Protein AF-0000000086877134 (afdb_homodimer)

pLDDT: mean 92.22, std 10.5, range [44.03, 98.69]

Sequence (660 aa):
MTQTKICFIGAGFHATTNIYPSAIEAGATIQAISTRSIERSQAALLRYGSTGTAYDDVSQMLQNEDCDGVIVVAQPQDQTSLALECIKAGKNVYVDKPLGWTATEAAEIANAAEKAGVVLMVGFMKRYAPIYLKLKEQIDDGSMGRARSFQMRFAVDSTPFCKDEEQFMKLAAIHMVDLMRFLFGEVQQVTGTTIKDGEHINQSISLKFNNGVVGSAYFAGMSAWSRESESLLVTFDHGFVSADEINTLTIHHSRTSDSLPWKSLEEQDTVFTPSGSPMSGAYRDLYLRGFVGEMAHFMACCHNKALPHSSGKDNIGTMALCDTILAALVMTQTKICFIGAGFHATTNIYPSAIEAGATIQAISTRSIERSQAALLRYGSTGTAYDDVSQMLQNEDCDGVIVVAQPQDQTSLALECIKAGKNVYVDKPLGWTATEAAEIANAAEKAGVVLMVGFMKRYAPIYLKLKEQIDDGSMGRARSFQMRFAVDSTPFCKDEEQFMKLAAIHMVDLMRFLFGEVQQVTGTTIKDGEHINQSISLKFNNGVVGSAYFAGMSAWSRESESLLVTFDHGFVSADEINTLTIHHSRTSDSLPWKSLEEQDTVFTPSGSPMSGAYRDLYLRGFVGEMAHFMACCHNKALPHSSGKDNIGTMALCDTILAALV

Structure (mmCIF, N/CA/C/O backbone):
data_AF-0000000086877134-model_v1
#
loop_
_entity.id
_entity.type
_entity.pdbx_description
1 polymer 'Gfo/Idh/MocA family oxidoreductase'
#
loop_
_atom_site.group_PDB
_atom_site.id
_atom_site.type_symbol
_atom_site.label_atom_id
_atom_site.label_alt_id
_atom_site.label_comp_id
_atom_site.label_asym_id
_atom_site.label_entity_id
_atom_site.label_seq_id
_atom_site.pdbx_PDB_ins_code
_atom_site.Cartn_x
_atom_site.Cartn_y
_atom_site.Cartn_z
_atom_site.occupancy
_atom_site.B_iso_or_equiv
_atom_site.auth_seq_id
_atom_site.auth_comp_id
_atom_site.auth_asym_id
_atom_site.auth_atom_id
_atom_site.pdbx_PDB_model_num
ATOM 1 N N . MET A 1 1 ? 10.172 -29.719 -33.281 1 44.34 1 MET A N 1
ATOM 2 C CA . MET A 1 1 ? 10.312 -29.703 -31.828 1 44.34 1 MET A CA 1
ATOM 3 C C . MET A 1 1 ? 9.438 -30.766 -31.188 1 44.34 1 MET A C 1
ATOM 5 O O . MET A 1 1 ? 8.32 -31.031 -31.641 1 44.34 1 MET A O 1
ATOM 9 N N . THR A 1 2 ? 10 -31.781 -30.641 1 60.09 2 THR A N 1
ATOM 10 C CA . THR A 1 2 ? 9.211 -32.906 -30.172 1 60.09 2 THR A CA 1
ATOM 11 C C . THR A 1 2 ? 8.062 -32.438 -29.281 1 60.09 2 THR A C 1
ATOM 13 O O . THR A 1 2 ? 8.258 -31.609 -28.391 1 60.09 2 THR A O 1
ATOM 16 N N . GLN A 1 3 ? 6.867 -32.656 -29.688 1 82.12 3 GLN A N 1
ATOM 17 C CA . GLN A 1 3 ? 5.66 -32.281 -28.984 1 82.12 3 GLN A CA 1
ATOM 18 C C . GLN A 1 3 ? 5.609 -32.906 -27.594 1 82.12 3 GLN A C 1
ATOM 20 O O . GLN A 1 3 ? 5.922 -34.094 -27.438 1 82.12 3 GLN A O 1
ATOM 25 N N . THR A 1 4 ? 5.453 -32.125 -26.562 1 94.12 4 THR A N 1
ATOM 26 C CA . THR A 1 4 ? 5.363 -32.594 -25.188 1 94.12 4 THR A CA 1
ATOM 27 C C . THR A 1 4 ? 3.98 -33.188 -24.906 1 94.12 4 THR A C 1
ATOM 29 O O . THR A 1 4 ? 2.967 -32.5 -25.078 1 94.12 4 THR A O 1
ATOM 32 N N . LYS A 1 5 ? 3.951 -34.5 -24.672 1 97.44 5 LYS A N 1
ATOM 33 C CA . LYS A 1 5 ? 2.697 -35.156 -24.344 1 97.44 5 LYS A CA 1
ATOM 34 C C . LYS A 1 5 ? 2.342 -35 -22.875 1 97.44 5 LYS A C 1
ATOM 36 O O . LYS A 1 5 ? 3.09 -35.438 -22 1 97.44 5 LYS A O 1
ATOM 41 N N . ILE A 1 6 ? 1.182 -34.406 -22.656 1 98.25 6 ILE A N 1
ATOM 42 C CA . ILE A 1 6 ? 0.779 -34.125 -21.281 1 98.25 6 ILE A CA 1
ATOM 43 C C . ILE A 1 6 ? -0.557 -34.812 -20.984 1 98.25 6 ILE A C 1
ATOM 45 O O . ILE A 1 6 ? -1.472 -34.781 -21.812 1 98.25 6 ILE A O 1
ATOM 49 N N . CYS A 1 7 ? -0.624 -35.5 -19.859 1 98.69 7 CYS A N 1
ATOM 50 C CA . CYS A 1 7 ? -1.895 -35.969 -19.328 1 98.69 7 CYS A CA 1
ATOM 51 C C . CYS A 1 7 ? -2.443 -34.969 -18.297 1 98.69 7 CYS A C 1
ATOM 53 O O . CYS A 1 7 ? -1.678 -34.312 -17.578 1 98.69 7 CYS A O 1
ATOM 55 N N . PHE A 1 8 ? -3.785 -34.906 -18.219 1 98.56 8 PHE A N 1
ATOM 56 C CA . PHE A 1 8 ? -4.434 -33.969 -17.312 1 98.56 8 PHE A CA 1
ATOM 57 C C . PHE A 1 8 ? -5.367 -34.719 -16.359 1 98.56 8 PHE A C 1
ATOM 59 O O . PHE A 1 8 ? -6.059 -35.656 -16.75 1 98.56 8 PHE A O 1
ATOM 66 N N . ILE A 1 9 ? -5.324 -34.25 -15.117 1 98.38 9 ILE A N 1
ATOM 67 C CA . ILE A 1 9 ? -6.305 -34.688 -14.125 1 98.38 9 ILE A CA 1
ATOM 68 C C . ILE A 1 9 ? -7.152 -33.5 -13.695 1 98.38 9 ILE A C 1
ATOM 70 O O . ILE A 1 9 ? -6.645 -32.562 -13.07 1 98.38 9 ILE A O 1
ATOM 74 N N . GLY A 1 10 ? -8.406 -33.562 -13.945 1 96.81 10 GLY A N 1
ATOM 75 C CA . GLY A 1 10 ? -9.32 -32.469 -13.648 1 96.81 10 GLY A CA 1
ATOM 76 C C . GLY A 1 10 ? -9.703 -31.656 -14.875 1 96.81 10 GLY A C 1
ATOM 77 O O . GLY A 1 10 ? -8.883 -31.438 -15.766 1 96.81 10 GLY A O 1
ATOM 78 N N . ALA A 1 11 ? -10.969 -31.203 -14.938 1 94.94 11 ALA A N 1
ATOM 79 C CA . ALA A 1 11 ? -11.492 -30.391 -16.031 1 94.94 11 ALA A CA 1
ATOM 80 C C . ALA A 1 11 ? -12.453 -29.328 -15.516 1 94.94 11 ALA A C 1
ATOM 82 O O . ALA A 1 11 ? -13.461 -29.016 -16.156 1 94.94 11 ALA A O 1
ATOM 83 N N . GLY A 1 12 ? -12.141 -28.844 -14.336 1 90.69 12 GLY A N 1
ATOM 84 C CA . GLY A 1 12 ? -12.945 -27.781 -13.766 1 90.69 12 GLY A CA 1
ATOM 85 C C . GLY A 1 12 ? -12.695 -26.422 -14.414 1 90.69 12 GLY A C 1
ATOM 86 O O . GLY A 1 12 ? -11.977 -26.344 -15.414 1 90.69 12 GLY A O 1
ATOM 87 N N . PHE A 1 13 ? -13.297 -25.406 -13.844 1 85.38 13 PHE A N 1
ATOM 88 C CA . PHE A 1 13 ? -13.289 -24.047 -14.391 1 85.38 13 PHE A CA 1
ATOM 89 C C . PHE A 1 13 ? -11.867 -23.547 -14.594 1 85.38 13 PHE A C 1
ATOM 91 O O . PHE A 1 13 ? -11.516 -23.094 -15.68 1 85.38 13 PHE A O 1
ATOM 98 N N . HIS A 1 14 ? -11.07 -23.625 -13.547 1 89.75 14 HIS A N 1
ATOM 99 C CA . HIS A 1 14 ? -9.695 -23.141 -13.625 1 89.75 14 HIS A CA 1
ATOM 100 C C . HIS A 1 14 ? -8.906 -23.922 -14.672 1 89.75 14 HIS A C 1
ATOM 102 O O . HIS A 1 14 ? -8.172 -23.344 -15.469 1 89.75 14 HIS A O 1
ATOM 108 N N . ALA A 1 15 ? -9.055 -25.219 -14.703 1 92.62 15 ALA A N 1
ATOM 109 C CA . ALA A 1 15 ? -8.344 -26.062 -15.656 1 92.62 15 ALA A CA 1
ATOM 110 C C . ALA A 1 15 ? -8.695 -25.688 -17.094 1 92.62 15 ALA A C 1
ATOM 112 O O . ALA A 1 15 ? -7.805 -25.469 -17.922 1 92.62 15 ALA A O 1
ATOM 113 N N . THR A 1 16 ? -9.969 -25.5 -17.344 1 89.56 16 THR A N 1
ATOM 114 C CA . THR A 1 16 ? -10.438 -25.297 -18.703 1 89.56 16 THR A CA 1
ATOM 115 C C . THR A 1 16 ? -10.242 -23.859 -19.141 1 89.56 16 THR A C 1
ATOM 117 O O . THR A 1 16 ? -10.07 -23.578 -20.328 1 89.56 16 THR A O 1
ATOM 120 N N . THR A 1 17 ? -10.164 -22.953 -18.188 1 86.38 17 THR A N 1
ATOM 121 C CA . THR A 1 17 ? -10.07 -21.531 -18.531 1 86.38 17 THR A CA 1
ATOM 122 C C . THR A 1 17 ? -8.617 -21.109 -18.688 1 86.38 17 THR A C 1
ATOM 124 O O . THR A 1 17 ? -8.281 -20.312 -19.578 1 86.38 17 THR A O 1
ATOM 127 N N . ASN A 1 18 ? -7.797 -21.641 -17.844 1 91.31 18 ASN A N 1
ATOM 128 C CA . ASN A 1 18 ? -6.445 -21.094 -17.781 1 91.31 18 ASN A CA 1
ATOM 129 C C . ASN A 1 18 ? -5.398 -22.141 -18.125 1 91.31 18 ASN A C 1
ATOM 131 O O . ASN A 1 18 ? -4.484 -21.891 -18.906 1 91.31 18 ASN A O 1
ATOM 135 N N . ILE A 1 19 ? -5.547 -23.344 -17.672 1 93.88 19 ILE A N 1
ATOM 136 C CA . ILE A 1 19 ? -4.438 -24.297 -17.688 1 93.88 19 ILE A CA 1
ATOM 137 C C . ILE A 1 19 ? -4.379 -24.984 -19.047 1 93.88 19 ILE A C 1
ATOM 139 O O . ILE A 1 19 ? -3.344 -24.969 -19.719 1 93.88 19 ILE A O 1
ATOM 143 N N . TYR A 1 20 ? -5.492 -25.531 -19.562 1 93.94 20 TYR A N 1
ATOM 144 C CA . TYR A 1 20 ? -5.512 -26.219 -20.844 1 93.94 20 TYR A CA 1
ATOM 145 C C . TYR A 1 20 ? -5.066 -25.297 -21.969 1 93.94 20 TYR A C 1
ATOM 147 O O . TYR A 1 20 ? -4.125 -25.609 -22.703 1 93.94 20 TYR A O 1
ATOM 155 N N . PRO A 1 21 ? -5.715 -24.094 -22 1 90.94 21 PRO A N 1
ATOM 156 C CA . PRO A 1 21 ? -5.316 -23.203 -23.094 1 90.94 21 PRO A CA 1
ATOM 157 C C . PRO A 1 21 ? -3.844 -22.797 -23.016 1 90.94 21 PRO A C 1
ATOM 159 O O . PRO A 1 21 ? -3.18 -22.688 -24.047 1 90.94 21 PRO A O 1
ATOM 162 N N . SER A 1 22 ? -3.354 -22.672 -21.859 1 92.94 22 SER A N 1
ATOM 163 C CA . SER A 1 22 ? -1.963 -22.266 -21.688 1 92.94 22 SER A CA 1
ATOM 164 C C . SER A 1 22 ? -1.008 -23.391 -22.078 1 92.94 22 SER A C 1
ATOM 166 O O . SER A 1 22 ? 0.018 -23.141 -22.719 1 92.94 22 SER A O 1
ATOM 168 N N . ALA A 1 23 ? -1.339 -24.594 -21.703 1 94.75 23 ALA A N 1
ATOM 169 C CA . ALA A 1 23 ? -0.505 -25.734 -22.047 1 94.75 23 ALA A CA 1
ATOM 170 C C . ALA A 1 23 ? -0.438 -25.938 -23.562 1 94.75 23 ALA A C 1
ATOM 172 O O . ALA A 1 23 ? 0.642 -26.156 -24.109 1 94.75 23 ALA A O 1
ATOM 173 N N . ILE A 1 24 ? -1.538 -25.812 -24.203 1 92 24 ILE A N 1
ATOM 174 C CA . ILE A 1 24 ? -1.612 -25.969 -25.641 1 92 24 ILE A CA 1
ATOM 175 C C . ILE A 1 24 ? -0.811 -24.859 -26.328 1 92 24 ILE A C 1
ATOM 177 O O . ILE A 1 24 ? -0.02 -25.125 -27.234 1 92 24 ILE A O 1
ATOM 181 N N . GLU A 1 25 ? -1.054 -23.672 -25.812 1 88.19 25 GLU A N 1
ATOM 182 C CA . GLU A 1 25 ? -0.332 -22.516 -26.359 1 88.19 25 GLU A CA 1
ATOM 183 C C . GLU A 1 25 ? 1.176 -22.688 -26.188 1 88.19 25 GLU A C 1
ATOM 185 O O . GLU A 1 25 ? 1.949 -22.266 -27.047 1 88.19 25 GLU A O 1
ATOM 190 N N . ALA A 1 26 ? 1.559 -23.375 -25.172 1 93.25 26 ALA A N 1
ATOM 191 C CA . ALA A 1 26 ? 2.975 -23.594 -24.891 1 93.25 26 ALA A CA 1
ATOM 192 C C . ALA A 1 26 ? 3.529 -24.75 -25.703 1 93.25 26 ALA A C 1
ATOM 194 O O . ALA A 1 26 ? 4.73 -25.031 -25.656 1 93.25 26 ALA A O 1
ATOM 195 N N . GLY A 1 27 ? 2.65 -25.5 -26.391 1 92.19 27 GLY A N 1
ATOM 196 C CA . GLY A 1 27 ? 3.111 -26.516 -27.312 1 92.19 27 GLY A CA 1
ATOM 197 C C . GLY A 1 27 ? 2.816 -27.938 -26.828 1 92.19 27 GLY A C 1
ATOM 198 O O . GLY A 1 27 ? 3.338 -28.906 -27.391 1 92.19 27 GLY A O 1
ATOM 199 N N . ALA A 1 28 ? 1.975 -28.094 -25.906 1 95.88 28 ALA A N 1
ATOM 200 C CA . ALA A 1 28 ? 1.645 -29.422 -25.375 1 95.88 28 ALA A CA 1
ATOM 201 C C . ALA A 1 28 ? 0.604 -30.109 -26.25 1 95.88 28 ALA A C 1
ATOM 203 O O . ALA A 1 28 ? -0.268 -29.453 -26.828 1 95.88 28 ALA A O 1
ATOM 204 N N . THR A 1 29 ? 0.735 -31.359 -26.328 1 96.25 29 THR A N 1
ATOM 205 C CA . THR A 1 29 ? -0.338 -32.219 -26.828 1 96.25 29 THR A CA 1
ATOM 206 C C . THR A 1 29 ? -1.056 -32.906 -25.672 1 96.25 29 THR A C 1
ATOM 208 O O . THR A 1 29 ? -0.415 -33.5 -24.797 1 96.25 29 THR A O 1
ATOM 211 N N . ILE A 1 30 ? -2.346 -32.812 -25.719 1 97.06 30 ILE A N 1
ATOM 212 C CA . ILE A 1 30 ? -3.125 -33.5 -24.688 1 97.06 30 ILE A CA 1
ATOM 213 C C . ILE A 1 30 ? -3.174 -35 -24.984 1 97.06 30 ILE A C 1
ATOM 215 O O . ILE A 1 30 ? -3.85 -35.406 -25.922 1 97.06 30 ILE A O 1
ATOM 219 N N . GLN A 1 31 ? -2.541 -35.719 -24.156 1 97.75 31 GLN A N 1
ATOM 220 C CA . GLN A 1 31 ? -2.451 -37.156 -24.359 1 97.75 31 GLN A CA 1
ATOM 221 C C . GLN A 1 31 ? -3.658 -37.875 -23.766 1 97.75 31 GLN A C 1
ATOM 223 O O . GLN A 1 31 ? -4.145 -38.875 -24.328 1 97.75 31 GLN A O 1
ATOM 228 N N . ALA A 1 32 ? -4.031 -37.406 -22.609 1 98.56 32 ALA A N 1
ATOM 229 C CA . ALA A 1 32 ? -5.18 -38 -21.922 1 98.56 32 ALA A CA 1
ATOM 230 C C . ALA A 1 32 ? -5.727 -37.062 -20.859 1 98.56 32 ALA A C 1
ATOM 232 O O . ALA A 1 32 ? -5.016 -36.188 -20.375 1 98.56 32 ALA A O 1
ATOM 233 N N . ILE A 1 33 ? -7.02 -37.219 -20.594 1 98.44 33 ILE A N 1
ATOM 234 C CA . ILE A 1 33 ? -7.68 -36.5 -19.516 1 98.44 33 ILE A CA 1
ATOM 235 C C . ILE A 1 33 ? -8.43 -37.469 -18.609 1 98.44 33 ILE A C 1
ATOM 237 O O . ILE A 1 33 ? -9.109 -38.375 -19.094 1 98.44 33 ILE A O 1
ATOM 241 N N . SER A 1 34 ? -8.219 -37.344 -17.344 1 98.44 34 SER A N 1
ATOM 242 C CA . SER A 1 34 ? -9 -38.125 -16.391 1 98.44 34 SER A CA 1
ATOM 243 C C . SER A 1 34 ? -9.797 -37.188 -15.461 1 98.44 34 SER A C 1
ATOM 245 O O . SER A 1 34 ? -9.242 -36.25 -14.883 1 98.44 34 SER A O 1
ATOM 247 N N . THR A 1 35 ? -11.047 -37.312 -15.391 1 97 35 THR A N 1
ATOM 248 C CA . THR A 1 35 ? -11.93 -36.75 -14.383 1 97 35 THR A CA 1
ATOM 249 C C . THR A 1 35 ? -12.719 -37.844 -13.672 1 97 35 THR A C 1
ATOM 251 O O . THR A 1 35 ? -12.406 -39.031 -13.805 1 97 35 THR A O 1
ATOM 254 N N . ARG A 1 36 ? -13.805 -37.531 -12.805 1 93.06 36 ARG A N 1
ATOM 255 C CA . ARG A 1 36 ? -14.633 -38.531 -12.102 1 93.06 36 ARG A CA 1
ATOM 256 C C . ARG A 1 36 ? -15.719 -39.062 -13.016 1 93.06 36 ARG A C 1
ATOM 258 O O . ARG A 1 36 ? -16.422 -40.031 -12.648 1 93.06 36 ARG A O 1
ATOM 265 N N . SER A 1 37 ? -15.672 -38.406 -14.234 1 96.19 37 SER A N 1
ATOM 266 C CA . SER A 1 37 ? -16.703 -38.781 -15.203 1 96.19 37 SER A CA 1
ATOM 267 C C . SER A 1 37 ? -16.109 -38.906 -16.609 1 96.19 37 SER A C 1
ATOM 269 O O . SER A 1 37 ? -15.484 -37.969 -17.125 1 96.19 37 SER A O 1
ATOM 271 N N . ILE A 1 38 ? -16.484 -40.062 -17.203 1 97.38 38 ILE A N 1
ATOM 272 C CA . ILE A 1 38 ? -15.961 -40.312 -18.547 1 97.38 38 ILE A CA 1
ATOM 273 C C . ILE A 1 38 ? -16.516 -39.281 -19.516 1 97.38 38 ILE A C 1
ATOM 275 O O . ILE A 1 38 ? -15.82 -38.812 -20.422 1 97.38 38 ILE A O 1
ATOM 279 N N . GLU A 1 39 ? -17.734 -38.844 -19.281 1 97.25 39 GLU A N 1
ATOM 280 C CA . GLU A 1 39 ? -18.391 -37.844 -20.141 1 97.25 39 GLU A CA 1
ATOM 281 C C . GLU A 1 39 ? -17.688 -36.5 -20.031 1 97.25 39 GLU A C 1
ATOM 283 O O . GLU A 1 39 ? -17.516 -35.812 -21.047 1 97.25 39 GLU A O 1
ATOM 288 N N . ARG A 1 40 ? -17.266 -36.188 -18.828 1 96.44 40 ARG A N 1
ATOM 289 C CA . ARG A 1 40 ? -16.594 -34.938 -18.625 1 96.44 40 ARG A CA 1
ATOM 290 C C . ARG A 1 40 ? -15.211 -34.938 -19.281 1 96.44 40 ARG A C 1
ATOM 292 O O . ARG A 1 40 ? -14.797 -33.938 -19.875 1 96.44 40 ARG A O 1
ATOM 299 N N . SER A 1 41 ? -14.531 -36.062 -19.172 1 97.81 41 SER A N 1
ATOM 300 C CA . SER A 1 41 ? -13.227 -36.156 -19.812 1 97.81 41 SER A CA 1
ATOM 301 C C . SER A 1 41 ? -13.352 -36.094 -21.328 1 97.81 41 SER A C 1
ATOM 303 O O . SER A 1 41 ? -12.555 -35.406 -21.984 1 97.81 41 SER A O 1
ATOM 305 N N . GLN A 1 42 ? -14.352 -36.719 -21.844 1 97.56 42 GLN A N 1
ATOM 306 C CA . GLN A 1 42 ? -14.602 -36.688 -23.281 1 97.56 42 GLN A CA 1
ATOM 307 C C . GLN A 1 42 ? -14.945 -35.281 -23.75 1 97.56 42 GLN A C 1
ATOM 309 O O . GLN A 1 42 ? -14.453 -34.812 -24.781 1 97.56 42 GLN A O 1
ATOM 314 N N . ALA A 1 43 ? -15.766 -34.656 -22.984 1 96.38 43 ALA A N 1
ATOM 315 C CA . ALA A 1 43 ? -16.172 -33.312 -23.328 1 96.38 43 ALA A CA 1
ATOM 316 C C . ALA A 1 43 ? -14.984 -32.344 -23.359 1 96.38 43 ALA A C 1
ATOM 318 O O . ALA A 1 43 ? -14.891 -31.484 -24.219 1 96.38 43 ALA A O 1
ATOM 319 N N . ALA A 1 44 ? -14.109 -32.562 -22.375 1 95.81 44 ALA A N 1
ATOM 320 C CA . ALA A 1 44 ? -12.922 -31.703 -22.312 1 95.81 44 ALA A CA 1
ATOM 321 C C . ALA A 1 44 ? -12.008 -31.953 -23.516 1 95.81 44 ALA A C 1
ATOM 323 O O . ALA A 1 44 ? -11.484 -31.016 -24.109 1 95.81 44 ALA A O 1
ATOM 324 N N . LEU A 1 45 ? -11.805 -33.188 -23.859 1 96.69 45 LEU A N 1
ATOM 325 C CA . LEU A 1 45 ? -10.984 -33.5 -25.031 1 96.69 45 LEU A CA 1
ATOM 326 C C . LEU A 1 45 ? -11.562 -32.875 -26.297 1 96.69 45 LEU A C 1
ATOM 328 O O . LEU A 1 45 ? -10.828 -32.312 -27.094 1 96.69 45 LEU A O 1
ATOM 332 N N . LEU A 1 46 ? -12.82 -33 -26.438 1 94.94 46 LEU A N 1
ATOM 333 C CA . LEU A 1 46 ? -13.5 -32.438 -27.594 1 94.94 46 LEU A CA 1
ATOM 334 C C . LEU A 1 46 ? -13.344 -30.938 -27.641 1 94.94 46 LEU A C 1
ATOM 336 O O . LEU A 1 46 ? -13.086 -30.375 -28.703 1 94.94 46 LEU A O 1
ATOM 340 N N . ARG A 1 47 ? -13.516 -30.328 -26.531 1 93.06 47 ARG A N 1
ATOM 341 C CA . ARG A 1 47 ? -13.43 -28.875 -26.422 1 93.06 47 ARG A CA 1
ATOM 342 C C . ARG A 1 47 ? -12.102 -28.375 -26.969 1 93.06 47 ARG A C 1
ATOM 344 O O . ARG A 1 47 ? -12.039 -27.297 -27.562 1 93.06 47 ARG A O 1
ATOM 351 N N . TYR A 1 48 ? -11.109 -29.172 -26.766 1 93.75 48 TYR A N 1
ATOM 352 C CA . TYR A 1 48 ? -9.773 -28.688 -27.125 1 93.75 48 TYR A CA 1
ATOM 353 C C . TYR A 1 48 ? -9.242 -29.391 -28.359 1 93.75 48 TYR A C 1
ATOM 355 O O . TYR A 1 48 ? -8.047 -29.359 -28.641 1 93.75 48 TYR A O 1
ATOM 363 N N . GLY A 1 49 ? -10.117 -30.109 -29.031 1 91.12 49 GLY A N 1
ATOM 364 C CA . GLY A 1 49 ? -9.781 -30.75 -30.297 1 91.12 49 GLY A CA 1
ATOM 365 C C . GLY A 1 49 ? -8.711 -31.812 -30.156 1 91.12 49 GLY A C 1
ATOM 366 O O . GLY A 1 49 ? -7.871 -31.984 -31.047 1 91.12 49 GLY A O 1
ATOM 367 N N . SER A 1 50 ? -8.711 -32.469 -29.031 1 94.12 50 SER A N 1
ATOM 368 C CA . SER A 1 50 ? -7.688 -33.469 -28.781 1 94.12 50 SER A CA 1
ATOM 369 C C . SER A 1 50 ? -8.172 -34.875 -29.156 1 94.12 50 SER A C 1
ATOM 371 O O . SER A 1 50 ? -9.336 -35.219 -28.922 1 94.12 50 SER A O 1
ATOM 373 N N . THR A 1 51 ? -7.199 -35.656 -29.672 1 94.75 51 THR A N 1
ATOM 374 C CA . THR A 1 51 ? -7.484 -37.062 -29.969 1 94.75 51 THR A CA 1
ATOM 375 C C . THR A 1 51 ? -6.992 -37.938 -28.844 1 94.75 51 THR A C 1
ATOM 377 O O . THR A 1 51 ? -6.859 -39.156 -29.016 1 94.75 51 THR A O 1
ATOM 380 N N . GLY A 1 52 ? -6.672 -37.312 -27.75 1 96.69 52 GLY A N 1
ATOM 381 C CA . GLY A 1 52 ? -6.215 -38.094 -26.609 1 96.69 52 GLY A CA 1
ATOM 382 C C . GLY A 1 52 ? -7.281 -39 -26.031 1 96.69 52 GLY A C 1
ATOM 383 O O . GLY A 1 52 ? -8.391 -39.062 -26.562 1 96.69 52 GLY A O 1
ATOM 384 N N . THR A 1 53 ? -6.98 -39.688 -25.016 1 98.38 53 THR A N 1
ATOM 385 C CA . THR A 1 53 ? -7.859 -40.719 -24.438 1 98.38 53 THR A CA 1
ATOM 386 C C . THR A 1 53 ? -8.555 -40.156 -23.188 1 98.38 53 THR A C 1
ATOM 388 O O . THR A 1 53 ? -7.938 -39.5 -22.359 1 98.38 53 THR A O 1
ATOM 391 N N . ALA A 1 54 ? -9.867 -40.438 -23.062 1 98.44 54 ALA A N 1
ATOM 392 C CA . ALA A 1 54 ? -10.648 -40.062 -21.891 1 98.44 54 ALA A CA 1
ATOM 393 C C . ALA A 1 54 ? -10.641 -41.156 -20.828 1 98.44 54 ALA A C 1
ATOM 395 O O . ALA A 1 54 ? -10.734 -42.344 -21.172 1 98.44 54 ALA A O 1
ATOM 396 N N . TYR A 1 55 ? -10.438 -40.781 -19.625 1 98.5 55 TYR A N 1
ATOM 397 C CA . TYR A 1 55 ? -10.492 -41.719 -18.5 1 98.5 55 TYR A CA 1
ATOM 398 C C . TYR A 1 55 ? -11.43 -41.188 -17.422 1 98.5 55 TYR A C 1
ATOM 400 O O . TYR A 1 55 ? -11.703 -40 -17.344 1 98.5 55 TYR A O 1
ATOM 408 N N . ASP A 1 56 ? -11.977 -42.125 -16.578 1 98.12 56 ASP A N 1
ATOM 409 C CA . ASP A 1 56 ? -12.695 -41.75 -15.359 1 98.12 56 ASP A CA 1
ATOM 410 C C . ASP A 1 56 ? -12 -42.312 -14.125 1 98.12 56 ASP A C 1
ATOM 412 O O . ASP A 1 56 ? -12.586 -42.375 -13.047 1 98.12 56 ASP A O 1
ATOM 416 N N . ASP A 1 57 ? -10.797 -42.781 -14.414 1 97.31 57 ASP A N 1
ATOM 417 C CA . ASP A 1 57 ? -9.961 -43.375 -13.375 1 97.31 57 ASP A CA 1
ATOM 418 C C . ASP A 1 57 ? -8.492 -43 -13.57 1 97.31 57 ASP A C 1
ATOM 420 O O . ASP A 1 57 ? -7.863 -43.406 -14.539 1 97.31 57 ASP A O 1
ATOM 424 N N . VAL A 1 58 ? -7.961 -42.281 -12.625 1 97.94 58 VAL A N 1
ATOM 425 C CA . VAL A 1 58 ? -6.605 -41.75 -12.719 1 97.94 58 VAL A CA 1
ATOM 426 C C . VAL A 1 58 ? -5.602 -42.875 -12.758 1 97.94 58 VAL A C 1
ATOM 428 O O . VAL A 1 58 ? -4.633 -42.844 -13.516 1 97.94 58 VAL A O 1
ATOM 431 N N . SER A 1 59 ? -5.816 -43.906 -11.953 1 97.69 59 SER A N 1
ATOM 432 C CA . SER A 1 59 ? -4.895 -45.031 -11.898 1 97.69 59 SER A CA 1
ATOM 433 C C . SER A 1 59 ? -4.773 -45.719 -13.25 1 97.69 59 SER A C 1
ATOM 435 O O . SER A 1 59 ? -3.672 -46.062 -13.68 1 97.69 59 SER A O 1
ATOM 437 N N . GLN A 1 60 ? -5.875 -45.875 -13.898 1 98.25 60 GLN A N 1
ATOM 438 C CA . GLN A 1 60 ? -5.871 -46.469 -15.219 1 98.25 60 GLN A CA 1
ATOM 439 C C . GLN A 1 60 ? -5.113 -45.625 -16.219 1 98.25 60 GLN A C 1
ATOM 441 O O . GLN A 1 60 ? -4.359 -46.125 -17.047 1 98.25 60 GLN A O 1
ATOM 446 N N . MET A 1 61 ? -5.387 -44.344 -16.141 1 98.56 61 MET A N 1
ATOM 447 C CA . MET A 1 61 ? -4.684 -43.406 -17.031 1 98.56 61 MET A CA 1
ATOM 448 C C . MET A 1 61 ? -3.174 -43.5 -16.828 1 98.56 61 MET A C 1
ATOM 450 O O . MET A 1 61 ? -2.418 -43.594 -17.797 1 98.56 61 MET A O 1
ATOM 454 N N . LEU A 1 62 ? -2.73 -43.531 -15.586 1 98.38 62 LEU A N 1
ATOM 455 C CA . LEU A 1 62 ? -1.31 -43.531 -15.25 1 98.38 62 LEU A CA 1
ATOM 456 C C . LEU A 1 62 ? -0.649 -44.844 -15.688 1 98.38 62 LEU A C 1
ATOM 458 O O . LEU A 1 62 ? 0.523 -44.844 -16.078 1 98.38 62 LEU A O 1
ATOM 462 N N . GLN A 1 63 ? -1.404 -45.906 -15.672 1 97.44 63 GLN A N 1
ATOM 463 C CA . GLN A 1 63 ? -0.89 -47.219 -16.047 1 97.44 63 GLN A CA 1
ATOM 464 C C . GLN A 1 63 ? -0.792 -47.344 -17.562 1 97.44 63 GLN A C 1
ATOM 466 O O . GLN A 1 63 ? 0.122 -48 -18.078 1 97.44 63 GLN A O 1
ATOM 471 N N . ASN A 1 64 ? -1.663 -46.719 -18.281 1 97.81 64 ASN A N 1
ATOM 472 C CA . ASN A 1 64 ? -1.823 -47 -19.703 1 97.81 64 ASN A CA 1
ATOM 473 C C . ASN A 1 64 ? -1.108 -45.969 -20.562 1 97.81 64 ASN A C 1
ATOM 475 O O . ASN A 1 64 ? -0.813 -46.219 -21.719 1 97.81 64 ASN A O 1
ATOM 479 N N . GLU A 1 65 ? -0.917 -44.812 -20 1 97.69 65 GLU A N 1
ATOM 480 C CA . GLU A 1 65 ? -0.435 -43.719 -20.828 1 97.69 65 GLU A CA 1
ATOM 481 C C . GLU A 1 65 ? 1.059 -43.5 -20.609 1 97.69 65 GLU A C 1
ATOM 483 O O . GLU A 1 65 ? 1.542 -43.5 -19.484 1 97.69 65 GLU A O 1
ATOM 488 N N . ASP A 1 66 ? 1.77 -43.375 -21.734 1 95.56 66 ASP A N 1
ATOM 489 C CA . ASP A 1 66 ? 3.135 -42.844 -21.734 1 95.56 66 ASP A CA 1
ATOM 490 C C . ASP A 1 66 ? 3.156 -41.344 -22.047 1 95.56 66 ASP A C 1
ATOM 492 O O . ASP A 1 66 ? 2.801 -40.938 -23.156 1 95.56 66 ASP A O 1
ATOM 496 N N . CYS A 1 67 ? 3.496 -40.562 -21.109 1 97.12 67 CYS A N 1
ATOM 497 C CA . CYS A 1 67 ? 3.473 -39.125 -21.266 1 97.12 67 CYS A CA 1
ATOM 498 C C . CYS A 1 67 ? 4.703 -38.469 -20.625 1 97.12 67 CYS A C 1
ATOM 500 O O . CYS A 1 67 ? 5.43 -39.125 -19.875 1 97.12 67 CYS A O 1
ATOM 502 N N . ASP A 1 68 ? 4.957 -37.25 -20.984 1 97.31 68 ASP A N 1
ATOM 503 C CA . ASP A 1 68 ? 6.113 -36.5 -20.469 1 97.31 68 ASP A CA 1
ATOM 504 C C . ASP A 1 68 ? 5.82 -35.906 -19.094 1 97.31 68 ASP A C 1
ATOM 506 O O . ASP A 1 68 ? 6.742 -35.688 -18.312 1 97.31 68 ASP A O 1
ATOM 510 N N . GLY A 1 69 ? 4.551 -35.719 -18.797 1 98.12 69 GLY A N 1
ATOM 511 C CA . GLY A 1 69 ? 4.133 -35.156 -17.516 1 98.12 69 GLY A CA 1
ATOM 512 C C . GLY A 1 69 ? 2.633 -35.219 -17.297 1 98.12 69 GLY A C 1
ATOM 513 O O . GLY A 1 69 ? 1.875 -35.438 -18.25 1 98.12 69 GLY A O 1
ATOM 514 N N . VAL A 1 70 ? 2.277 -35.062 -16.047 1 98.69 70 VAL A N 1
ATOM 515 C CA . VAL A 1 70 ? 0.872 -35 -15.664 1 98.69 70 VAL A CA 1
ATOM 516 C C . VAL A 1 70 ? 0.579 -33.656 -14.977 1 98.69 70 VAL A C 1
ATOM 518 O O . VAL A 1 70 ? 1.342 -33.219 -14.117 1 98.69 70 VAL A O 1
ATOM 521 N N . ILE A 1 71 ? -0.511 -33 -15.367 1 98.62 71 ILE A N 1
ATOM 522 C CA . ILE A 1 71 ? -0.979 -31.766 -14.734 1 98.62 71 ILE A CA 1
ATOM 523 C C . ILE A 1 71 ? -2.211 -32.062 -13.883 1 98.62 71 ILE A C 1
ATOM 525 O O . ILE A 1 71 ? -3.217 -32.562 -14.391 1 98.62 71 ILE A O 1
ATOM 529 N N . VAL A 1 72 ? -2.051 -31.766 -12.617 1 98.25 72 VAL A N 1
ATOM 530 C CA . VAL A 1 72 ? -3.115 -32.031 -11.656 1 98.25 72 VAL A CA 1
ATOM 531 C C . VAL A 1 72 ? -3.791 -30.719 -11.266 1 98.25 72 VAL A C 1
ATOM 533 O O . VAL A 1 72 ? -3.186 -29.875 -10.594 1 98.25 72 VAL A O 1
ATOM 536 N N . VAL A 1 73 ? -5.023 -30.484 -11.664 1 96.5 73 VAL A N 1
ATOM 537 C CA . VAL A 1 73 ? -5.883 -29.375 -11.25 1 96.5 73 VAL A CA 1
ATOM 538 C C . VAL A 1 73 ? -7.145 -29.922 -10.586 1 96.5 73 VAL A C 1
ATOM 540 O O . VAL A 1 73 ? -8.117 -30.266 -11.273 1 96.5 73 VAL A O 1
ATOM 543 N N . ALA A 1 74 ? -7.125 -30.094 -9.344 1 92.44 74 ALA A N 1
ATOM 544 C CA . ALA A 1 74 ? -8.203 -30.719 -8.586 1 92.44 74 ALA A CA 1
ATOM 545 C C . ALA A 1 74 ? -8.57 -29.891 -7.359 1 92.44 74 ALA A C 1
ATOM 547 O O . ALA A 1 74 ? -7.902 -28.906 -7.055 1 92.44 74 ALA A O 1
ATOM 548 N N . GLN A 1 75 ? -9.609 -30.25 -6.738 1 89.06 75 GLN A N 1
ATOM 549 C CA . GLN A 1 75 ? -9.992 -29.594 -5.492 1 89.06 75 GLN A CA 1
ATOM 550 C C . GLN A 1 75 ? -8.938 -29.812 -4.41 1 89.06 75 GLN A C 1
ATOM 552 O O . GLN A 1 75 ? -8.281 -30.844 -4.379 1 89.06 75 GLN A O 1
ATOM 557 N N . PRO A 1 76 ? -8.914 -28.875 -3.521 1 84.75 76 PRO A N 1
ATOM 558 C CA . PRO A 1 76 ? -7.855 -28.922 -2.512 1 84.75 76 PRO A CA 1
ATOM 559 C C . PRO A 1 76 ? -7.84 -30.234 -1.727 1 84.75 76 PRO A C 1
ATOM 561 O O . PRO A 1 76 ? -6.77 -30.781 -1.457 1 84.75 76 PRO A O 1
ATOM 564 N N . GLN A 1 77 ? -8.93 -30.75 -1.477 1 87.75 77 GLN A N 1
ATOM 565 C CA . GLN A 1 77 ? -9.016 -31.938 -0.628 1 87.75 77 GLN A CA 1
ATOM 566 C C . GLN A 1 77 ? -8.492 -33.156 -1.357 1 87.75 77 GLN A C 1
ATOM 568 O O . GLN A 1 77 ? -8.07 -34.125 -0.724 1 87.75 77 GLN A O 1
ATOM 573 N N . ASP A 1 78 ? -8.469 -33.125 -2.688 1 91.62 78 ASP A N 1
ATOM 574 C CA . ASP A 1 78 ? -8.094 -34.281 -3.48 1 91.62 78 ASP A CA 1
ATOM 575 C C . ASP A 1 78 ? -6.66 -34.156 -3.996 1 91.62 78 ASP A C 1
ATOM 577 O O . ASP A 1 78 ? -6.062 -35.156 -4.438 1 91.62 78 ASP A O 1
ATOM 581 N N . GLN A 1 79 ? -6.152 -33.062 -3.955 1 91.94 79 GLN A N 1
ATOM 582 C CA . GLN A 1 79 ? -4.938 -32.719 -4.695 1 91.94 79 GLN A CA 1
ATOM 583 C C . GLN A 1 79 ? -3.748 -33.531 -4.18 1 91.94 79 GLN A C 1
ATOM 585 O O . GLN A 1 79 ? -2.969 -34.062 -4.973 1 91.94 79 GLN A O 1
ATOM 590 N N . THR A 1 80 ? -3.658 -33.656 -2.881 1 94.19 80 THR A N 1
ATOM 591 C CA . THR A 1 80 ? -2.506 -34.312 -2.293 1 94.19 80 THR A CA 1
ATOM 592 C C . THR A 1 80 ? -2.455 -35.781 -2.727 1 94.19 80 THR A C 1
ATOM 594 O O . THR A 1 80 ? -1.423 -36.25 -3.203 1 94.19 80 THR A O 1
ATOM 597 N N . SER A 1 81 ? -3.539 -36.438 -2.609 1 96.44 81 SER A N 1
ATOM 598 C CA . SER A 1 81 ? -3.6 -37.844 -2.955 1 96.44 81 SER A CA 1
ATOM 599 C C . SER A 1 81 ? -3.33 -38.062 -4.441 1 96.44 81 SER A C 1
ATOM 601 O O . SER A 1 81 ? -2.607 -38.969 -4.816 1 96.44 81 SER A O 1
ATOM 603 N N . LEU A 1 82 ? -3.844 -37.188 -5.254 1 97.25 82 LEU A N 1
ATOM 604 C CA . LEU A 1 82 ? -3.672 -37.312 -6.699 1 97.25 82 LEU A CA 1
ATOM 605 C C . LEU A 1 82 ? -2.219 -37.062 -7.094 1 97.25 82 LEU A C 1
ATOM 607 O O . LEU A 1 82 ? -1.668 -37.781 -7.926 1 97.25 82 LEU A O 1
ATOM 611 N N . ALA A 1 83 ? -1.661 -36.062 -6.504 1 97.5 83 ALA A N 1
ATOM 612 C CA . ALA A 1 83 ? -0.258 -35.75 -6.781 1 97.5 83 ALA A CA 1
ATOM 613 C C . ALA A 1 83 ? 0.639 -36.938 -6.395 1 97.5 83 ALA A C 1
ATOM 615 O O . ALA A 1 83 ? 1.518 -37.344 -7.16 1 97.5 83 ALA A O 1
ATOM 616 N N . LEU A 1 84 ? 0.386 -37.5 -5.246 1 98 84 LEU A N 1
ATOM 617 C CA . LEU A 1 84 ? 1.188 -38.625 -4.758 1 98 84 LEU A CA 1
ATOM 618 C C . LEU A 1 84 ? 1.018 -39.844 -5.648 1 98 84 LEU A C 1
ATOM 620 O O . LEU A 1 84 ? 1.979 -40.562 -5.898 1 98 84 LEU A O 1
ATOM 624 N N . GLU A 1 85 ? -0.162 -40.062 -6.105 1 98.12 85 GLU A N 1
ATOM 625 C CA . GLU A 1 85 ? -0.417 -41.156 -7.012 1 98.12 85 GLU A CA 1
ATOM 626 C C . GLU A 1 85 ? 0.389 -41.031 -8.297 1 98.12 85 GLU A C 1
ATOM 628 O O . GLU A 1 85 ? 0.975 -42 -8.781 1 98.12 85 GLU A O 1
ATOM 633 N N . CYS A 1 86 ? 0.409 -39.844 -8.844 1 98.56 86 CYS A N 1
ATOM 634 C CA . CYS A 1 86 ? 1.181 -39.594 -10.055 1 98.56 86 CYS A CA 1
ATOM 635 C C . CYS A 1 86 ? 2.668 -39.812 -9.812 1 98.56 86 CYS A C 1
ATOM 637 O O . CYS A 1 86 ? 3.35 -40.406 -10.641 1 98.56 86 CYS A O 1
ATOM 639 N N . ILE A 1 87 ? 3.168 -39.375 -8.672 1 98.38 87 ILE A N 1
ATOM 640 C CA . ILE A 1 87 ? 4.578 -39.5 -8.32 1 98.38 87 ILE A CA 1
ATOM 641 C C . ILE A 1 87 ? 4.945 -40.969 -8.148 1 98.38 87 ILE A C 1
ATOM 643 O O . ILE A 1 87 ? 5.977 -41.438 -8.664 1 98.38 87 ILE A O 1
ATOM 647 N N . LYS A 1 88 ? 4.078 -41.688 -7.504 1 97.81 88 LYS A N 1
ATOM 648 C CA . LYS A 1 88 ? 4.305 -43.094 -7.293 1 97.81 88 LYS A CA 1
ATOM 649 C C . LYS A 1 88 ? 4.375 -43.844 -8.625 1 97.81 88 LYS A C 1
ATOM 651 O O . LYS A 1 88 ? 5.105 -44.844 -8.75 1 97.81 88 LYS A O 1
ATOM 656 N N . ALA A 1 89 ? 3.672 -43.375 -9.602 1 98.19 89 ALA A N 1
ATOM 657 C CA . ALA A 1 89 ? 3.65 -43.969 -10.93 1 98.19 89 ALA A CA 1
ATOM 658 C C . ALA A 1 89 ? 4.875 -43.562 -11.742 1 98.19 89 ALA A C 1
ATOM 660 O O . ALA A 1 89 ? 5.004 -43.906 -12.914 1 98.19 89 ALA A O 1
ATOM 661 N N . GLY A 1 90 ? 5.742 -42.719 -11.141 1 97.88 90 GLY A N 1
ATOM 662 C CA . GLY A 1 90 ? 6.984 -42.312 -11.781 1 97.88 90 GLY A CA 1
ATOM 663 C C . GLY A 1 90 ? 6.801 -41.219 -12.789 1 97.88 90 GLY A C 1
ATOM 664 O O . GLY A 1 90 ? 7.598 -41.062 -13.719 1 97.88 90 GLY A O 1
ATOM 665 N N . LYS A 1 91 ? 5.738 -40.438 -12.656 1 98.38 91 LYS A N 1
ATOM 666 C CA . LYS A 1 91 ? 5.453 -39.406 -13.617 1 98.38 91 LYS A CA 1
ATOM 667 C C . LYS A 1 91 ? 5.934 -38.031 -13.109 1 98.38 91 LYS A C 1
ATOM 669 O O . LYS A 1 91 ? 5.891 -37.781 -11.906 1 98.38 91 LYS A O 1
ATOM 674 N N . ASN A 1 92 ? 6.48 -37.125 -14.008 1 98.56 92 ASN A N 1
ATOM 675 C CA . ASN A 1 92 ? 6.621 -35.688 -13.688 1 98.56 92 ASN A CA 1
ATOM 676 C C . ASN A 1 92 ? 5.266 -35.031 -13.43 1 98.56 92 ASN A C 1
ATOM 678 O O . ASN A 1 92 ? 4.289 -35.344 -14.125 1 98.56 92 ASN A O 1
ATOM 682 N N . VAL A 1 93 ? 5.227 -34.156 -12.461 1 98.62 93 VAL A N 1
ATOM 683 C CA . VAL A 1 93 ? 3.916 -33.688 -12.039 1 98.62 93 VAL A CA 1
ATOM 684 C C . VAL A 1 93 ? 3.934 -32.156 -11.922 1 98.62 93 VAL A C 1
ATOM 686 O O . VAL A 1 93 ? 4.867 -31.578 -11.352 1 98.62 93 VAL A O 1
ATOM 689 N N . TYR A 1 94 ? 2.971 -31.484 -12.492 1 98.5 94 TYR A N 1
ATOM 690 C CA . TYR A 1 94 ? 2.525 -30.125 -12.172 1 98.5 94 TYR A CA 1
ATOM 691 C C . TYR A 1 94 ? 1.271 -30.156 -11.305 1 98.5 94 TYR A C 1
ATOM 693 O O . TYR A 1 94 ? 0.28 -30.797 -11.664 1 98.5 94 TYR A O 1
ATOM 701 N N . VAL A 1 95 ? 1.358 -29.547 -10.18 1 97.56 95 VAL A N 1
ATOM 702 C CA . VAL A 1 95 ? 0.189 -29.453 -9.312 1 97.56 95 VAL A CA 1
ATOM 703 C C . VAL A 1 95 ? -0.21 -27.984 -9.148 1 97.56 95 VAL A C 1
ATOM 705 O O . VAL A 1 95 ? 0.625 -27.141 -8.805 1 97.56 95 VAL A O 1
ATOM 708 N N . ASP A 1 96 ? -1.472 -27.719 -9.406 1 96 96 ASP A N 1
ATOM 709 C CA . ASP A 1 96 ? -1.959 -26.359 -9.141 1 96 96 ASP A CA 1
ATOM 710 C C . ASP A 1 96 ? -1.921 -26.047 -7.648 1 96 96 ASP A C 1
ATOM 712 O O . ASP A 1 96 ? -2.145 -26.938 -6.816 1 96 96 ASP A O 1
ATOM 716 N N . LYS A 1 97 ? -1.657 -24.844 -7.289 1 94.81 97 LYS A N 1
ATOM 717 C CA . LYS A 1 97 ? -1.535 -24.438 -5.895 1 94.81 97 LYS A CA 1
ATOM 718 C C . LYS A 1 97 ? -2.85 -24.641 -5.145 1 94.81 97 LYS A C 1
ATOM 720 O O . LYS A 1 97 ? -3.926 -24.609 -5.75 1 94.81 97 LYS A O 1
ATOM 725 N N . PRO A 1 98 ? -2.824 -24.797 -3.902 1 96.38 98 PRO A N 1
ATOM 726 C CA . PRO A 1 98 ? -1.651 -24.953 -3.037 1 96.38 98 PRO A CA 1
ATOM 727 C C . PRO A 1 98 ? -1.089 -26.375 -3.043 1 96.38 98 PRO A C 1
ATOM 729 O O . PRO A 1 98 ? -1.794 -27.312 -3.404 1 96.38 98 PRO A O 1
ATOM 732 N N . LEU A 1 99 ? 0.224 -26.531 -2.697 1 96.75 99 LEU A N 1
ATOM 733 C CA . LEU A 1 99 ? 0.81 -27.859 -2.539 1 96.75 99 LEU A CA 1
ATOM 734 C C . LEU A 1 99 ? 0.443 -28.453 -1.185 1 96.75 99 LEU A C 1
ATOM 736 O O . LEU A 1 99 ? 1.209 -28.344 -0.225 1 96.75 99 LEU A O 1
ATOM 740 N N . GLY A 1 100 ? -0.654 -29.172 -1.146 1 94.31 100 GLY A N 1
ATOM 741 C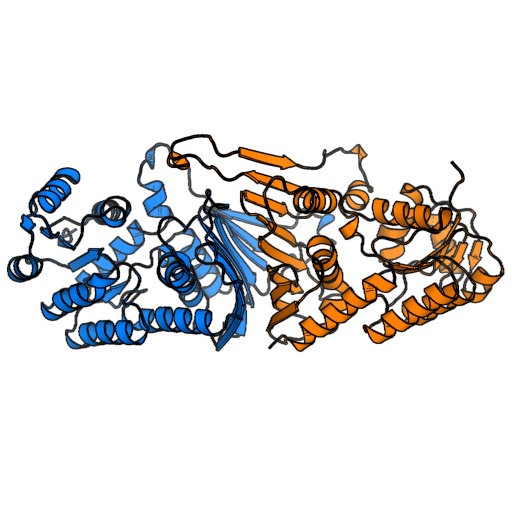 CA . GLY A 1 100 ? -1.209 -29.562 0.14 1 94.31 100 GLY A CA 1
ATOM 742 C C . GLY A 1 100 ? -1.817 -28.406 0.903 1 94.31 100 GLY A C 1
ATOM 743 O O . GLY A 1 100 ? -1.921 -27.297 0.375 1 94.31 100 GLY A O 1
ATOM 744 N N . TRP A 1 101 ? -2.213 -28.703 2.141 1 95 101 TRP A N 1
ATOM 745 C CA . TRP A 1 101 ? -2.895 -27.672 2.914 1 95 101 TRP A CA 1
ATOM 746 C C . TRP A 1 101 ? -1.976 -27.094 3.988 1 95 101 TRP A C 1
ATOM 748 O O . TRP A 1 101 ? -2.258 -26.047 4.559 1 95 101 TRP A O 1
ATOM 758 N N . THR A 1 102 ? -0.901 -27.812 4.285 1 95.06 102 THR A N 1
ATOM 759 C CA . THR A 1 102 ? 0.073 -27.391 5.281 1 95.06 102 THR A CA 1
ATOM 760 C C . THR A 1 102 ? 1.496 -27.578 4.766 1 95.06 102 THR A C 1
ATOM 762 O O . THR A 1 102 ? 1.716 -28.297 3.785 1 95.06 102 THR A O 1
ATOM 765 N N . ALA A 1 103 ? 2.381 -26.953 5.52 1 97.06 103 ALA A N 1
ATOM 766 C CA . ALA A 1 103 ? 3.789 -27.141 5.18 1 97.06 103 ALA A CA 1
ATOM 767 C C . ALA A 1 103 ? 4.191 -28.609 5.32 1 97.06 103 ALA A C 1
ATOM 769 O O . ALA A 1 103 ? 5.023 -29.109 4.555 1 97.06 103 ALA A O 1
ATOM 770 N N . THR A 1 104 ? 3.6 -29.25 6.246 1 96.44 104 THR A N 1
ATOM 771 C CA . THR A 1 104 ? 3.887 -30.672 6.469 1 96.44 104 THR A CA 1
ATOM 772 C C . THR A 1 104 ? 3.43 -31.5 5.277 1 96.44 104 THR A C 1
ATOM 774 O O . THR A 1 104 ? 4.172 -32.375 4.797 1 96.44 104 THR A O 1
ATOM 777 N N . GLU A 1 105 ? 2.283 -31.234 4.789 1 95.25 105 GLU A N 1
ATOM 778 C CA . GLU A 1 105 ? 1.778 -31.953 3.623 1 95.25 105 GLU A CA 1
ATOM 779 C C . GLU A 1 105 ? 2.613 -31.641 2.383 1 95.25 105 GLU A C 1
ATOM 781 O O . GLU A 1 105 ? 2.902 -32.531 1.585 1 95.25 105 GLU A O 1
ATOM 786 N N . ALA A 1 106 ? 2.951 -30.375 2.277 1 97.5 106 ALA A N 1
ATOM 787 C CA . ALA A 1 106 ? 3.812 -30 1.161 1 97.5 106 ALA A CA 1
ATOM 788 C C . ALA A 1 106 ? 5.121 -30.781 1.181 1 97.5 106 ALA A C 1
ATOM 790 O O . ALA A 1 106 ? 5.582 -31.266 0.142 1 97.5 106 ALA A O 1
ATOM 791 N N . ALA A 1 107 ? 5.664 -30.922 2.332 1 98 107 ALA A N 1
ATOM 792 C CA . ALA A 1 107 ? 6.922 -31.641 2.49 1 98 107 ALA A CA 1
ATOM 793 C C . ALA A 1 107 ? 6.754 -33.125 2.117 1 98 107 ALA A C 1
ATOM 795 O O . ALA A 1 107 ? 7.645 -33.719 1.505 1 98 107 ALA A O 1
ATOM 796 N N . GLU A 1 108 ? 5.688 -33.656 2.496 1 97.38 108 GLU A N 1
ATOM 797 C CA . GLU A 1 108 ? 5.41 -35.062 2.162 1 97.38 108 GLU A CA 1
ATOM 798 C C . GLU A 1 108 ? 5.422 -35.281 0.653 1 97.38 108 GLU A C 1
ATOM 800 O O . GLU A 1 108 ? 6.062 -36.188 0.161 1 97.38 108 GLU A O 1
ATOM 805 N N . ILE A 1 109 ? 4.789 -34.438 -0.061 1 97.94 109 ILE A N 1
ATOM 806 C CA . ILE A 1 109 ? 4.684 -34.562 -1.511 1 97.94 109 ILE A CA 1
ATOM 807 C C . ILE A 1 109 ? 6.051 -34.281 -2.148 1 97.94 109 ILE A C 1
ATOM 809 O O . ILE A 1 109 ? 6.484 -35.031 -3.025 1 97.94 109 ILE A O 1
ATOM 813 N N . ALA A 1 110 ? 6.691 -33.25 -1.695 1 98.38 110 ALA A N 1
ATOM 814 C CA . ALA A 1 110 ? 7.996 -32.875 -2.236 1 98.38 110 ALA A CA 1
ATOM 815 C C . ALA A 1 110 ? 9.008 -34 -2.043 1 98.38 110 ALA A C 1
ATOM 817 O O . ALA A 1 110 ? 9.75 -34.344 -2.967 1 98.38 110 ALA A O 1
ATOM 818 N N . ASN A 1 111 ? 8.992 -34.531 -0.864 1 98.25 111 ASN A N 1
ATOM 819 C CA . ASN A 1 111 ? 9.922 -35.625 -0.558 1 98.25 111 ASN A CA 1
ATOM 820 C C . ASN A 1 111 ? 9.633 -36.875 -1.404 1 98.25 111 ASN A C 1
ATOM 822 O O . ASN A 1 111 ? 10.555 -37.562 -1.837 1 98.25 111 ASN A O 1
ATOM 826 N N . ALA A 1 112 ? 8.43 -37.156 -1.593 1 98.38 112 ALA A N 1
ATOM 827 C CA . ALA A 1 112 ? 8.047 -38.281 -2.434 1 98.38 112 ALA A CA 1
ATOM 828 C C . ALA A 1 112 ? 8.562 -38.094 -3.859 1 98.38 112 ALA A C 1
ATOM 830 O O . ALA A 1 112 ? 9.055 -39.062 -4.473 1 98.38 112 ALA A O 1
ATOM 831 N N . ALA A 1 113 ? 8.445 -36.906 -4.391 1 98.31 113 ALA A N 1
ATOM 832 C CA . ALA A 1 113 ? 8.922 -36.625 -5.742 1 98.31 113 ALA A CA 1
ATOM 833 C C . ALA A 1 113 ? 10.438 -36.781 -5.836 1 98.31 113 ALA A C 1
ATOM 835 O O . ALA A 1 113 ? 10.945 -37.344 -6.801 1 98.31 113 ALA A O 1
ATOM 836 N N . GLU A 1 114 ? 11.07 -36.25 -4.832 1 97.38 114 GLU A N 1
ATOM 837 C CA . GLU A 1 114 ? 12.523 -36.375 -4.789 1 97.38 114 GLU A CA 1
ATOM 838 C C . GLU A 1 114 ? 12.953 -37.844 -4.762 1 97.38 114 GLU A C 1
ATOM 840 O O . GLU A 1 114 ? 13.844 -38.25 -5.504 1 97.38 114 GLU A O 1
ATOM 845 N N . LYS A 1 115 ? 12.344 -38.625 -3.965 1 97.69 115 LYS A N 1
ATOM 846 C CA . LYS A 1 115 ? 12.656 -40.062 -3.836 1 97.69 115 LYS A CA 1
ATOM 847 C C . LYS A 1 115 ? 12.391 -40.781 -5.141 1 97.69 115 LYS A C 1
ATOM 849 O O . LYS A 1 115 ? 13.156 -41.688 -5.523 1 97.69 115 LYS A O 1
ATOM 854 N N . ALA A 1 116 ? 11.359 -40.438 -5.828 1 97.69 116 ALA A N 1
ATOM 855 C CA . ALA A 1 116 ? 10.961 -41.094 -7.07 1 97.69 116 ALA A CA 1
ATOM 856 C C . ALA A 1 116 ? 11.828 -40.625 -8.242 1 97.69 116 ALA A C 1
ATOM 858 O O . ALA A 1 116 ? 11.836 -41.25 -9.305 1 97.69 116 ALA A O 1
ATOM 859 N N . GLY A 1 117 ? 12.539 -39.469 -8.023 1 97.44 117 GLY A N 1
ATOM 860 C CA . GLY A 1 117 ? 13.383 -38.938 -9.07 1 97.44 117 GLY A CA 1
ATOM 861 C C . GLY A 1 117 ? 12.594 -38.281 -10.188 1 97.44 117 GLY A C 1
ATOM 862 O O . GLY A 1 117 ? 12.984 -38.312 -11.352 1 97.44 117 GLY A O 1
ATOM 863 N N . VAL A 1 118 ? 11.453 -37.688 -9.875 1 98.12 118 VAL A N 1
ATOM 864 C CA . VAL A 1 118 ? 10.625 -37.062 -10.898 1 98.12 118 VAL A CA 1
ATOM 865 C C . VAL A 1 118 ? 10.531 -35.562 -10.625 1 98.12 118 VAL A C 1
ATOM 867 O O . VAL A 1 118 ? 10.812 -35.094 -9.516 1 98.12 118 VAL A O 1
ATOM 870 N N . VAL A 1 119 ? 10.109 -34.75 -11.625 1 98.31 119 VAL A N 1
ATOM 871 C CA . VAL A 1 119 ? 9.891 -33.312 -11.531 1 98.31 119 VAL A CA 1
ATOM 872 C C . VAL A 1 119 ? 8.57 -33.031 -10.82 1 98.31 119 VAL A C 1
ATOM 874 O O . VAL A 1 119 ? 7.551 -33.656 -11.125 1 98.31 119 VAL A O 1
ATOM 877 N N . LEU A 1 120 ? 8.578 -32.219 -9.812 1 98.62 120 LEU A N 1
ATOM 878 C CA . LEU A 1 120 ? 7.383 -31.688 -9.18 1 98.62 120 LEU A CA 1
ATOM 879 C C . LEU A 1 120 ? 7.387 -30.156 -9.227 1 98.62 120 LEU A C 1
ATOM 881 O O . LEU A 1 120 ? 8.258 -29.516 -8.641 1 98.62 120 LEU A O 1
ATOM 885 N N . MET A 1 121 ? 6.434 -29.609 -9.953 1 98.5 121 MET A N 1
ATOM 886 C CA . MET A 1 121 ? 6.27 -28.156 -10.062 1 98.5 121 MET A CA 1
ATOM 887 C C . MET A 1 121 ? 4.902 -27.719 -9.539 1 98.5 121 MET A C 1
ATOM 889 O O . MET A 1 121 ? 3.906 -28.422 -9.75 1 98.5 121 MET A O 1
ATOM 893 N N . VAL A 1 122 ? 4.875 -26.656 -8.82 1 98.25 122 VAL A N 1
ATOM 894 C CA . VAL A 1 122 ? 3.629 -26.125 -8.273 1 98.25 122 VAL A CA 1
ATOM 895 C C . VAL A 1 122 ? 3.189 -24.906 -9.086 1 98.25 122 VAL A C 1
ATOM 897 O O . VAL A 1 122 ? 4.02 -24.078 -9.484 1 98.25 122 VAL A O 1
ATOM 900 N N . GLY A 1 123 ? 1.894 -24.766 -9.281 1 97.25 123 GLY A N 1
ATOM 901 C CA . GLY A 1 123 ? 1.311 -23.734 -10.133 1 97.25 123 GLY A CA 1
ATOM 902 C C . GLY A 1 123 ? 1.315 -22.359 -9.5 1 97.25 123 GLY A C 1
ATOM 903 O O . GLY A 1 123 ? 0.279 -21.875 -9.031 1 97.25 123 GLY A O 1
ATOM 904 N N . PHE A 1 124 ? 2.432 -21.688 -9.578 1 97.38 124 PHE A N 1
ATOM 905 C CA . PHE A 1 124 ? 2.566 -20.281 -9.188 1 97.38 124 PHE A CA 1
ATOM 906 C C . PHE A 1 124 ? 2.904 -19.422 -10.391 1 97.38 124 PHE A C 1
ATOM 908 O O . PHE A 1 124 ? 4.031 -18.938 -10.516 1 97.38 124 PHE A O 1
ATOM 915 N N . MET A 1 125 ? 1.883 -19.078 -11.109 1 94.5 125 MET A N 1
ATOM 916 C CA . MET A 1 125 ? 1.998 -18.5 -12.445 1 94.5 125 MET A CA 1
ATOM 917 C C . MET A 1 125 ? 2.623 -17.109 -12.383 1 94.5 125 MET A C 1
ATOM 919 O O . MET A 1 125 ? 3.271 -16.672 -13.336 1 94.5 125 MET A O 1
ATOM 923 N N . LYS A 1 126 ? 2.566 -16.438 -11.242 1 95.25 126 LYS A N 1
ATOM 924 C CA . LYS A 1 126 ? 3.035 -15.062 -11.18 1 95.25 126 LYS A CA 1
ATOM 925 C C . LYS A 1 126 ? 4.555 -14.992 -11.281 1 95.25 126 LYS A C 1
ATOM 927 O O . LYS A 1 126 ? 5.109 -13.961 -11.664 1 95.25 126 LYS A O 1
ATOM 932 N N . ARG A 1 127 ? 5.219 -16.094 -10.93 1 96.31 127 ARG A N 1
ATOM 933 C CA . ARG A 1 127 ? 6.668 -16.141 -11.094 1 96.31 127 ARG A CA 1
ATOM 934 C C . ARG A 1 127 ? 7.051 -16.031 -12.57 1 96.31 127 ARG A C 1
ATOM 936 O O . ARG A 1 127 ? 8.203 -15.734 -12.891 1 96.31 127 ARG A O 1
ATOM 943 N N . TYR A 1 128 ? 6.094 -16.25 -13.414 1 93 128 TYR A N 1
ATOM 944 C CA . TYR A 1 128 ? 6.375 -16.312 -14.852 1 93 128 TYR A CA 1
ATOM 945 C C . TYR A 1 128 ? 5.699 -15.156 -15.578 1 93 128 TYR A C 1
ATOM 947 O O . TYR A 1 128 ? 5.754 -15.07 -16.812 1 93 128 TYR A O 1
ATOM 955 N N . ALA A 1 129 ? 4.992 -14.297 -14.867 1 91.69 129 ALA A N 1
ATOM 956 C CA . ALA A 1 129 ? 4.418 -13.094 -15.453 1 91.69 129 ALA A CA 1
ATOM 957 C C . ALA A 1 129 ? 5.508 -12.125 -15.906 1 91.69 129 ALA A C 1
ATOM 959 O O . ALA A 1 129 ? 6.402 -11.781 -15.133 1 91.69 129 ALA A O 1
ATOM 960 N N . PRO A 1 130 ? 5.438 -11.656 -17.156 1 91.5 130 PRO A N 1
ATOM 961 C CA . PRO A 1 130 ? 6.5 -10.805 -17.672 1 91.5 130 PRO A CA 1
ATOM 962 C C . PRO A 1 130 ? 6.789 -9.602 -16.781 1 91.5 130 PRO A C 1
ATOM 964 O O . PRO A 1 130 ? 7.945 -9.203 -16.625 1 91.5 130 PRO A O 1
ATOM 967 N N . ILE A 1 131 ? 5.824 -9.023 -16.156 1 91.5 131 ILE A N 1
ATOM 968 C CA . ILE A 1 131 ? 5.988 -7.832 -15.336 1 91.5 131 ILE A CA 1
ATOM 969 C C . ILE A 1 131 ? 6.82 -8.164 -14.102 1 91.5 131 ILE A C 1
ATOM 971 O O . ILE A 1 131 ? 7.688 -7.387 -13.695 1 91.5 131 ILE A O 1
ATOM 975 N N . TYR A 1 132 ? 6.609 -9.289 -13.492 1 94.31 132 TYR A N 1
ATOM 976 C CA . TYR A 1 132 ? 7.336 -9.656 -12.289 1 94.31 132 TYR A CA 1
ATOM 977 C C . TYR A 1 132 ? 8.711 -10.219 -12.625 1 94.31 132 TYR A C 1
ATOM 979 O O . TYR A 1 132 ? 9.664 -10.062 -11.852 1 94.31 132 TYR A O 1
ATOM 987 N N . LEU A 1 133 ? 8.805 -10.859 -13.82 1 93.62 133 LEU A N 1
ATOM 988 C CA . LEU A 1 133 ? 10.125 -11.258 -14.289 1 93.62 133 LEU A CA 1
ATOM 989 C C . LEU A 1 133 ? 11.016 -10.031 -14.5 1 93.62 133 LEU A C 1
ATOM 991 O O . LEU A 1 133 ? 12.188 -10.039 -14.117 1 93.62 133 LEU A O 1
ATOM 995 N N . LYS A 1 134 ? 10.422 -9.031 -15.078 1 92.81 134 LYS A N 1
ATOM 996 C CA . LYS A 1 134 ? 11.18 -7.797 -15.289 1 92.81 134 LYS A CA 1
ATOM 997 C C . LYS A 1 134 ? 11.539 -7.141 -13.961 1 92.81 134 LYS A C 1
ATOM 999 O O . LYS A 1 134 ? 12.648 -6.637 -13.789 1 92.81 134 LYS A O 1
ATOM 1004 N N . LEU A 1 135 ? 10.617 -7.098 -13.07 1 94.69 135 LEU A N 1
ATOM 1005 C CA . LEU A 1 135 ? 10.898 -6.574 -11.734 1 94.69 135 LEU A CA 1
ATOM 1006 C C . LEU A 1 135 ? 12.023 -7.355 -11.07 1 94.69 135 LEU A C 1
ATOM 1008 O O . LEU A 1 135 ? 12.93 -6.762 -10.477 1 94.69 135 LEU A O 1
ATOM 1012 N N . LYS A 1 136 ? 11.977 -8.656 -11.117 1 95.62 136 LYS A N 1
ATOM 1013 C CA . LYS A 1 136 ? 13.023 -9.5 -10.547 1 95.62 136 LYS A CA 1
ATOM 1014 C C . LYS A 1 136 ? 14.383 -9.18 -11.164 1 95.62 136 LYS A C 1
ATOM 1016 O O . LYS A 1 136 ? 15.398 -9.148 -10.461 1 95.62 136 LYS A O 1
ATOM 1021 N N . GLU A 1 137 ? 14.383 -8.969 -12.461 1 93.88 137 GLU A N 1
ATOM 1022 C CA . GLU A 1 137 ? 15.617 -8.57 -13.133 1 93.88 137 GLU A CA 1
ATOM 1023 C C . GLU A 1 137 ? 16.203 -7.297 -12.516 1 93.88 137 GLU A C 1
ATOM 1025 O O . GLU A 1 137 ? 17.406 -7.199 -12.32 1 93.88 137 GLU A O 1
ATOM 1030 N N . GLN A 1 138 ? 15.32 -6.352 -12.242 1 91.94 138 GLN A N 1
ATOM 1031 C CA . GLN A 1 138 ? 15.773 -5.105 -11.625 1 91.94 138 GLN A CA 1
ATOM 1032 C C . GLN A 1 138 ? 16.344 -5.355 -10.234 1 91.94 138 GLN A C 1
ATOM 1034 O O . GLN A 1 138 ? 17.328 -4.723 -9.836 1 91.94 138 GLN A O 1
ATOM 1039 N N . ILE A 1 139 ? 15.766 -6.238 -9.477 1 96.12 139 ILE A N 1
ATOM 1040 C CA . ILE A 1 139 ? 16.219 -6.566 -8.133 1 96.12 139 ILE A CA 1
ATOM 1041 C C . ILE A 1 139 ? 17.578 -7.258 -8.188 1 96.12 139 ILE A C 1
ATOM 1043 O O . ILE A 1 139 ? 18.469 -6.941 -7.406 1 96.12 139 ILE A O 1
ATOM 1047 N N . ASP A 1 140 ? 17.75 -8.117 -9.164 1 95.31 140 ASP A N 1
ATOM 1048 C CA . ASP A 1 140 ? 18.938 -8.961 -9.234 1 95.31 140 ASP A CA 1
ATOM 1049 C C . ASP A 1 140 ? 20.094 -8.211 -9.867 1 95.31 140 ASP A C 1
ATOM 1051 O O . ASP A 1 140 ? 21.266 -8.453 -9.523 1 95.31 140 ASP A O 1
ATOM 1055 N N . ASP A 1 141 ? 19.812 -7.324 -10.805 1 92.44 141 ASP A N 1
ATOM 1056 C CA . ASP A 1 141 ? 20.875 -6.691 -11.562 1 92.44 141 ASP A CA 1
ATOM 1057 C C . ASP A 1 141 ? 21.562 -5.602 -10.742 1 92.44 141 ASP A C 1
ATOM 1059 O O . ASP A 1 141 ? 22.688 -5.191 -11.062 1 92.44 141 ASP A O 1
ATOM 1063 N N . GLY A 1 142 ? 20.906 -5.004 -9.82 1 91 142 GLY A N 1
ATOM 1064 C CA . GLY A 1 142 ? 21.547 -4.109 -8.859 1 91 142 GLY A CA 1
ATOM 1065 C C . GLY A 1 142 ? 21.703 -2.697 -9.391 1 91 142 GLY A C 1
ATOM 1066 O O . GLY A 1 142 ? 22.344 -1.856 -8.75 1 91 142 GLY A O 1
ATOM 1067 N N . SER A 1 143 ? 21.234 -2.387 -10.523 1 88.69 143 SER A N 1
ATOM 1068 C CA . SER A 1 143 ? 21.422 -1.084 -11.148 1 88.69 143 SER A CA 1
ATOM 1069 C C . SER A 1 143 ? 20.812 0.031 -10.297 1 88.69 143 SER A C 1
ATOM 1071 O O . SER A 1 143 ? 21.281 1.17 -10.336 1 88.69 143 SER A O 1
ATOM 1073 N N . MET A 1 144 ? 19.875 -0.281 -9.531 1 91.81 144 MET A N 1
ATOM 1074 C CA . MET A 1 144 ? 19.219 0.722 -8.695 1 91.81 144 MET A CA 1
ATOM 1075 C C . MET A 1 144 ? 19.672 0.594 -7.246 1 91.81 144 MET A C 1
ATOM 1077 O O . MET A 1 144 ? 19.047 1.167 -6.348 1 91.81 144 MET A O 1
ATOM 1081 N N . GLY A 1 145 ? 20.719 -0.202 -7.031 1 94.44 145 GLY A N 1
ATOM 1082 C CA . GLY A 1 145 ? 21.109 -0.536 -5.672 1 94.44 145 GLY A CA 1
ATOM 1083 C C . GLY A 1 145 ? 20.312 -1.681 -5.082 1 94.44 145 GLY A C 1
ATOM 1084 O O . GLY A 1 145 ? 19.688 -2.449 -5.816 1 94.44 145 GLY A O 1
ATOM 1085 N N . ARG A 1 146 ? 20.438 -1.849 -3.807 1 95.75 146 ARG A N 1
ATOM 1086 C CA . ARG A 1 146 ? 19.734 -2.938 -3.127 1 95.75 146 ARG A CA 1
ATOM 1087 C C . ARG A 1 146 ? 18.25 -2.629 -2.969 1 95.75 146 ARG A C 1
ATOM 1089 O O . ARG A 1 146 ? 17.875 -1.476 -2.746 1 95.75 146 ARG A O 1
ATOM 1096 N N . ALA A 1 147 ? 17.391 -3.668 -3.115 1 97.38 147 ALA A N 1
ATOM 1097 C CA . ALA A 1 147 ? 16.016 -3.535 -2.68 1 97.38 147 ALA A CA 1
ATOM 1098 C C . ALA A 1 147 ? 15.93 -3.322 -1.171 1 97.38 147 ALA A C 1
ATOM 1100 O O . ALA A 1 147 ? 16.516 -4.078 -0.398 1 97.38 147 ALA A O 1
ATOM 1101 N N . ARG A 1 148 ? 15.203 -2.293 -0.767 1 97.5 148 ARG A N 1
ATOM 1102 C CA . ARG A 1 148 ? 15.164 -1.937 0.647 1 97.5 148 ARG A CA 1
ATOM 1103 C C . ARG A 1 148 ? 13.82 -2.293 1.268 1 97.5 148 ARG A C 1
ATOM 1105 O O . ARG A 1 148 ? 13.758 -2.744 2.414 1 97.5 148 ARG A O 1
ATOM 1112 N N . SER A 1 149 ? 12.789 -2.025 0.584 1 98.5 149 SER A N 1
ATOM 1113 C CA . SER A 1 149 ? 11.453 -2.256 1.109 1 98.5 149 SER A CA 1
ATOM 1114 C C . SER A 1 149 ? 10.43 -2.367 -0.016 1 98.5 149 SER A C 1
ATOM 1116 O O . SER A 1 149 ? 10.75 -2.131 -1.182 1 98.5 149 SER A O 1
ATOM 1118 N N . PHE A 1 150 ? 9.219 -2.867 0.333 1 98.62 150 PHE A N 1
ATOM 1119 C CA . PHE A 1 150 ? 8.172 -2.93 -0.684 1 98.62 150 PHE A CA 1
ATOM 1120 C C . PHE A 1 150 ? 6.797 -2.719 -0.063 1 98.62 150 PHE A C 1
ATOM 1122 O O . PHE A 1 150 ? 6.629 -2.871 1.149 1 98.62 150 PHE A O 1
ATOM 1129 N N . GLN A 1 151 ? 5.836 -2.262 -0.854 1 98.69 151 GLN A N 1
ATOM 1130 C CA . GLN A 1 151 ? 4.402 -2.229 -0.567 1 98.69 151 GLN A CA 1
ATOM 1131 C C . GLN A 1 151 ? 3.621 -3.066 -1.575 1 98.69 151 GLN A C 1
ATOM 1133 O O . GLN A 1 151 ? 3.766 -2.885 -2.785 1 98.69 151 GLN A O 1
ATOM 1138 N N . MET A 1 152 ? 2.826 -3.953 -1.021 1 98.5 152 MET A N 1
ATOM 1139 C CA . MET A 1 152 ? 2.068 -4.867 -1.868 1 98.5 152 MET A CA 1
ATOM 1140 C C . MET A 1 152 ? 0.577 -4.785 -1.562 1 98.5 152 MET A C 1
ATOM 1142 O O . MET A 1 152 ? 0.183 -4.676 -0.4 1 98.5 152 MET A O 1
ATOM 1146 N N . ARG A 1 153 ? -0.254 -4.824 -2.604 1 98.31 153 ARG A N 1
ATOM 1147 C CA . ARG A 1 153 ? -1.706 -4.91 -2.482 1 98.31 153 ARG A CA 1
ATOM 1148 C C . ARG A 1 153 ? -2.248 -6.102 -3.268 1 98.31 153 ARG A C 1
ATOM 1150 O O . ARG A 1 153 ? -1.814 -6.363 -4.391 1 98.31 153 ARG A O 1
ATOM 1157 N N . PHE A 1 154 ? -3.076 -6.797 -2.705 1 97.94 154 PHE A N 1
ATOM 1158 C CA . PHE A 1 154 ? -3.918 -7.777 -3.377 1 97.94 154 PHE A CA 1
ATOM 1159 C C . PHE A 1 154 ? -5.348 -7.715 -2.855 1 97.94 154 PHE A C 1
ATOM 1161 O O . PHE A 1 154 ? -5.598 -7.969 -1.675 1 97.94 154 PHE A O 1
ATOM 1168 N N . ALA A 1 155 ? -6.285 -7.359 -3.688 1 96.25 155 ALA A N 1
ATOM 1169 C CA . ALA A 1 155 ? -7.695 -7.215 -3.326 1 96.25 155 ALA A CA 1
ATOM 1170 C C . ALA A 1 155 ? -8.594 -7.859 -4.375 1 96.25 155 ALA A C 1
ATOM 1172 O O . ALA A 1 155 ? -8.422 -7.633 -5.574 1 96.25 155 ALA A O 1
ATOM 1173 N N . VAL A 1 156 ? -9.484 -8.711 -3.916 1 94.31 156 VAL A N 1
ATOM 1174 C CA . VAL A 1 156 ? -10.352 -9.453 -4.82 1 94.31 156 VAL A CA 1
ATOM 1175 C C . VAL A 1 156 ? -11.648 -9.82 -4.109 1 94.31 156 VAL A C 1
ATOM 1177 O O . VAL A 1 156 ? -11.695 -9.867 -2.877 1 94.31 156 VAL A O 1
ATOM 1180 N N . ASP A 1 157 ? -12.703 -10.023 -4.91 1 92.62 157 ASP A N 1
ATOM 1181 C CA . ASP A 1 157 ? -13.891 -10.648 -4.332 1 92.62 157 ASP A CA 1
ATOM 1182 C C . ASP A 1 157 ? -13.711 -12.156 -4.203 1 92.62 157 ASP A C 1
ATOM 1184 O O . ASP A 1 157 ? -13.992 -12.906 -5.145 1 92.62 157 ASP A O 1
ATOM 1188 N N . SER A 1 158 ? -13.336 -12.617 -3.02 1 93 158 SER A N 1
ATOM 1189 C CA . SER A 1 158 ? -13.094 -14.031 -2.785 1 93 158 SER A CA 1
ATOM 1190 C C . SER A 1 158 ? -14.312 -14.703 -2.154 1 93 158 SER A C 1
ATOM 1192 O O . SER A 1 158 ? -14.281 -15.898 -1.858 1 93 158 SER A O 1
ATOM 1194 N N . THR A 1 159 ? -15.383 -14.016 -1.938 1 92.12 159 THR A N 1
ATOM 1195 C CA . THR A 1 159 ? -16.516 -14.5 -1.155 1 92.12 159 THR A CA 1
ATOM 1196 C C . THR A 1 159 ? -17.156 -15.711 -1.824 1 92.12 159 THR A C 1
ATOM 1198 O O . THR A 1 159 ? -17.766 -16.547 -1.153 1 92.12 159 THR A O 1
ATOM 1201 N N . PRO A 1 160 ? -17.047 -15.828 -3.143 1 87.94 160 PRO A N 1
ATOM 1202 C CA . PRO A 1 160 ? -17.672 -17 -3.764 1 87.94 160 PRO A CA 1
ATOM 1203 C C . PRO A 1 160 ? -16.938 -18.312 -3.414 1 87.94 160 PRO A C 1
ATOM 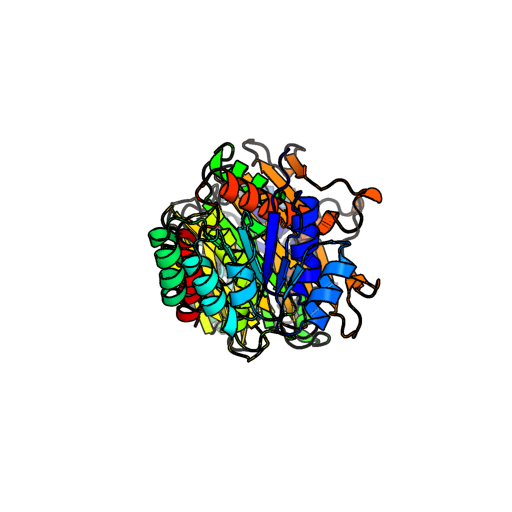1205 O O . PRO A 1 160 ? -17.531 -19.391 -3.502 1 87.94 160 PRO A O 1
ATOM 1208 N N . PHE A 1 161 ? -15.641 -18.203 -2.904 1 90.06 161 PHE A N 1
ATOM 1209 C CA . PHE A 1 161 ? -14.93 -19.469 -2.77 1 90.06 161 PHE A CA 1
ATOM 1210 C C . PHE A 1 161 ? -14.109 -19.484 -1.483 1 90.06 161 PHE A C 1
ATOM 1212 O O . PHE A 1 161 ? -13.484 -20.5 -1.158 1 90.06 161 PHE A O 1
ATOM 1219 N N . CYS A 1 162 ? -14.031 -18.453 -0.78 1 94.38 162 CYS A N 1
ATOM 1220 C CA . CYS A 1 162 ? -13.375 -18.406 0.521 1 94.38 162 CYS A CA 1
ATOM 1221 C C . CYS A 1 162 ? -14.367 -18.016 1.615 1 94.38 162 CYS A C 1
ATOM 1223 O O . CYS A 1 162 ? -15.109 -17.047 1.475 1 94.38 162 CYS A O 1
ATOM 1225 N N . LYS A 1 163 ? -14.266 -18.766 2.709 1 95.38 163 LYS A N 1
ATOM 1226 C CA . LYS A 1 163 ? -15.242 -18.531 3.771 1 95.38 163 LYS A CA 1
ATOM 1227 C C . LYS A 1 163 ? -14.555 -18.016 5.035 1 95.38 163 LYS A C 1
ATOM 1229 O O . LYS A 1 163 ? -15.227 -17.578 5.98 1 95.38 163 LYS A O 1
ATOM 1234 N N . ASP A 1 164 ? -13.25 -18.062 5.055 1 96.38 164 ASP A N 1
ATOM 1235 C CA . ASP A 1 164 ? -12.5 -17.578 6.207 1 96.38 164 ASP A CA 1
ATOM 1236 C C . ASP A 1 164 ? -11.086 -17.156 5.812 1 96.38 164 ASP A C 1
ATOM 1238 O O . ASP A 1 164 ? -10.719 -17.234 4.637 1 96.38 164 ASP A O 1
ATOM 1242 N N . GLU A 1 165 ? -10.32 -16.719 6.797 1 96.44 165 GLU A N 1
ATOM 1243 C CA . GLU A 1 165 ? -8.984 -16.188 6.566 1 96.44 165 GLU A CA 1
ATOM 1244 C C . GLU A 1 165 ? -8.047 -17.266 6.023 1 96.44 165 GLU A C 1
ATOM 1246 O O . GLU A 1 165 ? -7.191 -16.984 5.18 1 96.44 165 GLU A O 1
ATOM 1251 N N . GLU A 1 166 ? -8.18 -18.422 6.551 1 96.69 166 GLU A N 1
ATOM 1252 C CA . GLU A 1 166 ? -7.297 -19.5 6.109 1 96.69 166 GLU A CA 1
ATOM 1253 C C . GLU A 1 166 ? -7.535 -19.844 4.641 1 96.69 166 GLU A C 1
ATOM 1255 O O . GLU A 1 166 ? -6.586 -19.969 3.865 1 96.69 166 GLU A O 1
ATOM 1260 N N . GLN A 1 167 ? -8.789 -20 4.293 1 96.44 167 GLN A N 1
ATOM 1261 C CA . GLN A 1 167 ? -9.109 -20.281 2.896 1 96.44 167 GLN A CA 1
ATOM 1262 C C . GLN A 1 167 ? -8.633 -19.141 1.991 1 96.44 167 GLN A C 1
ATOM 1264 O O . GLN A 1 167 ? -8.047 -19.391 0.933 1 96.44 167 GLN A O 1
ATOM 1269 N N . PHE A 1 168 ? -8.867 -17.938 2.416 1 97.38 168 PHE A N 1
ATOM 1270 C CA . PHE A 1 168 ? -8.43 -16.812 1.606 1 97.38 168 PHE A CA 1
ATOM 1271 C C . PHE A 1 168 ? -6.918 -16.844 1.415 1 97.38 168 PHE A C 1
ATOM 1273 O O . PHE A 1 168 ? -6.422 -16.625 0.307 1 97.38 168 PHE A O 1
ATOM 1280 N N . MET A 1 169 ? -6.164 -17.078 2.475 1 98.06 169 MET A N 1
ATOM 1281 C CA . MET A 1 169 ? -4.703 -17.109 2.43 1 98.06 169 MET A CA 1
ATOM 1282 C C . MET A 1 169 ? -4.211 -18.203 1.493 1 98.06 169 MET A C 1
ATOM 1284 O O . MET A 1 169 ? -3.361 -17.969 0.634 1 98.06 169 MET A O 1
ATOM 1288 N N . LYS A 1 170 ? -4.781 -19.344 1.545 1 96.94 170 LYS A N 1
ATOM 1289 C CA . LYS A 1 170 ? -4.203 -20.516 0.906 1 96.94 170 LYS A CA 1
ATOM 1290 C C . LYS A 1 170 ? -4.789 -20.734 -0.487 1 96.94 170 LYS A C 1
ATOM 1292 O O . LYS A 1 170 ? -4.223 -21.469 -1.297 1 96.94 170 LYS A O 1
ATOM 1297 N N . LEU A 1 171 ? -5.926 -20.062 -0.793 1 94.81 171 LEU A N 1
ATOM 1298 C CA . LEU A 1 171 ? -6.559 -20.281 -2.086 1 94.81 171 LEU A CA 1
ATOM 1299 C C . LEU A 1 171 ? -6.449 -19.047 -2.975 1 94.81 171 LEU A C 1
ATOM 1301 O O . LEU A 1 171 ? -6.582 -19.141 -4.195 1 94.81 171 LEU A O 1
ATOM 1305 N N . ALA A 1 172 ? -6.246 -17.891 -2.365 1 95.12 172 ALA A N 1
ATOM 1306 C CA . ALA A 1 172 ? -6.242 -16.672 -3.162 1 95.12 172 ALA A CA 1
ATOM 1307 C C . ALA A 1 172 ? -4.941 -15.891 -2.971 1 95.12 172 ALA A C 1
ATOM 1309 O O . ALA A 1 172 ? -4.102 -15.836 -3.873 1 95.12 172 ALA A O 1
ATOM 1310 N N . ALA A 1 173 ? -4.66 -15.547 -1.739 1 97.44 173 ALA A N 1
ATOM 1311 C CA . ALA A 1 173 ? -3.543 -14.656 -1.448 1 97.44 173 ALA A CA 1
ATOM 1312 C C . ALA A 1 173 ? -2.211 -15.391 -1.565 1 97.44 173 ALA A C 1
ATOM 1314 O O . ALA A 1 173 ? -1.151 -14.766 -1.626 1 97.44 173 ALA A O 1
ATOM 1315 N N . ILE A 1 174 ? -2.213 -16.672 -1.642 1 97.88 174 ILE A N 1
ATOM 1316 C CA . ILE A 1 174 ? -1.007 -17.5 -1.643 1 97.88 174 ILE A CA 1
ATOM 1317 C C . ILE A 1 174 ? -0.13 -17.125 -2.838 1 97.88 174 ILE A C 1
ATOM 1319 O O . ILE A 1 174 ? 1.097 -17.234 -2.771 1 97.88 174 ILE A O 1
ATOM 1323 N N . HIS A 1 175 ? -0.703 -16.703 -3.955 1 97.25 175 HIS A N 1
ATOM 1324 C CA . HIS A 1 175 ? 0.079 -16.266 -5.105 1 97.25 175 HIS A CA 1
ATOM 1325 C C . HIS A 1 175 ? 1.009 -15.117 -4.738 1 97.25 175 HIS A C 1
ATOM 1327 O O . HIS A 1 175 ? 2.148 -15.062 -5.203 1 97.25 175 HIS A O 1
ATOM 1333 N N . MET A 1 176 ? 0.498 -14.234 -3.902 1 97.94 176 MET A N 1
ATOM 1334 C CA . MET A 1 176 ? 1.292 -13.078 -3.482 1 97.94 176 MET A CA 1
ATOM 1335 C C . MET A 1 176 ? 2.344 -13.492 -2.457 1 97.94 176 MET A C 1
ATOM 1337 O O . MET A 1 176 ? 3.461 -12.969 -2.467 1 97.94 176 MET A O 1
ATOM 1341 N N . VAL A 1 177 ? 1.963 -14.398 -1.604 1 98.5 177 VAL A N 1
ATOM 1342 C CA . VAL A 1 177 ? 2.895 -14.914 -0.608 1 98.5 177 VAL A CA 1
ATOM 1343 C C . VAL A 1 177 ? 4.09 -15.57 -1.305 1 98.5 177 VAL A C 1
ATOM 1345 O O . VAL A 1 177 ? 5.238 -15.305 -0.951 1 98.5 177 VAL A O 1
ATOM 1348 N N . ASP A 1 178 ? 3.777 -16.359 -2.273 1 98.56 178 ASP A N 1
ATOM 1349 C CA . ASP A 1 178 ? 4.832 -17.016 -3.045 1 98.56 178 ASP A CA 1
ATOM 1350 C C . ASP A 1 178 ? 5.684 -15.984 -3.785 1 98.56 178 ASP A C 1
ATOM 1352 O O . ASP A 1 178 ? 6.91 -16.109 -3.834 1 98.56 178 ASP A O 1
ATOM 1356 N N . LEU A 1 179 ? 5.012 -15.016 -4.387 1 98.25 179 LEU A N 1
ATOM 1357 C CA . LEU A 1 179 ? 5.711 -13.984 -5.148 1 98.25 179 LEU A CA 1
ATOM 1358 C C . LEU A 1 179 ? 6.703 -13.234 -4.262 1 98.25 179 LEU A C 1
ATOM 1360 O O . LEU A 1 179 ? 7.816 -12.93 -4.691 1 98.25 179 LEU A O 1
ATOM 1364 N N . MET A 1 180 ? 6.352 -12.961 -3.021 1 98.38 180 MET A N 1
ATOM 1365 C CA . MET A 1 180 ? 7.258 -12.289 -2.094 1 98.38 180 MET A CA 1
ATOM 1366 C C . MET A 1 180 ? 8.523 -13.109 -1.883 1 98.38 180 MET A C 1
ATOM 1368 O O . MET A 1 180 ? 9.633 -12.562 -1.905 1 98.38 180 MET A O 1
ATOM 1372 N N . ARG A 1 181 ? 8.359 -14.383 -1.674 1 98.19 181 ARG A N 1
ATOM 1373 C CA . ARG A 1 181 ? 9.523 -15.242 -1.47 1 98.19 181 ARG A CA 1
ATOM 1374 C C . ARG A 1 181 ? 10.391 -15.289 -2.721 1 98.19 181 ARG A C 1
ATOM 1376 O O . ARG A 1 181 ? 11.625 -15.273 -2.629 1 98.19 181 ARG A O 1
ATOM 1383 N N . PHE A 1 182 ? 9.711 -15.398 -3.848 1 98.06 182 PHE A N 1
ATOM 1384 C CA . PHE A 1 182 ? 10.414 -15.453 -5.125 1 98.06 182 PHE A CA 1
ATOM 1385 C C . PHE A 1 182 ? 11.273 -14.203 -5.324 1 98.06 182 PHE A C 1
ATOM 1387 O O . PHE A 1 182 ? 12.414 -14.297 -5.781 1 98.06 182 PHE A O 1
ATOM 1394 N N . LEU A 1 183 ? 10.766 -13.031 -4.957 1 98 183 LEU A N 1
ATOM 1395 C CA . LEU A 1 183 ? 11.406 -11.766 -5.262 1 98 183 LEU A CA 1
ATOM 1396 C C . LEU A 1 183 ? 12.414 -11.391 -4.176 1 98 183 LEU A C 1
ATOM 1398 O O . LEU A 1 183 ? 13.469 -10.82 -4.469 1 98 183 LEU A O 1
ATOM 1402 N N . PHE A 1 184 ? 12.102 -11.758 -2.871 1 97.88 184 PHE A N 1
ATOM 1403 C CA . PHE A 1 184 ? 12.867 -11.141 -1.794 1 97.88 184 PHE A CA 1
ATOM 1404 C C . PHE A 1 184 ? 13.516 -12.203 -0.917 1 97.88 184 PHE A C 1
ATOM 1406 O O . PHE A 1 184 ? 14.289 -11.883 -0.011 1 97.88 184 PHE A O 1
ATOM 1413 N N . GLY A 1 185 ? 13.211 -13.477 -1.109 1 97.38 185 GLY A N 1
ATOM 1414 C CA . GLY A 1 185 ? 13.836 -14.539 -0.339 1 97.38 185 GLY A CA 1
ATOM 1415 C C . GLY A 1 185 ? 13.039 -14.938 0.887 1 97.38 185 GLY A C 1
ATOM 1416 O O . GLY A 1 185 ? 11.812 -14.82 0.899 1 97.38 185 GLY A O 1
ATOM 1417 N N . GLU A 1 186 ? 13.742 -15.406 1.884 1 98 186 GLU A N 1
ATOM 1418 C CA . GLU A 1 186 ? 13.07 -16 3.039 1 98 186 GLU A CA 1
ATOM 1419 C C . GLU A 1 186 ? 12.742 -14.945 4.09 1 98 186 GLU A C 1
ATOM 1421 O O . GLU A 1 186 ? 13.531 -14.023 4.324 1 98 186 GLU A O 1
ATOM 1426 N N . VAL A 1 18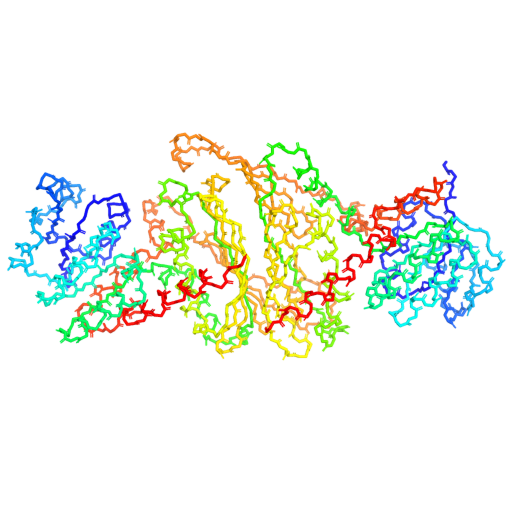7 ? 11.617 -15.172 4.73 1 97.62 187 VAL A N 1
ATOM 1427 C CA . VAL A 1 187 ? 11.102 -14.219 5.707 1 97.62 187 VAL A CA 1
ATOM 1428 C C . VAL A 1 187 ? 11.656 -14.547 7.09 1 97.62 187 VAL A C 1
ATOM 1430 O O . VAL A 1 187 ? 11.695 -15.711 7.492 1 97.62 187 VAL A O 1
ATOM 1433 N N . GLN A 1 188 ? 12.062 -13.523 7.789 1 96.88 188 GLN A N 1
ATOM 1434 C CA . GLN A 1 188 ? 12.609 -13.633 9.141 1 96.88 188 GLN A CA 1
ATOM 1435 C C . GLN A 1 188 ? 11.523 -13.414 10.188 1 96.88 188 GLN A C 1
ATOM 1437 O O . GLN A 1 188 ? 11.484 -14.117 11.203 1 96.88 188 GLN A O 1
ATOM 1442 N N . GLN A 1 189 ? 10.695 -12.461 9.953 1 97.5 189 GLN A N 1
ATOM 1443 C CA . GLN A 1 189 ? 9.695 -12.062 10.945 1 97.5 189 GLN A CA 1
ATOM 1444 C C . GLN A 1 189 ? 8.422 -11.562 10.266 1 97.5 189 GLN A C 1
ATOM 1446 O O . GLN A 1 189 ? 8.484 -10.891 9.234 1 97.5 189 GLN A O 1
ATOM 1451 N N . VAL A 1 190 ? 7.293 -11.961 10.883 1 98.25 190 VAL A N 1
ATOM 1452 C CA . VAL A 1 190 ? 5.984 -11.531 10.398 1 98.25 190 VAL A CA 1
ATOM 1453 C C . VAL A 1 190 ? 5.16 -10.977 11.562 1 98.25 190 VAL A C 1
ATOM 1455 O O . VAL A 1 190 ? 5.168 -11.539 12.656 1 98.25 190 VAL A O 1
ATOM 1458 N N . THR A 1 191 ? 4.574 -9.805 11.383 1 98.12 191 THR A N 1
ATOM 1459 C CA . THR A 1 191 ? 3.547 -9.242 12.25 1 98.12 191 THR A CA 1
ATOM 1460 C C . THR A 1 191 ? 2.369 -8.727 11.43 1 98.12 191 THR A C 1
ATOM 1462 O O . THR A 1 191 ? 2.459 -8.617 10.203 1 98.12 191 THR A O 1
ATOM 1465 N N . GLY A 1 192 ? 1.283 -8.484 12.062 1 97.75 192 GLY A N 1
ATOM 1466 C CA . GLY A 1 192 ? 0.166 -7.945 11.305 1 97.75 192 GLY A CA 1
ATOM 1467 C C . GLY A 1 192 ? -1.128 -7.902 12.094 1 97.75 192 GLY A C 1
ATOM 1468 O O . GLY A 1 192 ? -1.171 -8.336 13.25 1 97.75 192 GLY A O 1
ATOM 1469 N N . THR A 1 193 ? -2.123 -7.273 11.508 1 97.38 193 THR A N 1
ATOM 1470 C CA . THR A 1 193 ? -3.447 -7.148 12.109 1 97.38 193 THR A CA 1
ATOM 1471 C C . THR A 1 193 ? -4.527 -7.641 11.148 1 97.38 193 THR A C 1
ATOM 1473 O O . THR A 1 193 ? -4.336 -7.625 9.93 1 97.38 193 THR A O 1
ATOM 1476 N N . THR A 1 194 ? -5.559 -8.164 11.719 1 96.31 194 THR A N 1
ATOM 1477 C CA . THR A 1 194 ? -6.742 -8.555 10.961 1 96.31 194 THR A CA 1
ATOM 1478 C C . THR A 1 194 ? -8.008 -8.375 11.797 1 96.31 194 THR A C 1
ATOM 1480 O O . THR A 1 194 ? -7.926 -8.078 12.992 1 96.31 194 THR A O 1
ATOM 1483 N N . ILE A 1 195 ? -9.148 -8.391 11.094 1 91.31 195 ILE A N 1
ATOM 1484 C CA . ILE A 1 195 ? -10.438 -8.523 11.758 1 91.31 195 ILE A CA 1
ATOM 1485 C C . ILE A 1 195 ? -11.125 -9.805 11.289 1 91.31 195 ILE A C 1
ATOM 1487 O O . ILE A 1 195 ? -11.438 -9.945 10.102 1 91.31 195 ILE A O 1
ATOM 1491 N N . LYS A 1 196 ? -11.312 -10.742 12.195 1 89.81 196 LYS A N 1
ATOM 1492 C CA . LYS A 1 196 ? -12 -11.977 11.844 1 89.81 196 LYS A CA 1
ATOM 1493 C C . LYS A 1 196 ? -13.492 -11.742 11.625 1 89.81 196 LYS A C 1
ATOM 1495 O O . LYS A 1 196 ? -14.234 -11.539 12.586 1 89.81 196 LYS A O 1
ATOM 1500 N N . ASP A 1 197 ? -13.867 -11.742 10.43 1 93.81 197 ASP A N 1
ATOM 1501 C CA . ASP A 1 197 ? -15.242 -11.445 10.031 1 93.81 197 ASP A CA 1
ATOM 1502 C C . ASP A 1 197 ? -15.711 -12.398 8.945 1 93.81 197 ASP A C 1
ATOM 1504 O O . ASP A 1 197 ? -16.203 -11.961 7.895 1 93.81 197 ASP A O 1
ATOM 1508 N N . GLY A 1 198 ? -15.484 -13.688 9.211 1 94.56 198 GLY A N 1
ATOM 1509 C CA . GLY A 1 198 ? -15.922 -14.703 8.258 1 94.56 198 GLY A CA 1
ATOM 1510 C C . GLY A 1 198 ? -15.289 -14.547 6.891 1 94.56 198 GLY A C 1
ATOM 1511 O O . GLY A 1 198 ? -14.062 -14.516 6.77 1 94.56 198 GLY A O 1
ATOM 1512 N N . GLU A 1 199 ? -16.203 -14.266 5.875 1 95 199 GLU A N 1
ATOM 1513 C CA . GLU A 1 199 ? -15.727 -14.25 4.496 1 95 199 GLU A CA 1
ATOM 1514 C C . GLU A 1 199 ? -15.25 -12.859 4.094 1 95 199 GLU A C 1
ATOM 1516 O O . GLU A 1 199 ? -14.734 -12.664 2.992 1 95 199 GLU A O 1
ATOM 1521 N N . HIS A 1 200 ? -15.43 -11.875 4.977 1 95.25 200 HIS A N 1
ATOM 1522 C CA . HIS A 1 200 ? -14.898 -10.539 4.738 1 95.25 200 HIS A CA 1
ATOM 1523 C C . HIS A 1 200 ? -13.484 -10.398 5.289 1 95.25 200 HIS A C 1
ATOM 1525 O O . HIS A 1 200 ? -13.297 -10.164 6.484 1 95.25 200 HIS A O 1
ATOM 1531 N N . ILE A 1 201 ? -12.57 -10.461 4.352 1 96.38 201 ILE A N 1
ATOM 1532 C CA . ILE A 1 201 ? -11.164 -10.531 4.738 1 96.38 201 ILE A CA 1
ATOM 1533 C C . ILE A 1 201 ? -10.523 -9.156 4.609 1 96.38 201 ILE A C 1
ATOM 1535 O O . ILE A 1 201 ? -10.609 -8.516 3.559 1 96.38 201 ILE A O 1
ATOM 1539 N N . ASN A 1 202 ? -9.953 -8.719 5.645 1 97.19 202 ASN A N 1
ATOM 1540 C CA . ASN A 1 202 ? -9.125 -7.516 5.699 1 97.19 202 ASN A CA 1
ATOM 1541 C C . ASN A 1 202 ? -7.859 -7.742 6.52 1 97.19 202 ASN A C 1
ATOM 1543 O O . ASN A 1 202 ? -7.926 -7.887 7.742 1 97.19 202 ASN A O 1
ATOM 1547 N N . GLN A 1 203 ? -6.672 -7.699 5.828 1 98 203 GLN A N 1
ATOM 1548 C CA . GLN A 1 203 ? -5.434 -8.031 6.52 1 98 203 GLN A CA 1
ATOM 1549 C C . GLN A 1 203 ? -4.34 -7.016 6.219 1 98 203 GLN A C 1
ATOM 1551 O O . GLN A 1 203 ? -4.207 -6.559 5.078 1 98 203 GLN A O 1
ATOM 1556 N N . SER A 1 204 ? -3.709 -6.586 7.215 1 98.38 204 SER A N 1
ATOM 1557 C CA . SER A 1 204 ? -2.465 -5.828 7.137 1 98.38 204 SER A CA 1
ATOM 1558 C C . SER A 1 204 ? -1.287 -6.637 7.668 1 98.38 204 SER A C 1
ATOM 1560 O O . SER A 1 204 ? -1.276 -7.035 8.836 1 98.38 204 SER A O 1
ATOM 1562 N N . ILE A 1 205 ? -0.295 -6.84 6.805 1 98.56 205 ILE A N 1
ATOM 1563 C CA . ILE A 1 205 ? 0.812 -7.73 7.145 1 98.56 205 ILE A CA 1
ATOM 1564 C C . ILE A 1 205 ? 2.137 -6.988 6.988 1 98.56 205 ILE A C 1
ATOM 1566 O O . ILE A 1 205 ? 2.357 -6.305 5.984 1 98.56 205 ILE A O 1
ATOM 1570 N N . SER A 1 206 ? 2.98 -7.086 7.969 1 98.69 206 SER A N 1
ATOM 1571 C CA . SER A 1 206 ? 4.336 -6.547 7.93 1 98.69 206 SER A CA 1
ATOM 1572 C C . SER A 1 206 ? 5.375 -7.66 7.992 1 98.69 206 SER A C 1
ATOM 1574 O O . SER A 1 206 ? 5.285 -8.555 8.836 1 98.69 206 SER A O 1
ATOM 1576 N N . LEU A 1 207 ? 6.34 -7.586 7.086 1 98.56 207 LEU A N 1
ATOM 1577 C CA . LEU A 1 207 ? 7.328 -8.656 6.977 1 98.56 207 LEU A CA 1
ATOM 1578 C C . LEU A 1 207 ? 8.742 -8.094 7.027 1 98.56 207 LEU A C 1
ATOM 1580 O O . LEU A 1 207 ? 9 -6.996 6.527 1 98.56 207 LEU A O 1
ATOM 1584 N N . LYS A 1 208 ? 9.625 -8.836 7.629 1 97.88 208 LYS A N 1
ATOM 1585 C CA . LYS A 1 208 ? 11.062 -8.625 7.559 1 97.88 208 LYS A CA 1
ATOM 1586 C C . LYS A 1 208 ? 11.773 -9.852 6.992 1 97.88 208 LYS A C 1
ATOM 1588 O O . LYS A 1 208 ? 11.539 -10.977 7.441 1 97.88 208 LYS A O 1
ATOM 1593 N N . PHE A 1 209 ? 12.57 -9.641 5.992 1 98.06 209 PHE A N 1
ATOM 1594 C CA . PHE A 1 209 ? 13.258 -10.742 5.32 1 98.06 209 PHE A CA 1
ATOM 1595 C C . PHE A 1 209 ? 14.672 -10.906 5.859 1 98.06 209 PHE A C 1
ATOM 1597 O O . PHE A 1 209 ? 15.242 -9.969 6.426 1 98.06 209 PHE A O 1
ATOM 1604 N N . ASN A 1 210 ? 15.25 -12.07 5.641 1 97.25 210 ASN A N 1
ATOM 1605 C CA . ASN A 1 210 ? 16.594 -12.383 6.129 1 97.25 210 ASN A CA 1
ATOM 1606 C C . ASN A 1 210 ? 17.641 -11.438 5.535 1 97.25 210 ASN A C 1
ATOM 1608 O O . ASN A 1 210 ? 18.625 -11.125 6.191 1 97.25 210 ASN A O 1
ATOM 1612 N N . ASN A 1 211 ? 17.375 -11 4.336 1 95.5 211 ASN A N 1
ATOM 1613 C CA . ASN A 1 211 ? 18.344 -10.156 3.656 1 95.5 211 ASN A CA 1
ATOM 1614 C C . ASN A 1 211 ? 18.156 -8.688 4.004 1 95.5 211 ASN A C 1
ATOM 1616 O O . ASN A 1 211 ? 18.781 -7.812 3.4 1 95.5 211 ASN A O 1
ATOM 1620 N N . GLY A 1 212 ? 17.219 -8.383 4.828 1 94.19 212 GLY A N 1
ATOM 1621 C CA . GLY A 1 212 ? 17.094 -7.023 5.328 1 94.19 212 GLY A CA 1
ATOM 1622 C C . GLY A 1 212 ? 15.961 -6.25 4.664 1 94.19 212 GLY A C 1
ATOM 1623 O O . GLY A 1 212 ? 15.656 -5.129 5.066 1 94.19 212 GLY A O 1
ATOM 1624 N N . VAL A 1 213 ? 15.305 -6.781 3.65 1 96.62 213 VAL A N 1
ATOM 1625 C CA . VAL A 1 213 ? 14.164 -6.129 3.02 1 96.62 213 VAL A CA 1
ATOM 1626 C C . VAL A 1 213 ? 12.969 -6.148 3.971 1 96.62 213 VAL A C 1
ATOM 1628 O O . VAL A 1 213 ? 12.719 -7.152 4.641 1 96.62 213 VAL A O 1
ATOM 1631 N N . VAL A 1 214 ? 12.258 -5.027 4.039 1 97.25 214 VAL A N 1
ATOM 1632 C CA . VAL A 1 214 ? 11.023 -4.945 4.812 1 97.25 214 VAL A CA 1
ATOM 1633 C C . VAL A 1 214 ? 9.836 -4.727 3.871 1 97.25 214 VAL A C 1
ATOM 1635 O O . VAL A 1 214 ? 9.961 -4.031 2.861 1 97.25 214 VAL A O 1
ATOM 1638 N N . GLY A 1 215 ? 8.742 -5.387 4.211 1 97.06 215 GLY A N 1
ATOM 1639 C CA . GLY A 1 215 ? 7.617 -5.281 3.299 1 97.06 215 GLY A CA 1
ATOM 1640 C C . GLY A 1 215 ? 6.289 -5.09 4.008 1 97.06 215 GLY A C 1
ATOM 1641 O O . GLY A 1 215 ? 6.094 -5.594 5.117 1 97.06 215 GLY A O 1
ATOM 1642 N N . SER A 1 216 ? 5.395 -4.324 3.393 1 97.88 216 SER A N 1
ATOM 1643 C CA . SER A 1 216 ? 4.008 -4.129 3.807 1 97.88 216 SER A CA 1
ATOM 1644 C C . SER A 1 216 ? 3.041 -4.738 2.797 1 97.88 216 SER A C 1
ATOM 1646 O O . SER A 1 216 ? 3.043 -4.363 1.623 1 97.88 216 SER A O 1
ATOM 1648 N N . ALA A 1 217 ? 2.209 -5.637 3.291 1 98.5 217 ALA A N 1
ATOM 1649 C CA . ALA A 1 217 ? 1.217 -6.258 2.418 1 98.5 217 ALA A CA 1
ATOM 1650 C C . ALA A 1 217 ? -0.2 -5.988 2.918 1 98.5 217 ALA A C 1
ATOM 1652 O O . ALA A 1 217 ? -0.487 -6.152 4.105 1 98.5 217 ALA A O 1
ATOM 1653 N N . TYR A 1 218 ? -1.05 -5.516 1.98 1 98.69 218 TYR A N 1
ATOM 1654 C CA . TYR A 1 218 ? -2.473 -5.305 2.221 1 98.69 218 TYR A CA 1
ATOM 1655 C C . TYR A 1 218 ? -3.312 -6.297 1.427 1 98.69 218 TYR A C 1
ATOM 1657 O O . TYR A 1 218 ? -3.322 -6.266 0.194 1 98.69 218 TYR A O 1
ATOM 1665 N N . PHE A 1 219 ? -3.984 -7.199 2.15 1 98.31 219 PHE A N 1
ATOM 1666 C CA . PHE A 1 219 ? -4.844 -8.188 1.514 1 98.31 219 PHE A CA 1
ATOM 1667 C C . PHE A 1 219 ? -6.305 -7.957 1.883 1 98.31 219 PHE A C 1
ATOM 1669 O O . PHE A 1 219 ? -6.641 -7.859 3.064 1 98.31 219 PHE A O 1
ATOM 1676 N N . ALA A 1 220 ? -7.141 -7.902 0.858 1 97.25 220 ALA A N 1
ATOM 1677 C CA . ALA A 1 220 ? -8.578 -7.762 1.062 1 97.25 220 ALA A CA 1
ATOM 1678 C C . ALA A 1 220 ? -9.352 -8.758 0.206 1 97.25 220 ALA A C 1
ATOM 1680 O O . ALA A 1 220 ? -9.148 -8.844 -1.007 1 97.25 220 ALA A O 1
ATOM 1681 N N . GLY A 1 221 ? -10.156 -9.594 0.822 1 95.81 221 GLY A N 1
ATOM 1682 C CA . GLY A 1 221 ? -11.078 -10.508 0.17 1 95.81 221 GLY A CA 1
ATOM 1683 C C . GLY A 1 221 ? -12.531 -10.242 0.52 1 95.81 221 GLY A C 1
ATOM 1684 O O . GLY A 1 221 ? -13.031 -10.727 1.536 1 95.81 221 GLY A O 1
ATOM 1685 N N . MET A 1 222 ? -13.227 -9.523 -0.278 1 92.81 222 MET A N 1
ATOM 1686 C CA . MET A 1 222 ? -14.617 -9.188 -0.014 1 92.81 222 MET A CA 1
ATOM 1687 C C . MET A 1 222 ? -15.297 -8.641 -1.268 1 92.81 222 MET A C 1
ATOM 1689 O O . MET A 1 222 ? -14.625 -8.305 -2.242 1 92.81 222 MET A O 1
ATOM 1693 N N . SER A 1 223 ? -16.578 -8.453 -1.199 1 89.81 223 SER A N 1
ATOM 1694 C CA . SER A 1 223 ? -17.391 -8.125 -2.363 1 89.81 223 SER A CA 1
ATOM 1695 C C . SER A 1 223 ? -17.125 -6.703 -2.842 1 89.81 223 SER A C 1
ATOM 1697 O O . SER A 1 223 ? -17.438 -6.355 -3.984 1 89.81 223 SER A O 1
ATOM 1699 N N . ALA A 1 224 ? -16.547 -5.891 -2.033 1 90.81 224 ALA A N 1
ATOM 1700 C CA . ALA A 1 224 ? -16.188 -4.531 -2.424 1 90.81 224 ALA A CA 1
ATOM 1701 C C . ALA A 1 224 ? -15.242 -4.535 -3.621 1 90.81 224 ALA A C 1
ATOM 1703 O O . ALA A 1 224 ? -15.156 -3.547 -4.355 1 90.81 224 ALA A O 1
ATOM 1704 N N . TRP A 1 225 ? -14.555 -5.609 -3.732 1 91.44 225 TRP A N 1
ATOM 1705 C CA . TRP A 1 225 ? -13.523 -5.695 -4.758 1 91.44 225 TRP A CA 1
ATOM 1706 C C . TRP A 1 225 ? -13.969 -6.598 -5.902 1 91.44 225 TRP A C 1
ATOM 1708 O O . TRP A 1 225 ? -13.281 -7.562 -6.242 1 91.44 225 TRP A O 1
ATOM 1718 N N . SER A 1 226 ? -15.055 -6.211 -6.547 1 85.81 226 SER A N 1
ATOM 1719 C CA . SER A 1 226 ? -15.508 -6.902 -7.75 1 85.81 226 SER A CA 1
ATOM 1720 C C . SER A 1 226 ? -14.5 -6.758 -8.883 1 85.81 226 SER A C 1
ATOM 1722 O O . SER A 1 226 ? -14.414 -7.617 -9.766 1 85.81 226 SER A O 1
ATOM 1724 N N . ARG A 1 227 ? -13.789 -5.684 -8.766 1 82.38 227 ARG A N 1
ATOM 1725 C CA . ARG A 1 227 ? -12.625 -5.496 -9.625 1 82.38 227 ARG A CA 1
ATOM 1726 C C . ARG A 1 227 ? -11.336 -5.887 -8.906 1 82.38 227 ARG A C 1
ATOM 1728 O O . ARG A 1 227 ? -10.898 -5.184 -7.992 1 82.38 227 ARG A O 1
ATOM 1735 N N . GLU A 1 228 ? -10.742 -6.938 -9.359 1 87.44 228 GLU A N 1
ATOM 1736 C CA . GLU A 1 228 ? -9.508 -7.383 -8.719 1 87.44 228 GLU A CA 1
ATOM 1737 C C . GLU A 1 228 ? -8.398 -6.344 -8.867 1 87.44 228 GLU A C 1
ATOM 1739 O O . GLU A 1 228 ? -8.359 -5.609 -9.859 1 87.44 228 GLU A O 1
ATOM 1744 N N . SER A 1 229 ? -7.633 -6.23 -7.824 1 93.06 229 SER A N 1
ATOM 1745 C CA . SER A 1 229 ? -6.523 -5.281 -7.852 1 93.06 229 SER A CA 1
ATOM 1746 C C . SER A 1 229 ? -5.258 -5.895 -7.254 1 93.06 229 SER A C 1
ATOM 1748 O O . SER A 1 229 ? -5.32 -6.59 -6.238 1 93.06 229 SER A O 1
ATOM 1750 N N . GLU A 1 230 ? -4.148 -5.699 -7.965 1 94.69 230 GLU A N 1
ATOM 1751 C CA . GLU A 1 230 ? -2.834 -6.113 -7.48 1 94.69 230 GLU A CA 1
ATOM 1752 C C . GLU A 1 230 ? -1.763 -5.09 -7.844 1 94.69 230 GLU A C 1
ATOM 1754 O O . GLU A 1 230 ? -1.769 -4.539 -8.945 1 94.69 230 GLU A O 1
ATOM 1759 N N . SER A 1 231 ? -0.95 -4.801 -6.875 1 96.62 231 SER A N 1
ATOM 1760 C CA . SER A 1 231 ? 0.162 -3.887 -7.105 1 96.62 231 SER A CA 1
ATOM 1761 C C . SER A 1 231 ? 1.359 -4.238 -6.23 1 96.62 231 SER A C 1
ATOM 1763 O O . SER A 1 231 ? 1.205 -4.871 -5.184 1 96.62 231 SER A O 1
ATOM 1765 N N . LEU A 1 232 ? 2.525 -3.912 -6.73 1 97.62 232 LEU A N 1
ATOM 1766 C CA . LEU A 1 232 ? 3.775 -4.094 -6.004 1 97.62 232 LEU A CA 1
ATOM 1767 C C . LEU A 1 232 ? 4.738 -2.941 -6.277 1 97.62 232 LEU A C 1
ATOM 1769 O O . LEU A 1 232 ? 5.102 -2.693 -7.43 1 97.62 232 LEU A O 1
ATOM 1773 N N . LEU A 1 233 ? 5.004 -2.201 -5.227 1 98.38 233 LEU A N 1
ATOM 1774 C CA . LEU A 1 233 ? 5.98 -1.12 -5.262 1 98.38 233 LEU A CA 1
ATOM 1775 C C . LEU A 1 233 ? 7.246 -1.504 -4.504 1 98.38 233 LEU A C 1
ATOM 1777 O O . LEU A 1 233 ? 7.18 -1.879 -3.33 1 98.38 233 LEU A O 1
ATOM 1781 N N . VAL A 1 234 ? 8.375 -1.457 -5.188 1 98.06 234 VAL A N 1
ATOM 1782 C CA . VAL A 1 234 ? 9.641 -1.782 -4.543 1 98.06 234 VAL A CA 1
ATOM 1783 C C . VAL A 1 234 ? 10.531 -0.541 -4.492 1 98.06 234 VAL A C 1
ATOM 1785 O O . VAL A 1 234 ? 10.75 0.116 -5.516 1 98.06 234 VAL A O 1
ATOM 1788 N N . THR A 1 235 ? 10.992 -0.198 -3.318 1 98 235 THR A N 1
ATOM 1789 C CA . THR A 1 235 ? 11.953 0.885 -3.115 1 98 235 THR A CA 1
ATOM 1790 C C . THR A 1 235 ? 13.375 0.347 -3.092 1 98 235 THR A C 1
ATOM 1792 O O . THR A 1 235 ? 13.68 -0.6 -2.363 1 98 235 THR A O 1
ATOM 1795 N N . PHE A 1 236 ? 14.203 0.937 -3.938 1 96.75 236 PHE A N 1
ATOM 1796 C CA . PHE A 1 236 ? 15.633 0.62 -3.986 1 96.75 236 PHE A CA 1
ATOM 1797 C C . PHE A 1 236 ? 16.453 1.76 -3.404 1 96.75 236 PHE A C 1
ATOM 1799 O O . PHE A 1 236 ? 15.906 2.781 -2.986 1 96.75 236 PHE A O 1
ATOM 1806 N N . ASP A 1 237 ? 17.781 1.567 -3.344 1 95.5 237 ASP A N 1
ATOM 1807 C CA . ASP A 1 237 ? 18.672 2.621 -2.861 1 95.5 237 ASP A CA 1
ATOM 1808 C C . ASP A 1 237 ? 18.531 3.883 -3.713 1 95.5 237 ASP A C 1
ATOM 1810 O O . ASP A 1 237 ? 18.609 5 -3.193 1 95.5 237 ASP A O 1
ATOM 1814 N N . HIS A 1 238 ? 18.312 3.734 -5.008 1 92.88 238 HIS A N 1
ATOM 1815 C CA . HIS A 1 238 ? 18.453 4.875 -5.906 1 92.88 238 HIS A CA 1
ATOM 1816 C C . HIS A 1 238 ? 17.203 5.059 -6.758 1 92.88 238 HIS A C 1
ATOM 1818 O O . HIS A 1 238 ? 17.266 5.598 -7.867 1 92.88 238 HIS A O 1
ATOM 1824 N N . GLY A 1 239 ? 16.094 4.641 -6.332 1 93.44 239 GLY A N 1
ATOM 1825 C CA . GLY A 1 239 ? 14.82 4.789 -7.035 1 93.44 239 GLY A CA 1
ATOM 1826 C C . GLY A 1 239 ? 13.789 3.752 -6.637 1 93.44 239 GLY A C 1
ATOM 1827 O O . GLY A 1 239 ? 13.922 3.113 -5.59 1 93.44 239 GLY A O 1
ATOM 1828 N N . PHE A 1 240 ? 12.711 3.688 -7.422 1 95.44 240 PHE A N 1
ATOM 1829 C CA . PHE A 1 240 ? 11.664 2.713 -7.125 1 95.44 240 PHE A CA 1
ATOM 1830 C C . PHE A 1 240 ? 11.086 2.129 -8.406 1 95.44 240 PHE A C 1
ATOM 1832 O O . PHE A 1 240 ? 11.273 2.689 -9.492 1 95.44 240 PHE A O 1
ATOM 1839 N N . VAL A 1 241 ? 10.523 0.985 -8.32 1 94.88 241 VAL A N 1
ATOM 1840 C CA . VAL A 1 241 ? 9.836 0.304 -9.414 1 94.88 241 VAL A CA 1
ATOM 1841 C C . VAL A 1 241 ? 8.414 -0.065 -8.969 1 94.88 241 VAL A C 1
ATOM 1843 O O . VAL A 1 241 ? 8.219 -0.603 -7.879 1 94.88 241 VAL A O 1
ATOM 1846 N N . SER A 1 242 ? 7.449 0.281 -9.789 1 96.19 242 SER A N 1
ATOM 1847 C CA . SER A 1 242 ? 6.051 -0.009 -9.477 1 96.19 242 SER A CA 1
ATOM 1848 C C . SER A 1 242 ? 5.43 -0.918 -10.531 1 96.19 242 SER A C 1
ATOM 1850 O O . SER A 1 242 ? 5.449 -0.598 -11.727 1 96.19 242 SER A O 1
ATOM 1852 N N . ALA A 1 243 ? 4.953 -2.062 -10.102 1 95.06 243 ALA A N 1
ATOM 1853 C CA . ALA A 1 243 ? 4.141 -2.959 -10.922 1 95.06 243 ALA A CA 1
ATOM 1854 C C . ALA A 1 243 ? 2.658 -2.803 -10.602 1 95.06 243 ALA A C 1
ATOM 1856 O O . ALA A 1 243 ? 2.223 -3.109 -9.492 1 95.06 243 ALA A O 1
ATOM 1857 N N . ASP A 1 244 ? 1.854 -2.41 -11.617 1 93.94 244 ASP A N 1
ATOM 1858 C CA . ASP A 1 244 ? 0.446 -2.107 -11.383 1 93.94 244 ASP A CA 1
ATOM 1859 C C . ASP A 1 244 ? -0.457 -2.971 -12.258 1 93.94 244 ASP A C 1
ATOM 1861 O O . ASP A 1 244 ? -0.34 -2.955 -13.484 1 93.94 244 ASP A O 1
ATOM 1865 N N . GLU A 1 245 ? -1.347 -3.74 -11.586 1 88.88 245 GLU A N 1
ATOM 1866 C CA . GLU A 1 245 ? -2.439 -4.5 -12.188 1 88.88 245 GLU A CA 1
ATOM 1867 C C . GLU A 1 245 ? -1.927 -5.438 -13.273 1 88.88 245 GLU A C 1
ATOM 1869 O O . GLU A 1 245 ? -2.576 -5.613 -14.312 1 88.88 245 GLU A O 1
ATOM 1874 N N . ILE A 1 246 ? -0.729 -5.883 -13.086 1 85.94 246 ILE A N 1
ATOM 1875 C CA . ILE A 1 246 ? -0.08 -6.844 -13.969 1 85.94 246 ILE A CA 1
ATOM 1876 C C . ILE A 1 246 ? 0.069 -6.242 -15.367 1 85.94 246 ILE A C 1
ATOM 1878 O O . ILE A 1 246 ? 0.159 -6.973 -16.359 1 85.94 246 ILE A O 1
ATOM 1882 N N . ASN A 1 247 ? 0.009 -5.02 -15.492 1 83.94 247 ASN A N 1
ATOM 1883 C CA . ASN A 1 247 ? -0.061 -4.391 -16.812 1 83.94 247 ASN A CA 1
ATOM 1884 C C . ASN A 1 247 ? 1.017 -3.326 -16.969 1 83.94 247 ASN A C 1
ATOM 1886 O O . ASN A 1 247 ? 1.614 -3.207 -18.047 1 83.94 247 ASN A O 1
ATOM 1890 N N . THR A 1 248 ? 1.266 -2.584 -15.984 1 88.5 248 THR A N 1
ATOM 1891 C CA . THR A 1 248 ? 2.145 -1.429 -16.125 1 88.5 248 THR A CA 1
ATOM 1892 C C . THR A 1 248 ? 3.309 -1.508 -15.148 1 88.5 248 THR A C 1
ATOM 1894 O O . THR A 1 248 ? 3.098 -1.566 -13.938 1 88.5 248 THR A O 1
ATOM 1897 N N . LEU A 1 249 ? 4.492 -1.542 -15.664 1 91 249 LEU A N 1
ATOM 1898 C CA . LEU A 1 249 ? 5.699 -1.457 -14.852 1 91 249 LEU A CA 1
ATOM 1899 C C . LEU A 1 249 ? 6.375 -0.099 -15.023 1 91 249 LEU A C 1
ATOM 1901 O O . LEU A 1 249 ? 6.781 0.265 -16.125 1 91 249 LEU A O 1
ATOM 1905 N N . THR A 1 250 ? 6.461 0.668 -13.977 1 92.69 250 THR A N 1
ATOM 1906 C CA . THR A 1 250 ? 7.117 1.972 -13.977 1 92.69 250 THR A CA 1
ATOM 1907 C C . THR A 1 250 ? 8.438 1.916 -13.211 1 92.69 250 THR A C 1
ATOM 1909 O O . THR A 1 250 ? 8.469 1.498 -12.055 1 92.69 250 THR A O 1
ATOM 1912 N N . ILE A 1 251 ? 9.523 2.238 -13.836 1 91.25 251 ILE A N 1
ATOM 1913 C CA . ILE A 1 251 ? 10.844 2.344 -13.227 1 91.25 251 ILE A CA 1
ATOM 1914 C C . ILE A 1 251 ? 11.219 3.814 -13.062 1 91.25 251 ILE A C 1
ATOM 1916 O O . ILE A 1 251 ? 11.305 4.551 -14.055 1 91.25 251 ILE A O 1
ATOM 1920 N N . HIS A 1 252 ? 11.43 4.215 -11.836 1 91.75 252 HIS A N 1
ATOM 1921 C CA . HIS A 1 252 ? 11.812 5.59 -11.547 1 91.75 252 HIS A CA 1
ATOM 1922 C C . HIS A 1 252 ? 13.203 5.652 -10.922 1 91.75 252 HIS A C 1
ATOM 1924 O O . HIS A 1 252 ? 13.422 5.121 -9.828 1 91.75 252 HIS A O 1
ATOM 1930 N N . HIS A 1 253 ? 14.117 6.312 -11.547 1 87.88 253 HIS A N 1
ATOM 1931 C CA . HIS A 1 253 ? 15.438 6.598 -10.984 1 87.88 253 HIS A CA 1
ATOM 1932 C C . HIS A 1 253 ? 15.445 7.934 -10.25 1 87.88 253 HIS A C 1
ATOM 1934 O O . HIS A 1 253 ? 15 8.945 -10.789 1 87.88 253 HIS A O 1
ATOM 1940 N N . SER A 1 254 ? 15.867 7.832 -9 1 85.75 254 SER A N 1
ATOM 1941 C CA . SER A 1 254 ? 15.891 9.062 -8.219 1 85.75 254 SER A CA 1
ATOM 1942 C C . SER A 1 254 ? 16.891 10.055 -8.797 1 85.75 254 SER A C 1
ATOM 1944 O O . SER A 1 254 ? 17.875 9.664 -9.43 1 85.75 254 SER A O 1
ATOM 1946 N N . ARG A 1 255 ? 16.594 11.383 -8.484 1 75.56 255 ARG A N 1
ATOM 1947 C CA . ARG A 1 255 ? 17.453 12.469 -8.938 1 75.56 255 ARG A CA 1
ATOM 1948 C C . ARG A 1 255 ? 18.578 12.742 -7.938 1 75.56 255 ARG A C 1
ATOM 1950 O O . ARG A 1 255 ? 18.344 12.734 -6.727 1 75.56 255 ARG A O 1
ATOM 1957 N N . THR A 1 256 ? 19.688 12.781 -8.398 1 68 256 THR A N 1
ATOM 1958 C CA . THR A 1 256 ? 20.812 13.148 -7.551 1 68 256 THR A CA 1
ATOM 1959 C C . THR A 1 256 ? 21.172 14.617 -7.738 1 68 256 THR A C 1
ATOM 1961 O O . THR A 1 256 ? 22.188 15.086 -7.211 1 68 256 THR A O 1
ATOM 1964 N N . SER A 1 257 ? 20.281 15.336 -8.242 1 62.72 257 SER A N 1
ATOM 1965 C CA . SER A 1 257 ? 20.703 16.688 -8.586 1 62.72 257 SER A CA 1
ATOM 1966 C C . SER A 1 257 ? 20.5 17.641 -7.414 1 62.72 257 SER A C 1
ATOM 1968 O O . SER A 1 257 ? 19.719 17.359 -6.5 1 62.72 257 SER A O 1
ATOM 1970 N N . ASP A 1 258 ? 21.328 18.594 -7.406 1 64 258 ASP A N 1
ATOM 1971 C CA . ASP A 1 258 ? 21.344 19.641 -6.391 1 64 258 ASP A CA 1
ATOM 1972 C C . ASP A 1 258 ? 20.141 20.578 -6.562 1 64 258 ASP A C 1
ATOM 1974 O O . ASP A 1 258 ? 19.781 21.312 -5.637 1 64 258 ASP A O 1
ATOM 1978 N N . SER A 1 259 ? 19.547 20.5 -7.719 1 62.12 259 SER A N 1
ATOM 1979 C CA . SER A 1 259 ? 18.422 21.406 -7.93 1 62.12 259 SER A CA 1
ATOM 1980 C C . SER A 1 259 ? 17.125 20.797 -7.43 1 62.12 259 SER A C 1
ATOM 1982 O O . SER A 1 259 ? 17.016 19.562 -7.305 1 62.12 259 SER A O 1
ATOM 1984 N N . LEU A 1 260 ? 16.188 21.766 -7.012 1 66.94 260 LEU A N 1
ATOM 1985 C CA . LEU A 1 260 ? 14.867 21.297 -6.602 1 66.94 260 LEU A CA 1
ATOM 1986 C C . LEU A 1 260 ? 14.18 20.547 -7.738 1 66.94 260 LEU A C 1
ATOM 1988 O O . LEU A 1 260 ? 14.133 21.031 -8.867 1 66.94 260 LEU A O 1
ATOM 1992 N N . PRO A 1 261 ? 13.742 19.406 -7.488 1 62.66 261 PRO A N 1
ATOM 1993 C CA . PRO A 1 261 ? 13.227 18.547 -8.562 1 62.66 261 PRO A CA 1
ATOM 1994 C C . PRO A 1 261 ? 12.102 19.234 -9.352 1 62.66 261 PRO A C 1
ATOM 1996 O O . PRO A 1 261 ? 11.945 18.969 -10.555 1 62.66 261 PRO A O 1
ATOM 1999 N N . TRP A 1 262 ? 11.398 20.156 -8.758 1 60 262 TRP A N 1
ATOM 2000 C CA . TRP A 1 262 ? 10.25 20.734 -9.453 1 60 262 TRP A CA 1
ATOM 2001 C C . TRP A 1 262 ? 10.688 21.891 -10.352 1 60 262 TRP A C 1
ATOM 2003 O O . TRP A 1 262 ? 9.891 22.438 -11.117 1 60 262 TRP A O 1
ATOM 2013 N N . LYS A 1 263 ? 11.984 22.172 -10.273 1 63.28 263 LYS A N 1
ATOM 2014 C CA . LYS A 1 263 ? 12.484 23.266 -11.094 1 63.28 263 LYS A CA 1
ATOM 2015 C C . LYS A 1 263 ? 12.953 22.766 -12.461 1 63.28 263 LYS A C 1
ATOM 2017 O O . LYS A 1 263 ? 13.281 23.562 -13.336 1 63.28 263 LYS A O 1
ATOM 2022 N N . SER A 1 264 ? 13.109 21.391 -12.508 1 58.88 264 SER A N 1
ATOM 2023 C CA . SER A 1 264 ? 13.648 20.844 -13.758 1 58.88 264 SER A CA 1
ATOM 2024 C C . SER A 1 264 ? 12.883 19.594 -14.188 1 58.88 264 SER A C 1
ATOM 2026 O O . SER A 1 264 ? 12.18 18.984 -13.383 1 58.88 264 SER A O 1
ATOM 2028 N N . LEU A 1 265 ? 12.844 19.359 -15.461 1 64.69 265 LEU A N 1
ATOM 2029 C CA . LEU A 1 265 ? 12.281 18.141 -16 1 64.69 265 LEU A CA 1
ATOM 2030 C C . LEU A 1 265 ? 13.336 17.031 -16.047 1 64.69 265 LEU A C 1
ATOM 2032 O O . LEU A 1 265 ? 13.75 16.609 -17.125 1 64.69 265 LEU A O 1
ATOM 2036 N N . GLU A 1 266 ? 13.789 16.734 -14.844 1 62.31 266 GLU A N 1
ATOM 2037 C CA . GLU A 1 266 ? 14.906 15.789 -14.789 1 62.31 266 GLU A CA 1
ATOM 2038 C C . GLU A 1 266 ? 14.461 14.422 -14.281 1 62.31 266 GLU A C 1
ATOM 2040 O O . GLU A 1 266 ? 15.172 13.43 -14.438 1 62.31 266 GLU A O 1
ATOM 2045 N N . GLU A 1 267 ? 13.281 14.492 -13.797 1 67.94 267 GLU A N 1
ATOM 2046 C CA . GLU A 1 267 ? 12.797 13.188 -13.359 1 67.94 267 GLU A CA 1
ATOM 2047 C C . GLU A 1 267 ? 12.336 12.336 -14.539 1 67.94 267 GLU A C 1
ATOM 2049 O O . GLU A 1 267 ? 11.727 12.852 -15.477 1 67.94 267 GLU A O 1
ATOM 2054 N N . GLN A 1 268 ? 12.883 11.094 -14.539 1 68.25 268 GLN A N 1
ATOM 2055 C CA . GLN A 1 268 ? 12.531 10.219 -15.656 1 68.25 268 GLN A CA 1
ATOM 2056 C C . GLN A 1 268 ? 11.891 8.93 -15.156 1 68.25 268 GLN A C 1
ATOM 2058 O O . GLN A 1 268 ? 12.336 8.352 -14.164 1 68.25 268 GLN A O 1
ATOM 2063 N N . ASP A 1 269 ? 10.75 8.703 -15.812 1 77.94 269 ASP A N 1
ATOM 2064 C CA . ASP A 1 269 ? 10.125 7.391 -15.633 1 77.94 269 ASP A CA 1
ATOM 2065 C C . ASP A 1 269 ? 10.219 6.562 -16.922 1 77.94 269 ASP A C 1
ATOM 2067 O O . ASP A 1 269 ? 10.047 7.09 -18.016 1 77.94 269 ASP A O 1
ATOM 2071 N N . THR A 1 270 ? 10.719 5.359 -16.781 1 75.88 270 THR A N 1
ATOM 2072 C CA . THR A 1 270 ? 10.516 4.379 -17.844 1 75.88 270 THR A CA 1
ATOM 2073 C C . THR A 1 270 ? 9.297 3.516 -17.547 1 75.88 270 THR A C 1
ATOM 2075 O O . THR A 1 270 ? 9.18 2.936 -16.469 1 75.88 270 THR A O 1
ATOM 2078 N N . VAL A 1 271 ? 8.383 3.578 -18.5 1 79 271 VAL A N 1
ATOM 2079 C CA . VAL A 1 271 ? 7.129 2.854 -18.297 1 79 271 VAL A CA 1
ATOM 2080 C C . VAL A 1 271 ? 7.016 1.736 -19.344 1 79 271 VAL A C 1
ATOM 2082 O O . VAL A 1 271 ? 7.137 1.979 -20.547 1 79 271 VAL A O 1
ATOM 2085 N N . PHE A 1 272 ? 6.77 0.502 -18.891 1 76 272 PHE A N 1
ATOM 2086 C CA . PHE A 1 272 ? 6.523 -0.657 -19.75 1 76 272 PHE A CA 1
ATOM 2087 C C . PHE A 1 272 ? 5.059 -1.076 -19.672 1 76 272 PHE A C 1
ATOM 2089 O O . PHE A 1 272 ? 4.508 -1.253 -18.594 1 76 272 PHE A O 1
ATOM 2096 N N . THR A 1 273 ? 4.387 -1.202 -20.828 1 71.88 273 THR A N 1
ATOM 2097 C CA . THR A 1 273 ? 3.029 -1.71 -20.969 1 71.88 273 THR A CA 1
ATOM 2098 C C . THR A 1 273 ? 2.953 -2.713 -22.125 1 71.88 273 THR A C 1
ATOM 2100 O O . THR A 1 273 ? 3.701 -2.607 -23.094 1 71.88 273 THR A O 1
ATOM 2103 N N . PRO A 1 274 ? 2.098 -3.725 -21.891 1 63.44 274 PRO A N 1
ATOM 2104 C CA . PRO A 1 274 ? 1.958 -4.613 -23.047 1 63.44 274 PRO A CA 1
ATOM 2105 C C . PRO A 1 274 ? 1.305 -3.926 -24.25 1 63.44 274 PRO A C 1
ATOM 2107 O O . PRO A 1 274 ? 0.509 -3 -24.078 1 63.44 274 PRO A O 1
ATOM 2110 N N . SER A 1 275 ? 1.731 -4.441 -25.5 1 61.28 275 SER A N 1
ATOM 2111 C CA . SER A 1 275 ? 1.104 -3.902 -26.703 1 61.28 275 SER A CA 1
ATOM 2112 C C . SER A 1 275 ? -0.321 -4.422 -26.875 1 61.28 275 SER A C 1
ATOM 2114 O O . SER A 1 275 ? -0.582 -5.605 -26.656 1 61.28 275 SER A O 1
ATOM 2116 N N . GLY A 1 276 ? -1.262 -3.502 -26.734 1 55.47 276 GLY A N 1
ATOM 2117 C CA . GLY A 1 276 ? -2.623 -3.912 -27.047 1 55.47 276 GLY A CA 1
ATOM 2118 C C . GLY A 1 276 ? -2.824 -4.266 -28.5 1 55.47 276 GLY A C 1
ATOM 2119 O O . GLY A 1 276 ? -2.303 -3.586 -29.391 1 55.47 276 GLY A O 1
ATOM 2120 N N . SER A 1 277 ? -3.145 -5.484 -28.75 1 50.69 277 SER A N 1
ATOM 2121 C CA . SER A 1 277 ? -3.463 -5.887 -30.125 1 50.69 277 SER A CA 1
ATOM 2122 C C . SER A 1 277 ? -4.75 -6.703 -30.172 1 50.69 277 SER A C 1
ATOM 2124 O O . SER A 1 277 ? -4.953 -7.602 -29.359 1 50.69 277 SER A O 1
ATOM 2126 N N . PRO A 1 278 ? -5.672 -6.277 -30.953 1 48 278 PRO A N 1
ATOM 2127 C CA . PRO A 1 278 ? -6.852 -7.133 -31.125 1 48 278 PRO A CA 1
ATOM 2128 C C . PRO A 1 278 ? -6.492 -8.578 -31.438 1 48 278 PRO A C 1
ATOM 2130 O O . PRO A 1 278 ? -7.32 -9.477 -31.281 1 48 278 PRO A O 1
ATOM 2133 N N . MET A 1 279 ? -5.328 -8.781 -31.812 1 44.03 279 MET A N 1
ATOM 2134 C CA . MET A 1 279 ? -4.898 -10.117 -32.219 1 44.03 279 MET A CA 1
ATOM 2135 C C . MET A 1 279 ? -4.543 -10.977 -31.016 1 44.03 279 MET A C 1
ATOM 2137 O O . MET A 1 279 ? -4.406 -12.195 -31.125 1 44.03 279 MET A O 1
ATOM 2141 N N . SER A 1 280 ? -4.387 -10.414 -29.875 1 53 280 SER A N 1
ATOM 2142 C CA . SER A 1 280 ? -3.971 -11.195 -28.719 1 53 280 SER A CA 1
ATOM 2143 C C . SER A 1 280 ? -5.09 -12.109 -28.234 1 53 280 SER A C 1
ATOM 2145 O O . SER A 1 280 ? -4.836 -13.234 -27.797 1 53 280 SER A O 1
ATOM 2147 N N . GLY A 1 281 ? -6.293 -11.672 -28.547 1 49.06 281 GLY A N 1
ATOM 2148 C CA . GLY A 1 281 ? -7.453 -12.477 -28.219 1 49.06 281 GLY A CA 1
ATOM 2149 C C . GLY A 1 281 ? -7.438 -12.977 -26.781 1 49.06 281 GLY A C 1
ATOM 2150 O O . GLY A 1 281 ? -7.211 -12.195 -25.844 1 49.06 281 GLY A O 1
ATOM 2151 N N . ALA A 1 282 ? -7.73 -14.273 -26.625 1 60.44 282 ALA A N 1
ATOM 2152 C CA . ALA A 1 282 ? -7.848 -14.969 -25.344 1 60.44 282 ALA A CA 1
ATOM 2153 C C . ALA A 1 282 ? -6.477 -15.164 -24.703 1 60.44 282 ALA A C 1
ATOM 2155 O O . ALA A 1 282 ? -6.383 -15.453 -23.516 1 60.44 282 ALA A O 1
ATOM 2156 N N . TYR A 1 283 ? -5.484 -14.742 -25.422 1 72.25 283 TYR A N 1
ATOM 2157 C CA . TYR A 1 283 ? -4.172 -15.203 -24.984 1 72.25 283 TYR A CA 1
ATOM 2158 C C . TYR A 1 283 ? -3.457 -14.117 -24.172 1 72.25 283 TYR A C 1
ATOM 2160 O O . TYR A 1 283 ? -2.535 -14.414 -23.406 1 72.25 283 TYR A O 1
ATOM 2168 N N . ARG A 1 284 ? -3.922 -13 -24.438 1 71.88 284 ARG A N 1
ATOM 2169 C CA . ARG A 1 284 ? -3.221 -11.898 -23.797 1 71.88 284 ARG A CA 1
ATOM 2170 C C . ARG A 1 284 ? -3.178 -12.094 -22.281 1 71.88 284 ARG A C 1
ATOM 2172 O O . ARG A 1 284 ? -2.105 -12.055 -21.672 1 71.88 284 ARG A O 1
ATOM 2179 N N . ASP A 1 285 ? -4.273 -12.383 -21.75 1 79.19 285 ASP A N 1
ATOM 2180 C CA . ASP A 1 285 ? -4.367 -12.531 -20.297 1 79.19 285 ASP A CA 1
ATOM 2181 C C . ASP A 1 285 ? -3.555 -13.727 -19.828 1 79.19 285 ASP A C 1
ATOM 2183 O O . ASP A 1 285 ? -2.924 -13.672 -18.766 1 79.19 285 ASP A O 1
ATOM 2187 N N . LEU A 1 286 ? -3.521 -14.727 -20.625 1 85.88 286 LEU A N 1
ATOM 2188 C CA . LEU A 1 286 ? -2.803 -15.938 -20.25 1 85.88 286 LEU A CA 1
ATOM 2189 C C . LEU A 1 286 ? -1.298 -15.688 -20.219 1 85.88 286 LEU A C 1
ATOM 2191 O O . LEU A 1 286 ? -0.587 -16.234 -19.375 1 85.88 286 LEU A O 1
ATOM 2195 N N . TYR A 1 287 ? -0.837 -14.898 -21.141 1 81.12 287 TYR A N 1
ATOM 2196 C CA . TYR A 1 287 ? 0.58 -14.555 -21.172 1 81.12 287 TYR A CA 1
ATOM 2197 C C . TYR A 1 287 ? 0.94 -13.594 -20.047 1 81.12 287 TYR A C 1
ATOM 2199 O O . TYR A 1 287 ? 1.913 -13.805 -19.328 1 81.12 287 TYR A O 1
ATOM 2207 N N . LEU A 1 288 ? 0.156 -12.594 -19.891 1 84 288 LEU A N 1
ATOM 2208 C CA . LEU A 1 288 ? 0.492 -11.531 -18.953 1 84 288 LEU A CA 1
ATOM 2209 C C . LEU A 1 288 ? 0.39 -12.016 -17.516 1 84 288 LEU A C 1
ATOM 2211 O O . LEU A 1 288 ? 1.146 -11.57 -16.641 1 84 288 LEU A O 1
ATOM 2215 N N . ARG A 1 289 ? -0.419 -12.969 -17.312 1 89.06 289 ARG A N 1
ATOM 2216 C CA . ARG A 1 289 ? -0.583 -13.492 -15.961 1 89.06 289 ARG A CA 1
ATOM 2217 C C . ARG A 1 289 ? 0.432 -14.586 -15.672 1 89.06 289 ARG A C 1
ATOM 2219 O O . ARG A 1 289 ? 0.568 -15.023 -14.523 1 89.06 289 ARG A O 1
ATOM 2226 N N . GLY A 1 290 ? 1.112 -15.133 -16.703 1 92.31 290 GLY A N 1
ATOM 2227 C CA . GLY A 1 290 ? 2.23 -16.047 -16.5 1 92.31 290 GLY A CA 1
ATOM 2228 C C . GLY A 1 290 ? 1.875 -17.5 -16.75 1 92.31 290 GLY A C 1
ATOM 2229 O O . GLY A 1 290 ? 2.736 -18.375 -16.656 1 92.31 290 GLY A O 1
ATOM 2230 N N . PHE A 1 291 ? 0.652 -17.766 -17.172 1 93.25 291 PHE A N 1
ATOM 2231 C CA . PHE A 1 291 ? 0.199 -19.141 -17.312 1 93.25 291 PHE A CA 1
ATOM 2232 C C . PHE A 1 291 ? 0.954 -19.859 -18.422 1 93.25 291 PHE A C 1
ATOM 2234 O O . PHE A 1 291 ? 1.378 -21 -18.266 1 93.25 291 PHE A O 1
ATOM 2241 N N . VAL A 1 292 ? 1.133 -19.188 -19.562 1 91.62 292 VAL A N 1
ATOM 2242 C CA . VAL A 1 292 ? 1.805 -19.812 -20.688 1 91.62 292 VAL A CA 1
ATOM 2243 C C . VAL A 1 292 ? 3.275 -20.047 -20.344 1 91.62 292 VAL A C 1
ATOM 2245 O O . VAL A 1 292 ? 3.811 -21.125 -20.609 1 91.62 292 VAL A O 1
ATOM 2248 N N . GLY A 1 293 ? 3.867 -19.016 -19.734 1 93.75 293 GLY A N 1
ATOM 2249 C CA . GLY A 1 293 ? 5.25 -19.172 -19.328 1 93.75 293 GLY A CA 1
ATOM 2250 C C . GLY A 1 293 ? 5.441 -20.297 -18.312 1 93.75 293 GLY A C 1
ATOM 2251 O O . GLY A 1 293 ? 6.445 -21.016 -18.359 1 93.75 293 GLY A O 1
ATOM 2252 N N . GLU A 1 294 ? 4.551 -20.438 -17.438 1 96.12 294 GLU A N 1
ATOM 2253 C CA . GLU A 1 294 ? 4.586 -21.484 -16.422 1 96.12 294 GLU A CA 1
ATOM 2254 C C . GLU A 1 294 ? 4.508 -22.875 -17.062 1 96.12 294 GLU A C 1
ATOM 2256 O O . GLU A 1 294 ? 5.273 -23.766 -16.703 1 96.12 294 GLU A O 1
ATOM 2261 N N . MET A 1 295 ? 3.648 -23.031 -18.016 1 95.81 295 MET A N 1
ATOM 2262 C CA . MET A 1 295 ? 3.49 -24.312 -18.703 1 95.81 295 MET A CA 1
ATOM 2263 C C . MET A 1 295 ? 4.727 -24.641 -19.531 1 95.81 295 MET A C 1
ATOM 2265 O O . MET A 1 295 ? 5.191 -25.781 -19.531 1 95.81 295 MET A O 1
ATOM 2269 N N . ALA A 1 296 ? 5.223 -23.641 -20.203 1 95.31 296 ALA A N 1
ATOM 2270 C CA . ALA A 1 296 ? 6.441 -23.844 -20.984 1 95.31 296 ALA A CA 1
ATOM 2271 C C . ALA A 1 296 ? 7.598 -24.281 -20.094 1 95.31 296 ALA A C 1
ATOM 2273 O O . ALA A 1 296 ? 8.359 -25.188 -20.453 1 95.31 296 ALA A O 1
ATOM 2274 N N . HIS A 1 297 ? 7.691 -23.672 -18.984 1 96.62 297 HIS A N 1
ATOM 2275 C CA . HIS A 1 297 ? 8.758 -24.016 -18.031 1 96.62 297 HIS A CA 1
ATOM 2276 C C . HIS A 1 297 ? 8.602 -25.453 -17.531 1 96.62 297 HIS A C 1
ATOM 2278 O O . HIS A 1 297 ? 9.586 -26.188 -17.438 1 96.62 297 HIS A O 1
ATOM 2284 N N . PHE A 1 298 ? 7.398 -25.844 -17.203 1 97.88 298 PHE A N 1
ATOM 2285 C CA . PHE A 1 298 ? 7.156 -27.203 -16.734 1 97.88 298 PHE A CA 1
ATOM 2286 C C . PHE A 1 298 ? 7.574 -28.219 -17.797 1 97.88 298 PHE A C 1
ATOM 2288 O O . PHE A 1 298 ? 8.289 -29.188 -17.484 1 97.88 298 PHE A O 1
ATOM 2295 N N . MET A 1 299 ? 7.176 -28.016 -19 1 97.12 299 MET A N 1
ATOM 2296 C CA . MET A 1 299 ? 7.488 -28.938 -20.078 1 97.12 299 MET A CA 1
ATOM 2297 C C . MET A 1 299 ? 8.992 -29.031 -20.312 1 97.12 299 MET A C 1
ATOM 2299 O O . MET A 1 299 ? 9.539 -30.109 -20.5 1 97.12 299 MET A O 1
ATOM 2303 N N . ALA A 1 300 ? 9.609 -27.891 -20.234 1 96.44 300 ALA A N 1
ATOM 2304 C CA . ALA A 1 300 ? 11.062 -27.875 -20.375 1 96.44 300 ALA A CA 1
ATOM 2305 C C . ALA A 1 300 ? 11.727 -28.688 -19.266 1 96.44 300 ALA A C 1
ATOM 2307 O O . ALA A 1 300 ? 12.672 -29.438 -19.5 1 96.44 300 ALA A O 1
ATOM 2308 N N . CYS A 1 301 ? 11.219 -28.547 -18.062 1 97.5 301 CYS A N 1
ATOM 2309 C CA . CYS A 1 301 ? 11.766 -29.266 -16.922 1 97.5 301 CYS A CA 1
ATOM 2310 C C . CYS A 1 301 ? 11.539 -30.766 -17.078 1 97.5 301 CYS A C 1
ATOM 2312 O O . CYS A 1 301 ? 12.398 -31.562 -16.688 1 97.5 301 CYS A O 1
ATOM 2314 N N . CYS A 1 302 ? 10.438 -31.141 -17.578 1 96.5 302 CYS A N 1
ATOM 2315 C CA . CYS A 1 302 ? 10.156 -32.562 -17.797 1 96.5 302 CYS A CA 1
ATOM 2316 C C . CYS A 1 302 ? 11.164 -33.188 -18.766 1 96.5 302 CYS A C 1
ATOM 2318 O O . CYS A 1 302 ? 11.617 -34.312 -18.562 1 96.5 302 CYS A O 1
ATOM 2320 N N . HIS A 1 303 ? 11.523 -32.438 -19.781 1 95.44 303 HIS A N 1
ATOM 2321 C CA . HIS A 1 303 ? 12.414 -32.938 -20.828 1 95.44 303 HIS A CA 1
ATOM 2322 C C . HIS A 1 303 ? 13.859 -32.969 -20.328 1 95.44 303 HIS A C 1
ATOM 2324 O O . HIS A 1 303 ? 14.594 -33.938 -20.641 1 95.44 303 HIS A O 1
ATOM 2330 N N . ASN A 1 304 ? 14.234 -32.031 -19.531 1 94.44 304 ASN A N 1
ATOM 2331 C CA . ASN A 1 304 ? 15.641 -31.906 -19.156 1 94.44 304 ASN A CA 1
ATOM 2332 C C . ASN A 1 304 ? 15.883 -32.375 -17.734 1 94.44 304 ASN A C 1
ATOM 2334 O O . ASN A 1 304 ? 17.016 -32.344 -17.25 1 94.44 304 ASN A O 1
ATOM 2338 N N . LYS A 1 305 ? 14.836 -32.844 -17.062 1 93.19 305 LYS A N 1
ATOM 2339 C CA . LYS A 1 305 ? 14.891 -33.281 -15.672 1 93.19 305 LYS A CA 1
ATOM 2340 C C . LYS A 1 305 ? 15.508 -32.188 -14.789 1 93.19 305 LYS A C 1
ATOM 2342 O O . LYS A 1 305 ? 16.344 -32.5 -13.938 1 93.19 305 LYS A O 1
ATOM 2347 N N . ALA A 1 306 ? 15.125 -30.969 -15.141 1 94.62 306 ALA A N 1
ATOM 2348 C CA . ALA A 1 306 ? 15.633 -29.812 -14.391 1 94.62 306 ALA A CA 1
ATOM 2349 C C . ALA A 1 306 ? 14.734 -29.5 -13.203 1 94.62 306 ALA A C 1
ATOM 2351 O O . ALA A 1 306 ? 13.562 -29.891 -13.18 1 94.62 306 ALA A O 1
ATOM 2352 N N . LEU A 1 307 ? 15.312 -28.859 -12.219 1 95.69 307 LEU A N 1
ATOM 2353 C CA . LEU A 1 307 ? 14.57 -28.391 -11.055 1 95.69 307 LEU A CA 1
ATOM 2354 C C . LEU A 1 307 ? 13.742 -27.156 -11.406 1 95.69 307 LEU A C 1
ATOM 2356 O O . LEU A 1 307 ? 14.297 -26.141 -11.836 1 95.69 307 LEU A O 1
ATOM 2360 N N . PRO A 1 308 ? 12.422 -27.25 -11.227 1 97.19 308 PRO A N 1
ATOM 2361 C CA . PRO A 1 308 ? 11.602 -26.078 -11.562 1 97.19 308 PRO A CA 1
ATOM 2362 C C . PRO A 1 308 ? 11.836 -24.906 -10.609 1 97.19 308 PRO A C 1
ATOM 2364 O O . PRO A 1 308 ? 12.242 -25.109 -9.461 1 97.19 308 PRO A O 1
ATOM 2367 N N . HIS A 1 309 ? 11.492 -23.641 -11.07 1 94.38 309 HIS A N 1
ATOM 2368 C CA . HIS A 1 309 ? 11.555 -22.438 -10.234 1 94.38 309 HIS A CA 1
ATOM 2369 C C . HIS A 1 309 ? 10.609 -22.547 -9.047 1 94.38 309 HIS A C 1
ATOM 2371 O O . HIS A 1 309 ? 10.961 -22.188 -7.922 1 94.38 309 HIS A O 1
ATOM 2377 N N . SER A 1 310 ? 9.438 -23.047 -9.336 1 97 310 SER A N 1
ATOM 2378 C CA . SER A 1 310 ? 8.461 -23.312 -8.281 1 97 310 SER A CA 1
ATOM 2379 C C . SER A 1 310 ? 8.398 -24.797 -7.945 1 97 310 SER A C 1
ATOM 2381 O O . SER A 1 310 ? 7.336 -25.422 -8.031 1 97 310 SER A O 1
ATOM 2383 N N . SER A 1 311 ? 9.484 -25.344 -7.5 1 97.88 311 SER A N 1
ATOM 2384 C CA . SER A 1 311 ? 9.609 -26.766 -7.191 1 97.88 311 SER A CA 1
ATOM 2385 C C . SER A 1 311 ? 8.812 -27.125 -5.938 1 97.88 311 SER A C 1
ATOM 2387 O O . SER A 1 311 ? 8.484 -26.25 -5.133 1 97.88 311 SER A O 1
ATOM 2389 N N . GLY A 1 312 ? 8.531 -28.406 -5.824 1 97.38 312 GLY A N 1
ATOM 2390 C CA . GLY A 1 312 ? 7.902 -28.875 -4.602 1 97.38 312 GLY A CA 1
ATOM 2391 C C . GLY A 1 312 ? 8.664 -28.5 -3.348 1 97.38 312 GLY A C 1
ATOM 2392 O O . GLY A 1 312 ? 8.086 -27.984 -2.395 1 97.38 312 GLY A O 1
ATOM 2393 N N . LYS A 1 313 ? 9.914 -28.688 -3.381 1 96.69 313 LYS A N 1
ATOM 2394 C CA . LYS A 1 313 ? 10.758 -28.375 -2.227 1 96.69 313 LYS A CA 1
ATOM 2395 C C . LYS A 1 313 ? 10.695 -26.891 -1.871 1 96.69 313 LYS A C 1
ATOM 2397 O O . LYS A 1 313 ? 10.562 -26.547 -0.699 1 96.69 313 LYS A O 1
ATOM 2402 N N . ASP A 1 314 ? 10.789 -26.078 -2.842 1 97.5 314 ASP A N 1
ATOM 2403 C CA . ASP A 1 314 ? 10.703 -24.641 -2.623 1 97.5 314 ASP A CA 1
ATOM 2404 C C . ASP A 1 314 ? 9.352 -24.25 -2.018 1 97.5 314 ASP A C 1
ATOM 2406 O O . ASP A 1 314 ? 9.281 -23.391 -1.143 1 97.5 314 ASP A O 1
ATOM 2410 N N . ASN A 1 315 ? 8.336 -24.938 -2.439 1 97.19 315 ASN A N 1
ATOM 2411 C CA . ASN A 1 315 ? 6.973 -24.562 -2.072 1 97.19 315 ASN A CA 1
ATOM 2412 C C . ASN A 1 315 ? 6.648 -24.969 -0.639 1 97.19 315 ASN A C 1
ATOM 2414 O O . ASN A 1 315 ? 5.645 -24.531 -0.074 1 97.19 315 ASN A O 1
ATOM 2418 N N . ILE A 1 316 ? 7.48 -25.828 -0.032 1 97.94 316 ILE A N 1
ATOM 2419 C CA . ILE A 1 316 ? 7.363 -26.062 1.405 1 97.94 316 ILE A CA 1
ATOM 2420 C C . ILE A 1 316 ? 7.473 -24.719 2.143 1 97.94 316 ILE A C 1
ATOM 2422 O O . ILE A 1 316 ? 6.715 -24.453 3.078 1 97.94 316 ILE A O 1
ATOM 2426 N N . GLY A 1 317 ? 8.398 -23.906 1.689 1 98.25 317 GLY A N 1
ATOM 2427 C CA . GLY A 1 317 ? 8.594 -22.578 2.279 1 98.25 317 GLY A CA 1
ATOM 2428 C C . GLY A 1 317 ? 7.387 -21.672 2.113 1 98.25 317 GLY A C 1
ATOM 2429 O O . GLY A 1 317 ? 7.055 -20.906 3.018 1 98.25 317 GLY A O 1
ATOM 2430 N N . THR A 1 318 ? 6.734 -21.734 0.955 1 98.44 318 THR A N 1
ATOM 2431 C CA . THR A 1 318 ? 5.555 -20.922 0.71 1 98.44 318 THR A CA 1
ATOM 2432 C C . THR A 1 318 ? 4.418 -21.312 1.649 1 98.44 318 THR A C 1
ATOM 2434 O O . THR A 1 318 ? 3.781 -20.453 2.26 1 98.44 318 THR A O 1
ATOM 2437 N N . MET A 1 319 ? 4.219 -22.625 1.767 1 98.06 319 MET A N 1
ATOM 2438 C CA . MET A 1 319 ? 3.166 -23.094 2.668 1 98.06 319 MET A CA 1
ATOM 2439 C C . MET A 1 319 ? 3.494 -22.734 4.113 1 98.06 319 MET A C 1
ATOM 2441 O O . MET A 1 319 ? 2.605 -22.359 4.883 1 98.06 319 MET A O 1
ATOM 2445 N N . ALA A 1 320 ? 4.738 -22.844 4.496 1 98.44 320 ALA A N 1
ATOM 2446 C CA . ALA A 1 320 ? 5.164 -22.484 5.844 1 98.44 320 ALA A CA 1
ATOM 2447 C C . ALA A 1 320 ? 4.914 -21 6.113 1 98.44 320 ALA A C 1
ATOM 2449 O O . ALA A 1 320 ? 4.484 -20.625 7.207 1 98.44 320 ALA A O 1
ATOM 2450 N N . LEU A 1 321 ? 5.195 -20.172 5.18 1 98.5 321 LEU A N 1
ATOM 2451 C CA . LEU A 1 321 ? 4.988 -18.734 5.348 1 98.5 321 LEU A CA 1
ATOM 2452 C C . LEU A 1 321 ? 3.502 -18.406 5.477 1 98.5 321 LEU A C 1
ATOM 2454 O O . LEU A 1 321 ? 3.119 -17.531 6.258 1 98.5 321 LEU A O 1
ATOM 2458 N N . CYS A 1 322 ? 2.654 -19.078 4.691 1 98.44 322 CYS A N 1
ATOM 2459 C CA . CYS A 1 322 ? 1.216 -18.906 4.863 1 98.44 322 CYS A CA 1
ATOM 2460 C C . CYS A 1 322 ? 0.801 -19.172 6.301 1 98.44 322 CYS A C 1
ATOM 2462 O O . CYS A 1 322 ? 0.069 -18.391 6.902 1 98.44 322 CYS A O 1
ATOM 2464 N N . ASP A 1 323 ? 1.294 -20.297 6.816 1 97.62 323 ASP A N 1
ATOM 2465 C CA . ASP A 1 323 ? 0.977 -20.672 8.188 1 97.62 323 ASP A CA 1
ATOM 2466 C C . ASP A 1 323 ? 1.493 -19.625 9.18 1 97.62 323 ASP A C 1
ATOM 2468 O O . ASP A 1 323 ? 0.797 -19.266 10.125 1 97.62 323 ASP A O 1
ATOM 2472 N N . THR A 1 324 ? 2.68 -19.156 8.977 1 98 324 THR A N 1
ATOM 2473 C CA . THR A 1 324 ? 3.303 -18.172 9.844 1 98 324 THR A CA 1
ATOM 2474 C C . THR A 1 324 ? 2.504 -16.859 9.836 1 98 324 THR A C 1
ATOM 2476 O O . THR A 1 324 ? 2.271 -16.266 10.891 1 98 324 THR A O 1
ATOM 2479 N N . ILE A 1 325 ? 2.09 -16.422 8.648 1 98.31 325 ILE A N 1
ATOM 2480 C CA . ILE A 1 325 ? 1.317 -15.18 8.531 1 98.31 325 ILE A CA 1
ATOM 2481 C C . ILE A 1 325 ? 0.007 -15.32 9.297 1 98.31 325 ILE A C 1
ATOM 2483 O O . ILE A 1 325 ? -0.342 -14.445 10.102 1 98.31 325 ILE A O 1
ATOM 2487 N N . LEU A 1 326 ? -0.691 -16.453 9.086 1 97.5 326 LEU A N 1
ATOM 2488 C CA . LEU A 1 326 ? -1.979 -16.672 9.742 1 97.5 326 LEU A CA 1
ATOM 2489 C C . LEU A 1 326 ? -1.826 -16.672 11.258 1 97.5 326 LEU A C 1
ATOM 2491 O O . LEU A 1 326 ? -2.68 -16.141 11.969 1 97.5 326 LEU A O 1
ATOM 2495 N N . ALA A 1 327 ? -0.735 -17.219 11.742 1 97 327 ALA A N 1
ATOM 2496 C CA . ALA A 1 327 ? -0.495 -17.328 13.18 1 97 327 ALA A CA 1
ATOM 2497 C C . ALA A 1 327 ? -0.107 -15.969 13.766 1 97 327 ALA A C 1
ATOM 2499 O O . ALA A 1 327 ? -0.315 -15.719 14.961 1 97 327 ALA A O 1
ATOM 2500 N N . ALA A 1 328 ? 0.503 -15.086 12.953 1 97.19 328 ALA A N 1
ATOM 2501 C CA . ALA A 1 328 ? 1.059 -13.82 13.43 1 97.19 328 ALA A CA 1
ATOM 2502 C C . ALA A 1 328 ? -0.014 -12.742 13.492 1 97.19 328 ALA A C 1
ATOM 2504 O O . ALA A 1 328 ? 0.171 -11.711 14.141 1 97.19 328 ALA A O 1
ATOM 2505 N N . LEU A 1 329 ? -1.1 -12.891 12.758 1 95.62 329 LEU A N 1
ATOM 2506 C CA . LEU A 1 329 ? -2.133 -11.867 12.672 1 95.62 329 LEU A CA 1
ATOM 2507 C C . LEU A 1 329 ? -2.904 -11.766 13.984 1 95.62 329 LEU A C 1
ATOM 2509 O O . LEU A 1 329 ? -3.35 -12.781 14.531 1 95.62 329 LEU A O 1
ATOM 2513 N N . VAL A 1 330 ? -3.049 -10.578 14.531 1 94.06 330 VAL A N 1
ATOM 2514 C CA . VAL A 1 330 ? -3.73 -10.336 15.797 1 94.06 330 VAL A CA 1
ATOM 2515 C C . VAL A 1 330 ? -4.992 -9.508 15.555 1 94.06 330 VAL A C 1
ATOM 2517 O O . VAL A 1 330 ? -5.09 -8.789 14.555 1 94.06 330 VAL A O 1
ATOM 2520 N N . MET B 1 1 ? -15.523 42.25 5.793 1 44.38 1 MET B N 1
ATOM 2521 C CA . MET B 1 1 ? -15.195 41.156 6.691 1 44.38 1 MET B CA 1
ATOM 2522 C C . MET B 1 1 ? -14 41.5 7.574 1 44.38 1 MET B C 1
ATOM 2524 O O . MET B 1 1 ? -13.07 42.156 7.125 1 44.38 1 MET B O 1
ATOM 2528 N N . THR B 1 2 ? -14.188 41.688 8.82 1 60.06 2 THR B N 1
ATOM 2529 C CA . THR B 1 2 ? -13.125 42.188 9.68 1 60.06 2 THR B CA 1
ATOM 2530 C C . THR B 1 2 ? -11.844 41.375 9.477 1 60.06 2 THR B C 1
ATOM 2532 O O . THR B 1 2 ? -11.875 40.156 9.453 1 60.06 2 THR B O 1
ATOM 2535 N N . GLN B 1 3 ? -10.828 42 9 1 82.12 3 GLN B N 1
ATOM 2536 C CA . GLN B 1 3 ? -9.531 41.406 8.742 1 82.12 3 GLN B CA 1
ATOM 2537 C C . GLN B 1 3 ? -8.938 40.781 10.016 1 82.12 3 GLN B C 1
ATOM 2539 O O . GLN B 1 3 ? -9 41.406 11.078 1 82.12 3 GLN B O 1
ATOM 2544 N N . THR B 1 4 ? -8.562 39.562 9.984 1 94.19 4 THR B N 1
ATOM 2545 C CA . THR B 1 4 ? -7.961 38.875 11.125 1 94.19 4 THR B CA 1
ATOM 2546 C C . THR B 1 4 ? -6.492 39.25 11.273 1 94.19 4 THR B C 1
ATOM 2548 O O . THR B 1 4 ? -5.703 39.094 10.336 1 94.19 4 THR B O 1
ATOM 2551 N N . LYS B 1 5 ? -6.191 39.938 12.383 1 97.44 5 LYS B N 1
ATOM 2552 C CA . LYS B 1 5 ? -4.812 40.312 12.656 1 97.44 5 LYS B CA 1
ATOM 2553 C C . LYS B 1 5 ? -4.023 39.188 13.273 1 97.44 5 LYS B C 1
ATOM 2555 O O . LYS B 1 5 ? -4.363 38.688 14.359 1 97.44 5 LYS B O 1
ATOM 2560 N N . ILE B 1 6 ? -2.965 38.781 12.586 1 98.25 6 ILE B N 1
ATOM 2561 C CA . ILE B 1 6 ? -2.178 37.656 13.047 1 98.25 6 ILE B CA 1
ATOM 2562 C C . ILE B 1 6 ? -0.734 38.094 13.289 1 98.25 6 ILE B C 1
ATOM 2564 O O . ILE B 1 6 ? -0.159 38.844 12.484 1 98.25 6 ILE B O 1
ATOM 2568 N N . CYS B 1 7 ? -0.198 37.719 14.422 1 98.69 7 CYS B N 1
ATOM 2569 C CA . CYS B 1 7 ? 1.235 37.812 14.672 1 98.69 7 CYS B CA 1
ATOM 2570 C C . CYS B 1 7 ? 1.938 36.5 14.367 1 98.69 7 CYS B C 1
ATOM 2572 O O . CYS B 1 7 ? 1.361 35.438 14.555 1 98.69 7 CYS B O 1
ATOM 2574 N N . PHE B 1 8 ? 3.197 36.594 13.906 1 98.56 8 PHE B N 1
ATOM 2575 C CA . PHE B 1 8 ? 3.961 35.406 13.531 1 98.56 8 PHE B CA 1
ATOM 2576 C C . PHE B 1 8 ? 5.258 35.344 14.328 1 98.56 8 PHE B C 1
ATOM 2578 O O . PHE B 1 8 ? 5.91 36.344 14.57 1 98.56 8 PHE B O 1
ATOM 2585 N N . ILE B 1 9 ? 5.559 34.125 14.734 1 98.38 9 ILE B N 1
ATOM 2586 C CA . ILE B 1 9 ? 6.863 33.812 15.312 1 98.38 9 ILE B CA 1
ATOM 2587 C C . ILE B 1 9 ? 7.617 32.844 14.406 1 98.38 9 ILE B C 1
ATOM 2589 O O . ILE B 1 9 ? 7.207 31.688 14.234 1 98.38 9 ILE B O 1
ATOM 2593 N N . GLY B 1 10 ? 8.711 33.281 13.891 1 96.75 10 GLY B N 1
ATOM 2594 C CA . GLY B 1 10 ? 9.5 32.469 12.961 1 96.75 10 GLY B CA 1
ATOM 2595 C C . GLY B 1 10 ? 9.336 32.906 11.516 1 96.75 10 GLY B C 1
ATOM 2596 O O . GLY B 1 10 ? 8.242 33.312 11.102 1 96.75 10 GLY B O 1
ATOM 2597 N N . ALA B 1 11 ? 10.422 32.875 10.734 1 94.88 11 ALA B N 1
ATOM 2598 C CA . ALA B 1 11 ? 10.422 33.25 9.32 1 94.88 11 ALA B CA 1
ATOM 2599 C C . ALA B 1 11 ? 11.336 32.312 8.516 1 94.88 11 ALA B C 1
ATOM 2601 O O . ALA B 1 11 ? 12.023 32.75 7.59 1 94.88 11 ALA B O 1
ATOM 2602 N N . GLY B 1 12 ? 11.359 31.078 8.938 1 90.56 12 GLY B N 1
ATOM 2603 C CA . GLY B 1 12 ? 12.125 30.078 8.219 1 90.56 12 GLY B CA 1
ATOM 2604 C C . GLY B 1 12 ? 11.477 29.641 6.918 1 90.56 12 GLY B C 1
ATOM 2605 O O . GLY B 1 12 ? 10.469 30.219 6.5 1 90.56 12 GLY B O 1
ATOM 2606 N N . PHE B 1 13 ? 12.078 28.625 6.293 1 85.44 13 PHE B N 1
ATOM 2607 C CA . PHE B 1 13 ? 11.688 28.172 4.969 1 85.44 13 PHE B CA 1
ATOM 2608 C C . PHE B 1 13 ? 10.219 27.766 4.949 1 85.44 13 PHE B C 1
ATOM 2610 O O . PHE B 1 13 ? 9.461 28.219 4.086 1 85.44 13 PHE B O 1
ATOM 2617 N N . HIS B 1 14 ? 9.82 26.906 5.863 1 89.69 14 HIS B N 1
ATOM 2618 C CA . HIS B 1 14 ? 8.438 26.453 5.91 1 89.69 14 HIS B CA 1
ATOM 2619 C C . HIS B 1 14 ? 7.477 27.609 6.145 1 89.69 14 HIS B C 1
ATOM 2621 O O . HIS B 1 14 ? 6.441 27.703 5.48 1 89.69 14 HIS B O 1
ATOM 2627 N N . ALA B 1 15 ? 7.797 28.5 7.047 1 92.62 15 ALA B N 1
ATOM 2628 C CA . ALA B 1 15 ? 6.953 29.656 7.352 1 92.62 15 ALA B CA 1
ATOM 2629 C C . ALA B 1 15 ? 6.75 30.516 6.117 1 92.62 15 ALA B C 1
ATOM 2631 O O . ALA B 1 15 ? 5.617 30.844 5.762 1 92.62 15 ALA B O 1
ATOM 2632 N N . THR B 1 16 ? 7.824 30.781 5.426 1 89.62 16 THR B N 1
ATOM 2633 C CA . THR B 1 16 ? 7.785 31.75 4.332 1 89.62 16 THR B CA 1
ATOM 2634 C C . THR B 1 16 ? 7.242 31.109 3.061 1 89.62 16 THR B C 1
ATOM 2636 O O . THR B 1 16 ? 6.641 31.781 2.225 1 89.62 16 THR B O 1
ATOM 2639 N N . THR B 1 17 ? 7.344 29.797 2.965 1 86.38 17 THR B N 1
ATOM 2640 C CA . THR B 1 17 ? 6.934 29.109 1.743 1 86.38 17 THR B CA 1
ATOM 2641 C C . THR B 1 17 ? 5.461 28.719 1.812 1 86.38 17 THR B C 1
ATOM 2643 O O . THR B 1 17 ? 4.738 28.812 0.817 1 86.38 17 THR B O 1
ATOM 2646 N N . ASN B 1 18 ? 5.055 28.297 2.965 1 91.38 18 ASN B N 1
ATOM 2647 C CA . ASN B 1 18 ? 3.73 27.688 3.031 1 91.38 18 ASN B CA 1
ATOM 2648 C C . ASN B 1 18 ? 2.801 28.469 3.957 1 91.38 18 ASN B C 1
ATOM 2650 O O . ASN B 1 18 ? 1.647 28.719 3.607 1 91.38 18 ASN B O 1
ATOM 2654 N N . ILE B 1 19 ? 3.268 28.938 5.062 1 93.94 19 ILE B N 1
ATOM 2655 C CA . ILE B 1 19 ? 2.373 29.391 6.121 1 93.94 19 ILE B CA 1
ATOM 2656 C C . ILE B 1 19 ? 1.977 30.844 5.871 1 93.94 19 ILE B C 1
ATOM 2658 O O . ILE B 1 19 ? 0.788 31.172 5.805 1 93.94 19 ILE B O 1
ATOM 2662 N N . TYR B 1 20 ? 2.93 31.766 5.609 1 94 20 TYR B N 1
ATOM 2663 C CA . TYR B 1 20 ? 2.631 33.188 5.371 1 94 20 TYR B CA 1
ATOM 2664 C C . TYR B 1 20 ? 1.707 33.344 4.168 1 94 20 TYR B C 1
ATOM 2666 O O . TYR B 1 20 ? 0.636 33.938 4.281 1 94 20 TYR B O 1
ATOM 2674 N N . PRO B 1 21 ? 2.113 32.688 3.043 1 91 21 PRO B N 1
ATOM 2675 C CA . PRO B 1 21 ? 1.244 32.844 1.876 1 91 21 PRO B CA 1
ATOM 2676 C C . PRO B 1 21 ? -0.163 32.312 2.102 1 91 21 PRO B C 1
ATOM 2678 O O . PRO B 1 21 ? -1.141 32.906 1.625 1 91 21 PRO B O 1
ATOM 2681 N N . SER B 1 22 ? -0.255 31.281 2.828 1 92.94 22 SER B N 1
ATOM 2682 C CA . SER B 1 22 ? -1.557 30.672 3.082 1 92.94 22 SER B CA 1
ATOM 2683 C C . SER B 1 22 ? -2.402 31.547 4.004 1 92.94 22 SER B C 1
ATOM 2685 O O . SER B 1 22 ? -3.607 31.703 3.787 1 92.94 22 SER B O 1
ATOM 2687 N N . ALA B 1 23 ? -1.797 32.094 5.016 1 94.81 23 ALA B N 1
ATOM 2688 C CA . ALA B 1 23 ? -2.514 32.969 5.941 1 94.81 23 ALA B CA 1
ATOM 2689 C C . ALA B 1 23 ? -3.043 34.219 5.23 1 94.81 23 ALA B C 1
ATOM 2691 O O . ALA B 1 23 ? -4.199 34.594 5.418 1 94.81 23 ALA B O 1
ATOM 2692 N N . ILE B 1 24 ? -2.244 34.781 4.402 1 92.12 24 ILE B N 1
ATOM 2693 C CA . ILE B 1 24 ? -2.629 35.969 3.652 1 92.12 24 ILE B CA 1
ATOM 2694 C C . ILE B 1 24 ? -3.77 35.625 2.695 1 92.12 24 ILE B C 1
ATOM 2696 O O . ILE B 1 24 ? -4.766 36.344 2.625 1 92.12 24 ILE B O 1
ATOM 2700 N N . GLU B 1 25 ? -3.549 34.5 2.014 1 88.31 25 GLU B N 1
ATOM 2701 C CA . GLU B 1 25 ? -4.574 34.031 1.083 1 88.31 25 GLU B CA 1
ATOM 2702 C C . GLU B 1 25 ? -5.898 33.812 1.8 1 88.31 25 GLU B C 1
ATOM 2704 O O . GLU B 1 25 ? -6.969 34.031 1.234 1 88.31 25 GLU B O 1
ATOM 2709 N N . ALA B 1 26 ? -5.824 33.438 3.037 1 93.38 26 ALA B N 1
ATOM 2710 C CA . ALA B 1 26 ? -7.016 33.125 3.826 1 93.38 26 ALA B CA 1
ATOM 2711 C C . ALA B 1 26 ? -7.625 34.406 4.395 1 93.38 26 ALA B C 1
ATOM 2713 O O . ALA B 1 26 ? -8.688 34.375 5.027 1 93.38 26 ALA B O 1
ATOM 2714 N N . GLY B 1 27 ? -6.91 35.531 4.266 1 92.44 27 GLY B N 1
ATOM 2715 C CA . GLY B 1 27 ? -7.488 36.812 4.645 1 92.44 27 GLY B CA 1
ATOM 2716 C C . GLY B 1 27 ? -6.84 37.438 5.875 1 92.44 27 GLY B C 1
ATOM 2717 O O . GLY B 1 27 ? -7.363 38.375 6.449 1 92.44 27 GLY B O 1
ATOM 2718 N N . ALA B 1 28 ? -5.734 36.969 6.254 1 96 28 ALA B N 1
ATOM 2719 C CA . ALA B 1 28 ? -5.051 37.5 7.434 1 96 28 ALA B CA 1
ATOM 2720 C C . ALA B 1 28 ? -4.266 38.781 7.094 1 96 28 ALA B C 1
ATOM 2722 O O . ALA B 1 28 ? -3.744 38.906 5.984 1 96 28 ALA B O 1
ATOM 2723 N N . THR B 1 29 ? -4.211 39.625 8.023 1 96.25 29 THR B N 1
ATOM 2724 C CA . THR B 1 29 ? -3.238 40.719 8.023 1 96.25 29 THR B CA 1
ATOM 2725 C C . THR B 1 29 ? -2.084 40.406 8.977 1 96.25 29 THR B C 1
ATOM 2727 O O . THR B 1 29 ? -2.305 40.062 10.133 1 96.25 29 THR B O 1
ATOM 2730 N N . ILE B 1 30 ? -0.907 40.562 8.461 1 97.12 30 ILE B N 1
ATOM 2731 C CA . ILE B 1 30 ? 0.261 40.375 9.305 1 97.12 30 ILE B CA 1
ATOM 2732 C C . ILE B 1 30 ? 0.439 41.562 10.234 1 97.12 30 ILE B C 1
ATOM 2734 O O . ILE B 1 30 ? 0.831 42.656 9.789 1 97.12 30 ILE B O 1
ATOM 2738 N N . GLN B 1 31 ? 0.227 41.344 11.453 1 97.75 31 GLN B N 1
ATOM 2739 C CA . GLN B 1 31 ? 0.297 42.438 12.438 1 97.75 31 GLN B CA 1
ATOM 2740 C C . GLN B 1 31 ? 1.728 42.625 12.922 1 97.75 31 GLN B C 1
ATOM 2742 O O . GLN B 1 31 ? 2.146 43.75 13.18 1 97.75 31 GLN B O 1
ATOM 2747 N N . ALA B 1 32 ? 2.379 41.531 13.141 1 98.56 32 ALA B N 1
ATOM 2748 C CA . ALA B 1 32 ? 3.764 41.594 13.602 1 98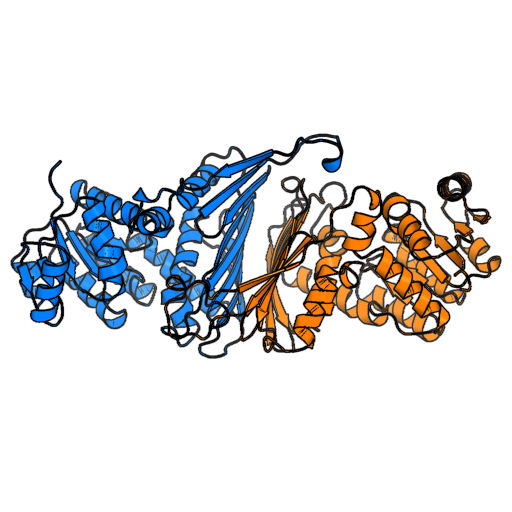.56 32 ALA B CA 1
ATOM 2749 C C . ALA B 1 32 ? 4.48 40.281 13.336 1 98.56 32 ALA B C 1
ATOM 2751 O O . ALA B 1 32 ? 3.836 39.219 13.195 1 98.56 32 ALA B O 1
ATOM 2752 N N . ILE B 1 33 ? 5.789 40.375 13.188 1 98.44 33 ILE B N 1
ATOM 2753 C CA . ILE B 1 33 ? 6.645 39.188 13.055 1 98.44 33 ILE B CA 1
ATOM 2754 C C . ILE B 1 33 ? 7.789 39.281 14.062 1 98.44 33 ILE B C 1
ATOM 2756 O O . ILE B 1 33 ? 8.406 40.344 14.227 1 98.44 33 ILE B O 1
ATOM 2760 N N . SER B 1 34 ? 8.008 38.219 14.773 1 98.44 34 SER B N 1
ATOM 2761 C CA . SER B 1 34 ? 9.164 38.125 15.656 1 98.44 34 SER B CA 1
ATOM 2762 C C . SER B 1 34 ? 10.07 36.969 15.258 1 98.44 34 SER B C 1
ATOM 2764 O O . SER B 1 34 ? 9.602 35.844 15.078 1 98.44 34 SER B O 1
ATOM 2766 N N . THR B 1 35 ? 11.266 37.188 14.984 1 97 35 THR B N 1
ATOM 2767 C CA . THR B 1 35 ? 12.328 36.188 14.859 1 97 35 THR B CA 1
ATOM 2768 C C . THR B 1 35 ? 13.469 36.5 15.828 1 97 35 THR B C 1
ATOM 2770 O O . THR B 1 35 ? 13.312 37.312 16.734 1 97 35 THR B O 1
ATOM 2773 N N . ARG B 1 36 ? 14.711 35.812 15.75 1 93.06 36 ARG B N 1
ATOM 2774 C CA . ARG B 1 36 ? 15.859 36.062 16.625 1 93.06 36 ARG B CA 1
ATOM 2775 C C . ARG B 1 36 ? 16.672 37.281 16.141 1 93.06 36 ARG B C 1
ATOM 2777 O O . ARG B 1 36 ? 17.594 37.719 16.828 1 93.06 36 ARG B O 1
ATOM 2784 N N . SER B 1 37 ? 16.125 37.75 14.961 1 96.25 37 SER B N 1
ATOM 2785 C CA . SER B 1 37 ? 16.812 38.844 14.328 1 96.25 37 SER B CA 1
ATOM 2786 C C . SER B 1 37 ? 15.836 39.906 13.812 1 96.25 37 SER B C 1
ATOM 2788 O O . SER B 1 37 ? 14.945 39.594 13.023 1 96.25 37 SER B O 1
ATOM 2790 N N . ILE B 1 38 ? 16.156 41.156 14.211 1 97.44 38 ILE B N 1
ATOM 2791 C CA . ILE B 1 38 ? 15.281 42.219 13.781 1 97.44 38 ILE B CA 1
ATOM 2792 C C . ILE B 1 38 ? 15.32 42.375 12.258 1 97.44 38 ILE B C 1
ATOM 2794 O O . ILE B 1 38 ? 14.305 42.656 11.625 1 97.44 38 ILE B O 1
ATOM 2798 N N . GLU B 1 39 ? 16.469 42.125 11.688 1 97.25 39 GLU B N 1
ATOM 2799 C CA . GLU B 1 39 ? 16.656 42.188 10.242 1 97.25 39 GLU B CA 1
ATOM 2800 C C . GLU B 1 39 ? 15.82 41.156 9.516 1 97.25 39 GLU B C 1
ATOM 2802 O O . GLU B 1 39 ? 15.227 41.406 8.469 1 97.25 39 GLU B O 1
ATOM 2807 N N . ARG B 1 40 ? 15.773 39.969 10.117 1 96.44 40 ARG B N 1
ATOM 2808 C CA . ARG B 1 40 ? 15.008 38.875 9.508 1 96.44 40 ARG B CA 1
ATOM 2809 C C . ARG B 1 40 ? 13.516 39.156 9.578 1 96.44 40 ARG B C 1
ATOM 2811 O O . ARG B 1 40 ? 12.781 38.875 8.625 1 96.44 40 ARG B O 1
ATOM 2818 N N . SER B 1 41 ? 13.094 39.719 10.711 1 97.81 41 SER B N 1
ATOM 2819 C CA . SER B 1 41 ? 11.688 40.062 10.852 1 97.81 41 SER B CA 1
ATOM 2820 C C . SER B 1 41 ? 11.289 41.156 9.859 1 97.81 41 SER B C 1
ATOM 2822 O O . SER B 1 41 ? 10.234 41.094 9.234 1 97.81 41 SER B O 1
ATOM 2824 N N . GLN B 1 42 ? 12.148 42.125 9.711 1 97.56 42 GLN B N 1
ATOM 2825 C CA . GLN B 1 42 ? 11.898 43.188 8.766 1 97.56 42 GLN B CA 1
ATOM 2826 C C . GLN B 1 42 ? 11.859 42.688 7.328 1 97.56 42 GLN B C 1
ATOM 2828 O O . GLN B 1 42 ? 10.992 43.062 6.551 1 97.56 42 GLN B O 1
ATOM 2833 N N . ALA B 1 43 ? 12.781 41.844 7.047 1 96.38 43 ALA B N 1
ATOM 2834 C CA . ALA B 1 43 ? 12.844 41.281 5.699 1 96.38 43 ALA B CA 1
ATOM 2835 C C . ALA B 1 43 ? 11.578 40.5 5.375 1 96.38 43 ALA B C 1
ATOM 2837 O O . ALA B 1 43 ? 11.078 40.531 4.246 1 96.38 43 ALA B O 1
ATOM 2838 N N . ALA B 1 44 ? 11.109 39.75 6.371 1 95.75 44 ALA B N 1
ATOM 2839 C CA . ALA B 1 44 ? 9.891 38.969 6.164 1 95.75 44 ALA B CA 1
ATOM 2840 C C . ALA B 1 44 ? 8.688 39.875 5.953 1 95.75 44 ALA B C 1
ATOM 2842 O O . ALA B 1 44 ? 7.855 39.625 5.078 1 95.75 44 ALA B O 1
ATOM 2843 N N . LEU B 1 45 ? 8.57 40.906 6.727 1 96.69 45 LEU B N 1
ATOM 2844 C CA . LEU B 1 45 ? 7.473 41.875 6.562 1 96.69 45 LEU B CA 1
ATOM 2845 C C . LEU B 1 45 ? 7.5 42.5 5.172 1 96.69 45 LEU B C 1
ATOM 2847 O O . LEU B 1 45 ? 6.465 42.594 4.508 1 96.69 45 LEU B O 1
ATOM 2851 N N . LEU B 1 46 ? 8.648 42.875 4.766 1 94.88 46 LEU B N 1
ATOM 2852 C CA . LEU B 1 46 ? 8.82 43.469 3.449 1 94.88 46 LEU B CA 1
ATOM 2853 C C . LEU B 1 46 ? 8.422 42.5 2.344 1 94.88 46 LEU B C 1
ATOM 2855 O O . LEU B 1 46 ? 7.75 42.875 1.386 1 94.88 46 LEU B O 1
ATOM 2859 N N . ARG B 1 47 ? 8.852 41.312 2.48 1 93.06 47 ARG B N 1
ATOM 2860 C CA . ARG B 1 47 ? 8.586 40.281 1.485 1 93.06 47 ARG B CA 1
ATOM 2861 C C . ARG B 1 47 ? 7.09 40.125 1.228 1 93.06 47 ARG B C 1
ATOM 2863 O O . ARG B 1 47 ? 6.672 39.875 0.099 1 93.06 47 ARG B O 1
ATOM 2870 N N . TYR B 1 48 ? 6.348 40.344 2.258 1 93.69 48 TYR B N 1
ATOM 2871 C CA . TYR B 1 48 ? 4.922 40.094 2.125 1 93.69 48 TYR B CA 1
ATOM 2872 C C . TYR B 1 48 ? 4.129 41.406 2.105 1 93.69 48 TYR B C 1
ATOM 2874 O O . TYR B 1 48 ? 2.908 41.375 2.287 1 93.69 48 TYR B O 1
ATOM 2882 N N . GLY B 1 49 ? 4.828 42.5 1.974 1 91.38 49 GLY B N 1
ATOM 2883 C CA . GLY B 1 49 ? 4.199 43.812 1.822 1 91.38 49 GLY B CA 1
ATOM 2884 C C . GLY B 1 49 ? 3.406 44.219 3.043 1 91.38 49 GLY B C 1
ATOM 2885 O O . GLY B 1 49 ? 2.357 44.844 2.92 1 91.38 49 GLY B O 1
ATOM 2886 N N . SER B 1 50 ? 3.883 43.812 4.195 1 94.19 50 SER B N 1
ATOM 2887 C CA . SER B 1 50 ? 3.158 44.125 5.426 1 94.19 50 SER B CA 1
ATOM 2888 C C . SER B 1 50 ? 3.699 45.375 6.082 1 94.19 50 SER B C 1
ATOM 2890 O O . SER B 1 50 ? 4.91 45.625 6.082 1 94.19 50 SER B O 1
ATOM 2892 N N . THR B 1 51 ? 2.744 46.125 6.668 1 94.81 51 THR B N 1
ATOM 2893 C CA . THR B 1 51 ? 3.127 47.312 7.449 1 94.81 51 THR B CA 1
ATOM 2894 C C . THR B 1 51 ? 3.174 46.969 8.938 1 94.81 51 THR B C 1
ATOM 2896 O O . THR B 1 51 ? 3.176 47.875 9.781 1 94.81 51 THR B O 1
ATOM 2899 N N . GLY B 1 52 ? 3.129 45.719 9.211 1 96.81 52 GLY B N 1
ATOM 2900 C CA . GLY B 1 52 ? 3.199 45.281 10.602 1 96.81 52 GLY B CA 1
ATOM 2901 C C . GLY B 1 52 ? 4.52 45.625 11.266 1 96.81 52 GLY B C 1
ATOM 2902 O O . GLY B 1 52 ? 5.395 46.219 10.648 1 96.81 52 GLY B O 1
ATOM 2903 N N . THR B 1 53 ? 4.688 45.25 12.477 1 98.38 53 THR B N 1
ATOM 2904 C CA . THR B 1 53 ? 5.852 45.625 13.273 1 98.38 53 THR B CA 1
ATOM 2905 C C . THR B 1 53 ? 6.832 44.469 13.367 1 98.38 53 THR B C 1
ATOM 2907 O O . THR B 1 53 ? 6.418 43.312 13.547 1 98.38 53 THR B O 1
ATOM 2910 N N . ALA B 1 54 ? 8.125 44.719 13.219 1 98.44 54 ALA B N 1
ATOM 2911 C CA . ALA B 1 54 ? 9.18 43.719 13.359 1 98.44 54 ALA B CA 1
ATOM 2912 C C . ALA B 1 54 ? 9.688 43.656 14.797 1 98.44 54 ALA B C 1
ATOM 2914 O O . ALA B 1 54 ? 9.844 44.688 15.453 1 98.44 54 ALA B O 1
ATOM 2915 N N . TYR B 1 55 ? 9.844 42.5 15.289 1 98.5 55 TYR B N 1
ATOM 2916 C CA . TYR B 1 55 ? 10.398 42.281 16.609 1 98.5 55 TYR B CA 1
ATOM 2917 C C . TYR B 1 55 ? 11.555 41.281 16.562 1 98.5 55 TYR B C 1
ATOM 2919 O O . TYR B 1 55 ? 11.648 40.5 15.625 1 98.5 55 TYR B O 1
ATOM 2927 N N . ASP B 1 56 ? 12.477 41.312 17.547 1 98.12 56 ASP B N 1
ATOM 2928 C CA . ASP B 1 56 ? 13.492 40.281 17.766 1 98.12 56 ASP B CA 1
ATOM 2929 C C . ASP B 1 56 ? 13.336 39.656 19.141 1 98.12 56 ASP B C 1
ATOM 2931 O O . ASP B 1 56 ? 14.242 38.969 19.625 1 98.12 56 ASP B O 1
ATOM 2935 N N . ASP B 1 57 ? 12.203 39.969 19.703 1 97.38 57 ASP B N 1
ATOM 2936 C CA . ASP B 1 57 ? 11.844 39.438 21.016 1 97.38 57 ASP B CA 1
ATOM 2937 C C . ASP B 1 57 ? 10.359 39.125 21.094 1 97.38 57 ASP B C 1
ATOM 2939 O O . ASP B 1 57 ? 9.516 40.031 21.062 1 97.38 57 ASP B O 1
ATOM 2943 N N . VAL B 1 58 ? 10.055 37.875 21.297 1 98 58 VAL B N 1
ATOM 2944 C CA . VAL B 1 58 ? 8.68 37.375 21.297 1 98 58 VAL B CA 1
ATOM 2945 C C . VAL B 1 58 ? 7.902 38 22.453 1 98 58 VAL B C 1
ATOM 2947 O O . VAL B 1 58 ? 6.746 38.406 22.281 1 98 58 VAL B O 1
ATOM 2950 N N . SER B 1 59 ? 8.523 38.094 23.594 1 97.69 59 SER B N 1
ATOM 2951 C CA . SER B 1 59 ? 7.859 38.656 24.766 1 97.69 59 SER B CA 1
ATOM 2952 C C . SER B 1 59 ? 7.406 40.094 24.516 1 97.69 59 SER B C 1
ATOM 2954 O O . SER B 1 59 ? 6.297 40.469 24.906 1 97.69 59 SER B O 1
ATOM 2956 N N . GLN B 1 60 ? 8.258 40.844 23.922 1 98.25 60 GLN B N 1
ATOM 2957 C CA . GLN B 1 60 ? 7.91 42.219 23.594 1 98.25 60 GLN B CA 1
ATOM 2958 C C . GLN B 1 60 ? 6.746 42.281 22.609 1 98.25 60 GLN B C 1
ATOM 2960 O O . GLN B 1 60 ? 5.848 43.125 22.75 1 98.25 60 GLN B O 1
ATOM 2965 N N . MET B 1 61 ? 6.824 41.438 21.609 1 98.56 61 MET B N 1
ATOM 2966 C CA . MET B 1 61 ? 5.738 41.375 20.641 1 98.56 61 MET B CA 1
ATOM 2967 C C . MET B 1 61 ? 4.41 41.062 21.312 1 98.56 61 MET B C 1
ATOM 2969 O O . MET B 1 61 ? 3.404 41.719 21.062 1 98.56 61 MET B O 1
ATOM 2973 N N . LEU B 1 62 ? 4.402 40.094 22.219 1 98.38 62 LEU B N 1
ATOM 2974 C CA . LEU B 1 62 ? 3.186 39.625 22.875 1 98.38 62 LEU B CA 1
ATOM 2975 C C . LEU B 1 62 ? 2.625 40.719 23.797 1 98.38 62 LEU B C 1
ATOM 2977 O O . LEU B 1 62 ? 1.408 40.812 23.969 1 98.38 62 LEU B O 1
ATOM 2981 N N . GLN B 1 63 ? 3.504 41.5 24.359 1 97.44 63 GLN B N 1
ATOM 2982 C CA . GLN B 1 63 ? 3.098 42.562 25.281 1 97.44 63 GLN B CA 1
ATOM 2983 C C . GLN B 1 63 ? 2.533 43.75 24.516 1 97.44 63 GLN B C 1
ATOM 2985 O O . GLN B 1 63 ? 1.609 44.406 25 1 97.44 63 GLN B O 1
ATOM 2990 N N . ASN B 1 64 ? 3.02 44 23.359 1 97.81 64 ASN B N 1
ATOM 2991 C CA . ASN B 1 64 ? 2.748 45.25 22.688 1 97.81 64 ASN B CA 1
ATOM 2992 C C . ASN B 1 64 ? 1.646 45.125 21.641 1 97.81 64 ASN B C 1
ATOM 2994 O O . ASN B 1 64 ? 1.035 46.094 21.234 1 97.81 64 ASN B O 1
ATOM 2998 N N . GLU B 1 65 ? 1.472 43.938 21.188 1 97.69 65 GLU B N 1
ATOM 2999 C CA . GLU B 1 65 ? 0.584 43.75 20.031 1 97.69 65 GLU B CA 1
ATOM 3000 C C . GLU B 1 65 ? -0.776 43.219 20.469 1 97.69 65 GLU B C 1
ATOM 3002 O O . GLU B 1 65 ? -0.854 42.312 21.312 1 97.69 65 GLU B O 1
ATOM 3007 N N . ASP B 1 66 ? -1.821 43.844 19.953 1 95.5 66 ASP B N 1
ATOM 3008 C CA . ASP B 1 66 ? -3.174 43.312 20.016 1 95.5 66 ASP B CA 1
ATOM 3009 C C . ASP B 1 66 ? -3.525 42.562 18.719 1 95.5 66 ASP B C 1
ATOM 3011 O O . ASP B 1 66 ? -3.615 43.188 17.656 1 95.5 66 ASP B O 1
ATOM 3015 N N . CYS B 1 67 ? -3.658 41.281 18.797 1 97.12 67 CYS B N 1
ATOM 3016 C CA . CYS B 1 67 ? -3.912 40.469 17.625 1 97.12 67 CYS B CA 1
ATOM 3017 C C . CYS B 1 67 ? -4.949 39.406 17.938 1 97.12 67 CYS B C 1
ATOM 3019 O O . CYS B 1 67 ? -5.273 39.156 19.094 1 97.12 67 CYS B O 1
ATOM 3021 N N . ASP B 1 68 ? -5.496 38.812 16.891 1 97.31 68 ASP B N 1
ATOM 3022 C CA . ASP B 1 68 ? -6.516 37.781 17.016 1 97.31 68 ASP B CA 1
ATOM 3023 C C . ASP B 1 68 ? -5.879 36.438 17.297 1 97.31 68 ASP B C 1
ATOM 3025 O O . ASP B 1 68 ? -6.516 35.531 17.875 1 97.31 68 ASP B O 1
ATOM 3029 N N . GLY B 1 69 ? -4.645 36.25 16.906 1 98.12 69 GLY B N 1
ATOM 3030 C CA . GLY B 1 69 ? -3.918 35 17.094 1 98.12 69 GLY B CA 1
ATOM 3031 C C . GLY B 1 69 ? -2.441 35.125 16.766 1 98.12 69 GLY B C 1
ATOM 3032 O O . GLY B 1 69 ? -2.008 36.094 16.156 1 98.12 69 GLY B O 1
ATOM 3033 N N . VAL B 1 70 ? -1.717 34.156 17.266 1 98.69 70 VAL B N 1
ATOM 3034 C CA . VAL B 1 70 ? -0.288 34.031 17 1 98.69 70 VAL B CA 1
ATOM 3035 C C . VAL B 1 70 ? 0.007 32.719 16.312 1 98.69 70 VAL B C 1
ATOM 3037 O O . VAL B 1 70 ? -0.488 31.656 16.734 1 98.69 70 VAL B O 1
ATOM 3040 N N . ILE B 1 71 ? 0.784 32.719 15.227 1 98.62 71 ILE B N 1
ATOM 3041 C CA . ILE B 1 71 ? 1.24 31.531 14.531 1 98.62 71 ILE B CA 1
ATOM 3042 C C . ILE B 1 71 ? 2.715 31.281 14.844 1 98.62 71 ILE B C 1
ATOM 3044 O O . ILE B 1 71 ? 3.561 32.125 14.586 1 98.62 71 ILE B O 1
ATOM 3048 N N . VAL B 1 72 ? 2.943 30.125 15.422 1 98.19 72 VAL B N 1
ATOM 3049 C CA . VAL B 1 72 ? 4.293 29.75 15.828 1 98.19 72 VAL B CA 1
ATOM 3050 C C . VAL B 1 72 ? 4.852 28.703 14.859 1 98.19 72 VAL B C 1
ATOM 3052 O O . VAL B 1 72 ? 4.379 27.578 14.812 1 98.19 72 VAL B O 1
ATOM 3055 N N . VAL B 1 73 ? 5.836 29.047 14.047 1 96.38 73 VAL B N 1
ATOM 3056 C CA . VAL B 1 73 ? 6.598 28.156 13.188 1 96.38 73 VAL B CA 1
ATOM 3057 C C . VAL B 1 73 ? 8.078 28.219 13.562 1 96.38 73 VAL B C 1
ATOM 3059 O O . VAL B 1 73 ? 8.812 29.078 13.078 1 96.38 73 VAL B O 1
ATOM 3062 N N . ALA B 1 74 ? 8.5 27.406 14.422 1 92.25 74 ALA B N 1
ATOM 3063 C CA . ALA B 1 74 ? 9.852 27.406 14.977 1 92.25 74 ALA B CA 1
ATOM 3064 C C . ALA B 1 74 ? 10.461 26.016 14.961 1 92.25 74 ALA B C 1
ATOM 3066 O O . ALA B 1 74 ? 9.789 25.031 14.625 1 92.25 74 ALA B O 1
ATOM 3067 N N . GLN B 1 75 ? 11.68 25.938 15.234 1 88.81 75 GLN B N 1
ATOM 3068 C CA . GLN B 1 75 ? 12.344 24.641 15.352 1 88.81 75 GLN B CA 1
ATOM 3069 C C . GLN B 1 75 ? 11.75 23.812 16.484 1 88.81 75 GLN B C 1
ATOM 3071 O O . GLN B 1 75 ? 11.305 24.375 17.5 1 88.81 75 GLN B O 1
ATOM 3076 N N . PRO B 1 76 ? 11.875 22.547 16.328 1 84.38 76 PRO B N 1
ATOM 3077 C CA . PRO B 1 76 ? 11.227 21.656 17.312 1 84.38 76 PRO B CA 1
ATOM 3078 C C . PRO B 1 76 ? 11.672 21.938 18.734 1 84.38 76 PRO B C 1
ATOM 3080 O O . PRO B 1 76 ? 10.852 21.922 19.656 1 84.38 76 PRO B O 1
ATOM 3083 N N . GLN B 1 77 ? 12.859 22.25 18.906 1 87.5 77 GLN B N 1
ATOM 3084 C CA . GLN B 1 77 ? 13.398 22.406 20.25 1 87.5 77 GLN B CA 1
ATOM 3085 C C . GLN B 1 77 ? 12.867 23.672 20.922 1 87.5 77 GLN B C 1
ATOM 3087 O O . GLN B 1 77 ? 12.828 23.766 22.141 1 87.5 77 GLN B O 1
ATOM 3092 N N . ASP B 1 78 ? 12.406 24.625 20.125 1 91.5 78 ASP B N 1
ATOM 3093 C CA . ASP B 1 78 ? 11.977 25.922 20.641 1 91.5 78 ASP B CA 1
ATOM 3094 C C . ASP B 1 78 ? 10.453 26 20.719 1 91.5 78 ASP B C 1
ATOM 3096 O O . ASP B 1 78 ? 9.898 26.875 21.391 1 91.5 78 ASP B O 1
ATOM 3100 N N . GLN B 1 79 ? 9.812 25.172 20.078 1 91.62 79 GLN B N 1
ATOM 3101 C CA . GLN B 1 79 ? 8.391 25.312 19.797 1 91.62 79 GLN B CA 1
ATOM 3102 C C . GLN B 1 79 ? 7.57 25.266 21.078 1 91.62 79 GLN B C 1
ATOM 3104 O O . GLN B 1 79 ? 6.664 26.078 21.266 1 91.62 79 GLN B O 1
ATOM 3109 N N . THR B 1 80 ? 7.926 24.359 21.953 1 94.06 80 THR B N 1
ATOM 3110 C CA . THR B 1 80 ? 7.145 24.172 23.172 1 94.06 80 THR B CA 1
ATOM 3111 C C . THR B 1 80 ? 7.18 25.438 24.016 1 94.06 80 THR B C 1
ATOM 3113 O O . THR B 1 80 ? 6.133 25.938 24.438 1 94.06 80 THR B O 1
ATOM 3116 N N . SER B 1 81 ? 8.328 25.938 24.219 1 96.31 81 SER B N 1
ATOM 3117 C CA . SER B 1 81 ? 8.492 27.125 25.062 1 96.31 81 SER B CA 1
ATOM 3118 C C . SER B 1 81 ? 7.785 28.328 24.438 1 96.31 81 SER B C 1
ATOM 3120 O O . SER B 1 81 ? 7.133 29.094 25.156 1 96.31 81 SER B O 1
ATOM 3122 N N . LEU B 1 82 ? 7.867 28.453 23.156 1 97.19 82 LEU B N 1
ATOM 3123 C CA . LEU B 1 82 ? 7.25 29.578 22.453 1 97.19 82 LEU B CA 1
ATOM 3124 C C . LEU B 1 82 ? 5.73 29.5 22.516 1 97.19 82 LEU B C 1
ATOM 3126 O O . LEU B 1 82 ? 5.051 30.5 22.75 1 97.19 82 LEU B O 1
ATOM 3130 N N . ALA B 1 83 ? 5.246 28.312 22.297 1 97.38 83 ALA B N 1
ATOM 3131 C CA . ALA B 1 83 ? 3.803 28.109 22.375 1 97.38 83 ALA B CA 1
ATOM 3132 C C . ALA B 1 83 ? 3.273 28.453 23.766 1 97.38 83 ALA B C 1
ATOM 3134 O O . ALA B 1 83 ? 2.264 29.141 23.906 1 97.38 83 ALA B O 1
ATOM 3135 N N . LEU B 1 84 ? 3.965 27.984 24.766 1 98 84 LEU B N 1
ATOM 3136 C CA . LEU B 1 84 ? 3.547 28.234 26.156 1 98 84 LEU B CA 1
ATOM 3137 C C . LEU B 1 84 ? 3.6 29.719 26.484 1 98 84 LEU B C 1
ATOM 3139 O O . LEU B 1 84 ? 2.736 30.219 27.203 1 98 84 LEU B O 1
ATOM 3143 N N . GLU B 1 85 ? 4.586 30.375 25.984 1 98.12 85 GLU B N 1
ATOM 3144 C CA . GLU B 1 85 ? 4.695 31.812 26.203 1 98.12 85 GLU B CA 1
ATOM 3145 C C . GLU B 1 85 ? 3.5 32.562 25.625 1 98.12 85 GLU B C 1
ATOM 3147 O O . GLU B 1 85 ? 2.945 33.438 26.25 1 98.12 85 GLU B O 1
ATOM 3152 N N . CYS B 1 86 ? 3.123 32.188 24.422 1 98.56 86 CYS B N 1
ATOM 3153 C CA . CYS B 1 86 ? 1.967 32.781 23.781 1 98.56 86 CYS B CA 1
ATOM 3154 C C . CYS B 1 86 ? 0.693 32.531 24.562 1 98.56 86 CYS B C 1
ATOM 3156 O O . CYS B 1 86 ? -0.123 33.438 24.766 1 98.56 86 CYS B O 1
ATOM 3158 N N . ILE B 1 87 ? 0.535 31.328 25.078 1 98.38 87 ILE B N 1
ATOM 3159 C CA . ILE B 1 87 ? -0.645 30.922 25.828 1 98.38 87 ILE B CA 1
ATOM 3160 C C . ILE B 1 87 ? -0.71 31.703 27.141 1 98.38 87 ILE B C 1
ATOM 3162 O O . ILE B 1 87 ? -1.768 32.219 27.516 1 98.38 87 ILE B O 1
ATOM 3166 N N . LYS B 1 88 ? 0.418 31.797 27.766 1 97.75 88 LYS B N 1
ATOM 3167 C CA . LYS B 1 88 ? 0.492 32.531 29.016 1 97.75 88 LYS B CA 1
ATOM 3168 C C . LYS B 1 88 ? 0.104 34 28.828 1 97.75 88 LYS B C 1
ATOM 3170 O O . LYS B 1 88 ? -0.472 34.625 29.719 1 97.75 88 LYS B O 1
ATOM 3175 N N . ALA B 1 89 ? 0.367 34.531 27.672 1 98.19 89 ALA B N 1
ATOM 3176 C CA . ALA B 1 89 ? 0.042 35.906 27.328 1 98.19 89 ALA B CA 1
ATOM 3177 C C . ALA B 1 89 ? -1.428 36.062 26.953 1 98.19 89 ALA B C 1
ATOM 3179 O O . ALA B 1 89 ? -1.88 37.156 26.594 1 98.19 89 ALA B O 1
ATOM 3180 N N . GLY B 1 90 ? -2.16 34.938 26.984 1 97.88 90 GLY B N 1
ATOM 3181 C CA . GLY B 1 90 ? -3.59 34.969 26.719 1 97.88 90 GLY B CA 1
ATOM 3182 C C . GLY B 1 90 ? -3.922 35.031 25.234 1 97.88 90 GLY B C 1
ATOM 3183 O O . GLY B 1 90 ? -4.996 35.5 24.859 1 97.88 90 GLY B O 1
ATOM 3184 N N . LYS B 1 91 ? -3.008 34.594 24.391 1 98.38 91 LYS B N 1
ATOM 3185 C CA . LYS B 1 91 ? -3.223 34.656 22.953 1 98.38 91 LYS B CA 1
ATOM 3186 C C . LYS B 1 91 ? -3.713 33.344 22.391 1 98.38 91 LYS B C 1
ATOM 3188 O O . LYS B 1 91 ? -3.318 32.281 22.891 1 98.38 91 LYS B O 1
ATOM 3193 N N . ASN B 1 92 ? -4.656 33.312 21.375 1 98.56 92 ASN B N 1
ATOM 3194 C CA . ASN B 1 92 ? -4.898 32.125 20.547 1 98.56 92 ASN B CA 1
ATOM 3195 C C . ASN B 1 92 ? -3.654 31.719 19.766 1 98.56 92 ASN B C 1
ATOM 3197 O O . ASN B 1 92 ? -2.928 32.594 19.25 1 98.56 92 ASN B O 1
ATOM 3201 N N . VAL B 1 93 ? -3.432 30.438 19.672 1 98.62 93 VAL B N 1
ATOM 3202 C CA . VAL B 1 93 ? -2.143 30.016 19.125 1 98.62 93 VAL B CA 1
ATOM 3203 C C . VAL B 1 93 ? -2.352 28.922 18.078 1 98.62 93 VAL B C 1
ATOM 3205 O O . VAL B 1 93 ? -3.125 27.984 18.281 1 98.62 93 VAL B O 1
ATOM 3208 N N . TYR B 1 94 ? -1.736 29.062 16.922 1 98.5 94 TYR B N 1
ATOM 3209 C CA . TYR B 1 94 ? -1.422 28.016 15.953 1 98.5 94 TYR B CA 1
ATOM 3210 C C . TYR B 1 94 ? 0.036 27.594 16.078 1 98.5 94 TYR B C 1
ATOM 3212 O O . TYR B 1 94 ? 0.942 28.422 16.016 1 98.5 94 TYR B O 1
ATOM 3220 N N . VAL B 1 95 ? 0.235 26.344 16.312 1 97.56 95 VAL B N 1
ATOM 3221 C CA . VAL B 1 95 ? 1.595 25.812 16.359 1 97.56 95 VAL B CA 1
ATOM 3222 C C . VAL B 1 95 ? 1.799 24.797 15.234 1 97.56 95 VAL B C 1
ATOM 3224 O O . VAL B 1 95 ? 1.003 23.875 15.078 1 97.56 95 VAL B O 1
ATOM 3227 N N . ASP B 1 96 ? 2.842 25 14.477 1 96 96 ASP B N 1
ATOM 3228 C CA . ASP B 1 96 ? 3.178 24 13.469 1 96 96 ASP B CA 1
ATOM 3229 C C . ASP B 1 96 ? 3.582 22.688 14.117 1 96 96 ASP B C 1
ATOM 3231 O O . ASP B 1 96 ? 4.191 22.672 15.188 1 96 96 ASP B O 1
ATOM 3235 N N . LYS B 1 97 ? 3.277 21.609 13.508 1 94.81 97 LYS B N 1
ATOM 3236 C CA . LYS B 1 97 ? 3.559 20.281 14.055 1 94.81 97 LYS B CA 1
ATOM 3237 C C . LYS B 1 97 ? 5.059 20.062 14.211 1 94.81 97 LYS B C 1
ATOM 3239 O O . LYS B 1 97 ? 5.859 20.656 13.484 1 94.81 97 LYS B O 1
ATOM 3244 N N . PRO B 1 98 ? 5.465 19.234 15.078 1 96.25 98 PRO B N 1
ATOM 3245 C CA . PRO B 1 98 ? 4.676 18.5 16.078 1 96.25 98 PRO B CA 1
ATOM 3246 C C . PRO B 1 98 ? 4.367 19.344 17.312 1 96.25 98 PRO B C 1
ATOM 3248 O O . PRO B 1 98 ? 5.051 20.328 17.578 1 96.25 98 PRO B O 1
ATOM 3251 N N . LEU B 1 99 ? 3.279 18.984 18.062 1 96.62 99 LEU B N 1
ATOM 3252 C CA . LEU B 1 99 ? 2.982 19.641 19.328 1 96.62 99 LEU B CA 1
ATOM 3253 C C . LEU B 1 99 ? 3.857 19.078 20.453 1 96.62 99 LEU B C 1
ATOM 3255 O O . LEU B 1 99 ? 3.434 18.188 21.188 1 96.62 99 LEU B O 1
ATOM 3259 N N . GLY B 1 100 ? 5.02 19.688 20.641 1 94.12 100 GLY B N 1
ATOM 3260 C CA . GLY B 1 100 ? 6.016 19.062 21.5 1 94.12 100 GLY B CA 1
ATOM 3261 C C . GLY B 1 100 ? 6.652 17.828 20.891 1 94.12 100 GLY B C 1
ATOM 3262 O O . GLY B 1 100 ? 6.398 17.516 19.719 1 94.12 100 GLY B O 1
ATOM 3263 N N . TRP B 1 101 ? 7.469 17.156 21.703 1 94.94 101 TRP B N 1
ATOM 3264 C CA . TRP B 1 101 ? 8.203 16.016 21.156 1 94.94 101 TRP B CA 1
ATOM 3265 C C . TRP B 1 101 ? 7.605 14.711 21.656 1 94.94 101 TRP B C 1
ATOM 3267 O O . TRP B 1 101 ? 7.891 13.641 21.109 1 94.94 101 TRP B O 1
ATOM 3277 N N . THR B 1 102 ? 6.816 14.789 22.703 1 94.94 102 THR B N 1
ATOM 3278 C CA . THR B 1 102 ? 6.168 13.625 23.281 1 94.94 102 THR B CA 1
ATOM 3279 C C . THR B 1 102 ? 4.703 13.914 23.594 1 94.94 102 THR B C 1
ATOM 3281 O O . THR B 1 102 ? 4.289 15.07 23.625 1 94.94 102 THR B O 1
ATOM 3284 N N . ALA B 1 103 ? 4.031 12.805 23.859 1 97 103 ALA B N 1
ATOM 3285 C CA . ALA B 1 103 ? 2.637 12.961 24.266 1 97 103 ALA B CA 1
ATOM 3286 C C . ALA B 1 103 ? 2.531 13.75 25.562 1 97 103 ALA B C 1
ATOM 3288 O O . ALA B 1 103 ? 1.583 14.516 25.766 1 97 103 ALA B O 1
ATOM 3289 N N . THR B 1 104 ? 3.471 13.578 26.406 1 96.31 104 THR B N 1
ATOM 3290 C CA . THR B 1 104 ? 3.492 14.289 27.672 1 96.31 104 THR B CA 1
ATOM 3291 C C . THR B 1 104 ? 3.656 15.789 27.453 1 96.31 104 THR B C 1
ATOM 3293 O O . THR B 1 104 ? 2.941 16.594 28.062 1 96.31 104 THR B O 1
ATOM 3296 N N . GLU B 1 105 ? 4.531 16.141 26.594 1 95.12 105 GLU B N 1
ATOM 3297 C CA . GLU B 1 105 ? 4.73 17.547 26.281 1 95.12 105 GLU B CA 1
ATOM 3298 C C . GLU B 1 105 ? 3.502 18.156 25.609 1 95.12 105 GLU B C 1
ATOM 3300 O O . GLU B 1 105 ? 3.111 19.281 25.891 1 95.12 105 GLU B O 1
ATOM 3305 N N . ALA B 1 106 ? 2.957 17.359 24.719 1 97.44 106 ALA B N 1
ATOM 3306 C CA . ALA B 1 106 ? 1.732 17.812 24.062 1 97.44 106 ALA B CA 1
ATOM 3307 C C . ALA B 1 106 ? 0.637 18.109 25.078 1 97.44 106 ALA B C 1
ATOM 3309 O O . ALA B 1 106 ? -0.057 19.125 24.984 1 97.44 106 ALA B O 1
ATOM 3310 N N . ALA B 1 107 ? 0.52 17.25 26.031 1 98 107 ALA B N 1
ATOM 3311 C CA . ALA B 1 107 ? -0.491 17.406 27.062 1 98 107 ALA B CA 1
ATOM 3312 C C . ALA B 1 107 ? -0.234 18.672 27.891 1 98 107 ALA B C 1
ATOM 3314 O O . ALA B 1 107 ? -1.173 19.375 28.266 1 98 107 ALA B O 1
ATOM 3315 N N . GLU B 1 108 ? 0.97 18.891 28.172 1 97.31 108 GLU B N 1
ATOM 3316 C CA . GLU B 1 108 ? 1.333 20.094 28.922 1 97.31 108 GLU B CA 1
ATOM 3317 C C . GLU B 1 108 ? 0.864 21.359 28.203 1 97.31 108 GLU B C 1
ATOM 3319 O O . GLU B 1 108 ? 0.252 22.234 28.828 1 97.31 108 GLU B O 1
ATOM 3324 N N . ILE B 1 109 ? 1.093 21.453 26.953 1 97.88 109 ILE B N 1
ATOM 3325 C CA . ILE B 1 109 ? 0.734 22.625 26.172 1 97.88 109 ILE B CA 1
ATOM 3326 C C . ILE B 1 109 ? -0.785 22.719 26.047 1 97.88 109 ILE B C 1
ATOM 3328 O O . ILE B 1 109 ? -1.359 23.797 26.234 1 97.88 109 ILE B O 1
ATOM 3332 N N . ALA B 1 110 ? -1.395 21.609 25.75 1 98.31 110 ALA B N 1
ATOM 3333 C CA . ALA B 1 110 ? -2.844 21.562 25.594 1 98.31 110 ALA B CA 1
ATOM 3334 C C . ALA B 1 110 ? -3.555 21.984 26.875 1 98.31 110 ALA B C 1
ATOM 3336 O O . ALA B 1 110 ? -4.5 22.781 26.828 1 98.31 110 ALA B O 1
ATOM 3337 N N . ASN B 1 111 ? -3.078 21.469 27.953 1 98.19 111 ASN B N 1
ATOM 3338 C CA . ASN B 1 111 ? -3.674 21.797 29.234 1 98.19 111 ASN B CA 1
ATOM 3339 C C . ASN B 1 111 ? -3.494 23.281 29.578 1 98.19 111 ASN B C 1
ATOM 3341 O O . ASN B 1 111 ? -4.395 23.906 30.141 1 98.19 111 ASN B O 1
ATOM 3345 N N . ALA B 1 112 ? -2.389 23.797 29.281 1 98.31 112 ALA B N 1
ATOM 3346 C CA . ALA B 1 112 ? -2.139 25.219 29.5 1 98.31 112 ALA B CA 1
ATOM 3347 C C . ALA B 1 112 ? -3.115 26.078 28.703 1 98.31 112 ALA B C 1
ATOM 3349 O O . ALA B 1 112 ? -3.629 27.078 29.219 1 98.31 112 ALA B O 1
ATOM 3350 N N . ALA B 1 113 ? -3.361 25.719 27.469 1 98.31 113 ALA B N 1
ATOM 3351 C CA . ALA B 1 113 ? -4.289 26.469 26.625 1 98.31 113 ALA B CA 1
ATOM 3352 C C . ALA B 1 113 ? -5.707 26.406 27.188 1 98.31 113 ALA B C 1
ATOM 3354 O O . ALA B 1 113 ? -6.418 27.406 27.203 1 98.31 113 ALA B O 1
ATOM 3355 N N . GLU B 1 114 ? -6.055 25.219 27.578 1 97.38 114 GLU B N 1
ATOM 3356 C CA . GLU B 1 114 ? -7.375 25.031 28.172 1 97.38 114 GLU B CA 1
ATOM 3357 C C . GLU B 1 114 ? -7.543 25.906 29.406 1 97.38 114 GLU B C 1
ATOM 3359 O O . GLU B 1 114 ? -8.562 26.578 29.578 1 97.38 114 GLU B O 1
ATOM 3364 N N . LYS B 1 115 ? -6.59 25.922 30.266 1 97.69 115 LYS B N 1
ATOM 3365 C CA . LYS B 1 115 ? -6.625 26.703 31.5 1 97.69 115 LYS B CA 1
ATOM 3366 C C . LYS B 1 115 ? -6.688 28.188 31.203 1 97.69 115 LYS B C 1
ATOM 3368 O O . LYS B 1 115 ? -7.387 28.938 31.891 1 97.69 115 LYS B O 1
ATOM 3373 N N . ALA B 1 116 ? -6.008 28.625 30.203 1 97.69 116 ALA B N 1
ATOM 3374 C CA . ALA B 1 116 ? -5.945 30.047 29.828 1 97.69 116 ALA B CA 1
ATOM 3375 C C . ALA B 1 116 ? -7.203 30.469 29.094 1 97.69 116 ALA B C 1
ATOM 3377 O O . ALA B 1 116 ? -7.465 31.672 28.938 1 97.69 116 ALA B O 1
ATOM 3378 N N . GLY B 1 117 ? -7.973 29.469 28.609 1 97.44 117 GLY B N 1
ATOM 3379 C CA . GLY B 1 117 ? -9.188 29.75 27.859 1 97.44 117 GLY B CA 1
ATOM 3380 C C . GLY B 1 117 ? -8.922 30.281 26.453 1 97.44 117 GLY B C 1
ATOM 3381 O O . GLY B 1 117 ? -9.656 31.125 25.953 1 97.44 117 GLY B O 1
ATOM 3382 N N . VAL B 1 118 ? -7.844 29.859 25.828 1 98.12 118 VAL B N 1
ATOM 3383 C CA . VAL B 1 118 ? -7.504 30.328 24.5 1 98.12 118 VAL B CA 1
ATOM 3384 C C . VAL B 1 118 ? -7.559 29.156 23.516 1 98.12 118 VAL B C 1
ATOM 3386 O O . VAL B 1 118 ? -7.52 28 23.906 1 98.12 118 VAL B O 1
ATOM 3389 N N . VAL B 1 119 ? -7.613 29.438 22.188 1 98.31 119 VAL B N 1
ATOM 3390 C CA . VAL B 1 119 ? -7.602 28.469 21.094 1 98.31 119 VAL B CA 1
ATOM 3391 C C . VAL B 1 119 ? -6.176 27.969 20.875 1 98.31 119 VAL B C 1
ATOM 3393 O O . VAL B 1 119 ? -5.23 28.75 20.828 1 98.31 119 VAL B O 1
ATOM 3396 N N . LEU B 1 120 ? -5.98 26.688 20.859 1 98.62 120 LEU B N 1
ATOM 3397 C CA . LEU B 1 120 ? -4.738 26.047 20.438 1 98.62 120 LEU B CA 1
ATOM 3398 C C . LEU B 1 120 ? -4.988 25.094 19.281 1 98.62 120 LEU B C 1
ATOM 3400 O O . LEU B 1 120 ? -5.703 24.094 19.438 1 98.62 120 LEU B O 1
ATOM 3404 N N . MET B 1 121 ? -4.426 25.422 18.141 1 98.5 121 MET B N 1
ATOM 3405 C CA . MET B 1 121 ? -4.527 24.578 16.938 1 98.5 121 MET B CA 1
ATOM 3406 C C . MET B 1 121 ? -3.148 24.125 16.484 1 98.5 121 MET B C 1
ATOM 3408 O O . MET B 1 121 ? -2.182 24.875 16.547 1 98.5 121 MET B O 1
ATOM 3412 N N . VAL B 1 122 ? -3.045 22.891 16.094 1 98.25 122 VAL B N 1
ATOM 3413 C CA . VAL B 1 122 ? -1.785 22.344 15.609 1 98.25 122 VAL B CA 1
ATOM 3414 C C . VAL B 1 122 ? -1.823 22.203 14.086 1 98.25 122 VAL B C 1
ATOM 3416 O O . VAL B 1 122 ? -2.854 21.844 13.508 1 98.25 122 VAL B O 1
ATOM 3419 N N . GLY B 1 123 ? -0.702 22.469 13.445 1 97.25 123 GLY B N 1
ATOM 3420 C CA . GLY B 1 123 ? -0.591 22.531 11.992 1 97.25 123 GLY B CA 1
ATOM 3421 C C . GLY B 1 123 ? -0.6 21.172 11.328 1 97.25 123 GLY B C 1
ATOM 3422 O O . GLY B 1 123 ? 0.441 20.688 10.883 1 97.25 123 GLY B O 1
ATOM 3423 N N . PHE B 1 124 ? -1.761 20.609 11.164 1 97.44 124 PHE B N 1
ATOM 3424 C CA . PHE B 1 124 ? -1.975 19.375 10.398 1 97.44 124 PHE B CA 1
ATOM 3425 C C . PHE B 1 124 ? -2.816 19.656 9.156 1 97.44 124 PHE B C 1
ATOM 3427 O O . PHE B 1 124 ? -3.984 19.266 9.094 1 97.44 124 PHE B O 1
ATOM 3434 N N . MET B 1 125 ? -2.158 20.141 8.156 1 94.69 125 MET B N 1
ATOM 3435 C CA . MET B 1 125 ? -2.795 20.734 6.984 1 94.69 125 MET B CA 1
ATOM 3436 C C . MET B 1 125 ? -3.564 19.688 6.184 1 94.69 125 MET B C 1
ATOM 3438 O O . MET B 1 125 ? -4.547 20.016 5.52 1 94.69 125 MET B O 1
ATOM 3442 N N . LYS B 1 126 ? -3.232 18.422 6.332 1 95.38 126 LYS B N 1
ATOM 3443 C CA . LYS B 1 126 ? -3.859 17.406 5.496 1 95.38 126 LYS B CA 1
ATOM 3444 C C . LYS B 1 126 ? -5.32 17.203 5.883 1 95.38 126 LYS B C 1
ATOM 3446 O O . LYS B 1 126 ? -6.121 16.734 5.07 1 95.38 126 LYS B O 1
ATOM 3451 N N . ARG B 1 127 ? -5.66 17.547 7.125 1 96.44 127 ARG B N 1
ATOM 3452 C CA . ARG B 1 127 ? -7.062 17.469 7.531 1 96.44 127 ARG B CA 1
ATOM 3453 C C . ARG B 1 127 ? -7.918 18.438 6.715 1 96.44 127 ARG B C 1
ATOM 3455 O O . ARG B 1 127 ? -9.148 18.312 6.688 1 96.44 127 ARG B O 1
ATOM 3462 N N . TYR B 1 128 ? -7.273 19.359 6.07 1 93.06 128 TYR B N 1
ATOM 3463 C CA . TYR B 1 128 ? -7.996 20.422 5.371 1 93.06 128 TYR B CA 1
ATOM 3464 C C . TYR B 1 128 ? -7.785 20.312 3.865 1 93.06 128 TYR B C 1
ATOM 3466 O O . TYR B 1 128 ? -8.258 21.156 3.105 1 93.06 128 TYR B O 1
ATOM 3474 N N . ALA B 1 129 ? -7.027 19.328 3.41 1 91.81 129 ALA B N 1
ATOM 3475 C CA . ALA B 1 129 ? -6.867 19.078 1.981 1 91.81 129 ALA B CA 1
ATOM 3476 C C . ALA B 1 129 ? -8.18 18.625 1.356 1 91.81 129 ALA B C 1
ATOM 3478 O O . ALA B 1 129 ? -8.812 17.688 1.847 1 91.81 129 ALA B O 1
ATOM 3479 N N . PRO B 1 130 ? -8.586 19.25 0.263 1 91.56 130 PRO B N 1
ATOM 3480 C CA . PRO B 1 130 ? -9.883 18.922 -0.332 1 91.56 130 PRO B CA 1
ATOM 3481 C C . PRO B 1 130 ? -10.039 17.422 -0.611 1 91.56 130 PRO B C 1
ATOM 3483 O O . PRO B 1 130 ? -11.125 16.875 -0.432 1 91.56 130 PRO B O 1
ATOM 3486 N N . ILE B 1 131 ? -9.031 16.75 -0.997 1 91.62 131 ILE B N 1
ATOM 3487 C CA . ILE B 1 131 ? -9.094 15.336 -1.354 1 91.62 131 ILE B CA 1
ATOM 3488 C C . ILE B 1 131 ? -9.414 14.5 -0.112 1 91.62 131 ILE B C 1
ATOM 3490 O O . ILE B 1 131 ? -10.211 13.562 -0.174 1 91.62 131 ILE B O 1
ATOM 3494 N N . TYR B 1 132 ? -8.852 14.805 1.019 1 94.5 132 TYR B N 1
ATOM 3495 C CA . TYR B 1 132 ? -9.07 14.031 2.236 1 94.5 132 TYR B CA 1
ATOM 3496 C C . TYR B 1 132 ? -10.383 14.438 2.906 1 94.5 132 TYR B C 1
ATOM 3498 O O . TYR B 1 132 ? -11.039 13.617 3.551 1 94.5 132 TYR B O 1
ATOM 3506 N N . LEU B 1 133 ? -10.758 15.734 2.711 1 93.75 133 LEU B N 1
ATOM 3507 C CA . LEU B 1 133 ? -12.086 16.141 3.164 1 93.75 133 LEU B CA 1
ATOM 3508 C C . LEU B 1 133 ? -13.164 15.359 2.422 1 93.75 133 LEU B C 1
ATOM 3510 O O . LEU B 1 133 ? -14.133 14.898 3.033 1 93.75 133 LEU B O 1
ATOM 3514 N N . LYS B 1 134 ? -12.961 15.227 1.139 1 92.94 134 LYS B N 1
ATOM 3515 C CA . LYS B 1 134 ? -13.922 14.469 0.345 1 92.94 134 LYS B CA 1
ATOM 3516 C C . LYS B 1 134 ? -13.922 13 0.752 1 92.94 134 LYS B C 1
ATOM 3518 O O . LYS B 1 134 ? -14.984 12.375 0.835 1 92.94 134 LYS B O 1
ATOM 3523 N N . LEU B 1 135 ? -12.781 12.445 0.938 1 94.81 135 LEU B N 1
ATOM 3524 C CA . LEU B 1 135 ? -12.688 11.07 1.417 1 94.81 135 LEU B CA 1
ATOM 3525 C C . LEU B 1 135 ? -13.398 10.914 2.754 1 94.81 135 LEU B C 1
ATOM 3527 O O . LEU B 1 135 ? -14.141 9.945 2.955 1 94.81 135 LEU B O 1
ATOM 3531 N N . LYS B 1 136 ? -13.172 11.797 3.684 1 95.69 136 LYS B N 1
ATOM 3532 C CA . LYS B 1 136 ? -13.828 11.758 4.984 1 95.69 136 LYS B CA 1
ATOM 3533 C C . LYS B 1 136 ? -15.352 11.797 4.832 1 95.69 136 LYS B C 1
ATOM 3535 O O . LYS B 1 136 ? -16.062 11.102 5.547 1 95.69 136 LYS B O 1
ATOM 3540 N N . GLU B 1 137 ? -15.805 12.641 3.922 1 93.94 137 GLU B N 1
ATOM 3541 C CA . GLU B 1 137 ? -17.234 12.695 3.633 1 93.94 137 GLU B CA 1
ATOM 3542 C C . GLU B 1 137 ? -17.766 11.32 3.236 1 93.94 137 GLU B C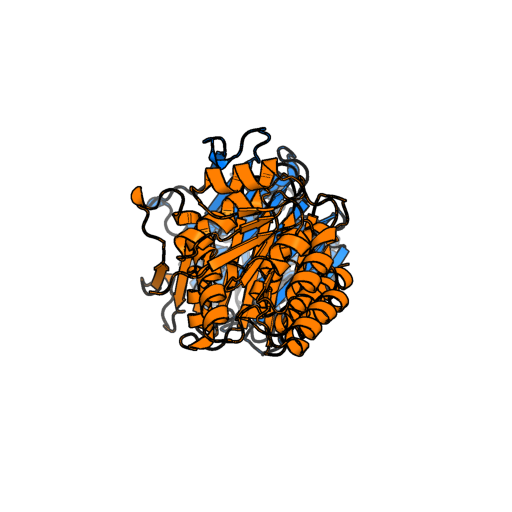 1
ATOM 3544 O O . GLU B 1 137 ? -18.844 10.922 3.676 1 93.94 137 GLU B O 1
ATOM 3549 N N . GLN B 1 138 ? -17.016 10.625 2.406 1 92.06 138 GLN B N 1
ATOM 3550 C CA . GLN B 1 138 ? -17.422 9.289 1.982 1 92.06 138 GLN B CA 1
ATOM 3551 C C . GLN B 1 138 ? -17.453 8.32 3.166 1 92.06 138 GLN B C 1
ATOM 3553 O O . GLN B 1 138 ? -18.344 7.469 3.246 1 92.06 138 GLN B O 1
ATOM 3558 N N . ILE B 1 139 ? -16.547 8.422 4.07 1 96.19 139 ILE B N 1
ATOM 3559 C CA . ILE B 1 139 ? -16.469 7.559 5.25 1 96.19 139 ILE B CA 1
ATOM 3560 C C . ILE B 1 139 ? -17.656 7.844 6.172 1 96.19 139 ILE B C 1
ATOM 3562 O O . ILE B 1 139 ? -18.281 6.918 6.691 1 96.19 139 ILE B O 1
ATOM 3566 N N . ASP B 1 140 ? -17.984 9.102 6.305 1 95.38 140 ASP B N 1
ATOM 3567 C CA . ASP B 1 140 ? -19 9.523 7.277 1 95.38 140 ASP B CA 1
ATOM 3568 C C . ASP B 1 140 ? -20.406 9.328 6.73 1 95.38 140 ASP B C 1
ATOM 3570 O O . ASP B 1 140 ? -21.344 9.062 7.488 1 95.38 140 ASP B O 1
ATOM 3574 N N . ASP B 1 141 ? -20.578 9.492 5.426 1 92.44 141 ASP B N 1
ATOM 3575 C CA . ASP B 1 141 ? -21.922 9.484 4.863 1 92.44 141 ASP B CA 1
ATOM 3576 C C . ASP B 1 141 ? -22.469 8.062 4.75 1 92.44 141 ASP B C 1
ATOM 3578 O O . ASP B 1 141 ? -23.672 7.863 4.617 1 92.44 141 ASP B O 1
ATOM 3582 N N . GLY B 1 142 ? -21.641 7.09 4.629 1 91.06 142 GLY B N 1
ATOM 3583 C CA . GLY B 1 142 ? -22.062 5.703 4.727 1 91.06 142 GLY B CA 1
ATOM 3584 C C . GLY B 1 142 ? -22.609 5.152 3.42 1 91.06 142 GLY B C 1
ATOM 3585 O O . GLY B 1 142 ? -23.094 4.023 3.373 1 91.06 142 GLY B O 1
ATOM 3586 N N . SER B 1 143 ? -22.562 5.859 2.373 1 88.69 143 SER B N 1
ATOM 3587 C CA . SER B 1 143 ? -23.141 5.449 1.095 1 88.69 143 SER B CA 1
ATOM 3588 C C . SER B 1 143 ? -22.469 4.188 0.568 1 88.69 143 SER B C 1
ATOM 3590 O O . SER B 1 143 ? -23.094 3.398 -0.149 1 88.69 143 SER B O 1
ATOM 3592 N N . MET B 1 144 ? -21.297 3.971 0.941 1 91.81 144 MET B N 1
ATOM 3593 C CA . MET B 1 144 ? -20.578 2.797 0.475 1 91.81 144 MET B CA 1
ATOM 3594 C C . MET B 1 144 ? -20.484 1.735 1.568 1 91.81 144 MET B C 1
ATOM 3596 O O . MET B 1 144 ? -19.703 0.796 1.471 1 91.81 144 MET B O 1
ATOM 3600 N N . GLY B 1 145 ? -21.297 1.93 2.627 1 94.5 145 GLY B N 1
ATOM 3601 C CA . GLY B 1 145 ? -21.156 1.081 3.801 1 94.5 145 GLY B CA 1
ATOM 3602 C C . GLY B 1 145 ? -20.047 1.518 4.73 1 94.5 145 GLY B C 1
ATOM 3603 O O . GLY B 1 145 ? -19.594 2.66 4.668 1 94.5 145 GLY B O 1
ATOM 3604 N N . ARG B 1 146 ? -19.703 0.668 5.641 1 95.75 146 ARG B N 1
ATOM 3605 C CA . ARG B 1 146 ? -18.672 0.984 6.621 1 95.75 146 ARG B CA 1
ATOM 3606 C C . ARG B 1 146 ? -17.281 0.884 6.004 1 95.75 146 ARG B C 1
ATOM 3608 O O . ARG B 1 146 ? -17.031 0.02 5.16 1 95.75 146 ARG B O 1
ATOM 3615 N N . ALA B 1 147 ? -16.375 1.795 6.395 1 97.38 147 ALA B N 1
ATOM 3616 C CA . ALA B 1 147 ? -14.961 1.595 6.102 1 97.38 147 ALA B CA 1
ATOM 3617 C C . ALA B 1 147 ? -14.43 0.348 6.797 1 97.38 147 ALA B C 1
ATOM 3619 O O . ALA B 1 147 ? -14.617 0.174 8.008 1 97.38 147 ALA B O 1
ATOM 3620 N N . ARG B 1 148 ? -13.773 -0.515 6.039 1 97.56 148 ARG B N 1
ATOM 3621 C CA . ARG B 1 148 ? -13.336 -1.792 6.59 1 97.56 148 ARG B CA 1
ATOM 3622 C C . ARG B 1 148 ? -11.82 -1.814 6.781 1 97.56 148 ARG B C 1
ATOM 3624 O O . ARG B 1 148 ? -11.32 -2.363 7.766 1 97.56 148 ARG B O 1
ATOM 3631 N N . SER B 1 149 ? -11.117 -1.32 5.855 1 98.5 149 SER B N 1
ATOM 3632 C CA . SER B 1 149 ? -9.656 -1.354 5.898 1 98.5 149 SER B CA 1
ATOM 3633 C C . SER B 1 149 ? -9.055 -0.288 4.988 1 98.5 149 SER B C 1
ATOM 3635 O O . SER B 1 149 ? -9.773 0.375 4.238 1 98.5 149 SER B O 1
ATOM 3637 N N . PHE B 1 150 ? -7.734 -0.046 5.164 1 98.62 150 PHE B N 1
ATOM 3638 C CA . PHE B 1 150 ? -7.082 0.913 4.277 1 98.62 150 PHE B CA 1
ATOM 3639 C C . PHE B 1 150 ? -5.629 0.523 4.031 1 98.62 150 PHE B C 1
ATOM 3641 O O . PHE B 1 150 ? -5.055 -0.257 4.789 1 98.62 150 PHE B O 1
ATOM 3648 N N . GLN B 1 151 ? -5.059 0.97 2.914 1 98.69 151 GLN B N 1
ATOM 3649 C CA . GLN B 1 151 ? -3.635 0.955 2.59 1 98.69 151 GLN B CA 1
ATOM 3650 C C . GLN B 1 151 ? -3.107 2.369 2.369 1 98.69 151 GLN B C 1
ATOM 3652 O O . GLN B 1 151 ? -3.662 3.127 1.57 1 98.69 151 GLN B O 1
ATOM 3657 N N . MET B 1 152 ? -2.051 2.654 3.096 1 98.56 152 MET B N 1
ATOM 3658 C CA . MET B 1 152 ? -1.48 3.998 3.033 1 98.56 152 MET B CA 1
ATOM 3659 C C . MET B 1 152 ? -0.003 3.943 2.66 1 98.56 152 MET B C 1
ATOM 3661 O O . MET B 1 152 ? 0.729 3.07 3.129 1 98.56 152 MET B O 1
ATOM 3665 N N . ARG B 1 153 ? 0.435 4.871 1.801 1 98.31 153 ARG B N 1
ATOM 3666 C CA . ARG B 1 153 ? 1.84 5.062 1.458 1 98.31 153 ARG B CA 1
ATOM 3667 C C . ARG B 1 153 ? 2.273 6.504 1.708 1 98.31 153 ARG B C 1
ATOM 3669 O O . ARG B 1 153 ? 1.54 7.441 1.387 1 98.31 153 ARG B O 1
ATOM 3676 N N . PHE B 1 154 ? 3.338 6.668 2.279 1 97.94 154 PHE B N 1
ATOM 3677 C CA . PHE B 1 154 ? 4.051 7.934 2.346 1 97.94 154 PHE B CA 1
ATOM 3678 C C . PHE B 1 154 ? 5.547 7.727 2.133 1 97.94 154 PHE B C 1
ATOM 3680 O O . PHE B 1 154 ? 6.203 7.051 2.928 1 97.94 154 PHE B O 1
ATOM 3687 N N . ALA B 1 155 ? 6.09 8.258 1.081 1 96.31 155 ALA B N 1
ATOM 3688 C CA . ALA B 1 155 ? 7.5 8.109 0.725 1 96.31 155 ALA B CA 1
ATOM 3689 C C . ALA B 1 155 ? 8.102 9.445 0.295 1 96.31 155 ALA B C 1
ATOM 3691 O O . ALA B 1 155 ? 7.512 10.164 -0.518 1 96.31 155 ALA B O 1
ATOM 3692 N N . VAL B 1 156 ? 9.203 9.805 0.909 1 94.31 156 VAL B N 1
ATOM 3693 C CA . VAL B 1 156 ? 9.836 11.094 0.651 1 94.31 156 VAL B CA 1
ATOM 3694 C C . VAL B 1 156 ? 11.336 11 0.914 1 94.31 156 VAL B C 1
ATOM 3696 O O . VAL B 1 156 ? 11.789 10.125 1.657 1 94.31 156 VAL B O 1
ATOM 3699 N N . ASP B 1 157 ? 12.086 11.891 0.258 1 92.62 157 ASP B N 1
ATOM 3700 C CA . ASP B 1 157 ? 13.477 12.047 0.669 1 92.62 157 ASP B CA 1
ATOM 3701 C C . ASP B 1 157 ? 13.586 12.906 1.925 1 92.62 157 ASP B C 1
ATOM 3703 O O . ASP B 1 157 ? 13.656 14.133 1.837 1 92.62 157 ASP B O 1
ATOM 3707 N N . SER B 1 158 ? 13.688 12.266 3.076 1 93.06 158 SER B N 1
ATOM 3708 C CA . SER B 1 158 ? 13.766 12.977 4.348 1 93.06 158 SER B CA 1
ATOM 3709 C C . SER B 1 158 ? 15.203 13.125 4.816 1 93.06 158 SER B C 1
ATOM 3711 O O . SER B 1 158 ? 15.461 13.68 5.887 1 93.06 158 SER B O 1
ATOM 3713 N N . THR B 1 159 ? 16.172 12.695 4.086 1 92.19 159 THR B N 1
ATOM 3714 C CA . THR B 1 159 ? 17.547 12.602 4.527 1 92.19 159 THR B CA 1
ATOM 3715 C C . THR B 1 159 ? 18.125 13.984 4.824 1 92.19 159 THR B C 1
ATOM 3717 O O . THR B 1 159 ? 19.031 14.125 5.645 1 92.19 159 THR B O 1
ATOM 3720 N N . PRO B 1 160 ? 17.609 15.023 4.176 1 87.88 160 PRO B N 1
ATOM 3721 C CA . PRO B 1 160 ? 18.156 16.344 4.488 1 87.88 160 PRO B CA 1
ATOM 3722 C C . PRO B 1 160 ? 17.797 16.828 5.895 1 87.88 160 PRO B C 1
ATOM 3724 O O . PRO B 1 160 ? 18.484 17.672 6.457 1 87.88 160 PRO B O 1
ATOM 3727 N N . PHE B 1 161 ? 16.734 16.172 6.535 1 90 161 PHE B N 1
ATOM 3728 C CA . PHE B 1 161 ? 16.297 16.781 7.785 1 90 161 PHE B CA 1
ATOM 3729 C C . PHE B 1 161 ? 15.969 15.727 8.828 1 90 161 PHE B C 1
ATOM 3731 O O . PHE B 1 161 ? 15.648 16.047 9.969 1 90 161 PHE B O 1
ATOM 3738 N N . CYS B 1 162 ? 15.969 14.508 8.492 1 94.44 162 CYS B N 1
ATOM 3739 C CA . CYS B 1 162 ? 15.773 13.406 9.422 1 94.44 162 CYS B CA 1
ATOM 3740 C C . CYS B 1 162 ? 17 12.5 9.461 1 94.44 162 CYS B C 1
ATOM 3742 O O . CYS B 1 162 ? 17.484 12.078 8.414 1 94.44 162 CYS B O 1
ATOM 3744 N N . LYS B 1 163 ? 17.375 12.172 10.688 1 95.38 163 LYS B N 1
ATOM 3745 C CA . LYS B 1 163 ? 18.594 11.375 10.812 1 95.38 163 LYS B CA 1
ATOM 3746 C C . LYS B 1 163 ? 18.297 10 11.398 1 95.38 163 LYS B C 1
ATOM 3748 O O . LYS B 1 163 ? 19.172 9.125 11.422 1 95.38 163 LYS B O 1
ATOM 3753 N N . ASP B 1 164 ? 17.094 9.812 11.852 1 96.38 164 ASP B N 1
ATOM 3754 C CA . ASP B 1 164 ? 16.703 8.523 12.414 1 96.38 164 ASP B CA 1
ATOM 3755 C C . ASP B 1 164 ? 15.188 8.32 12.344 1 96.38 164 ASP B C 1
ATOM 3757 O O . ASP B 1 164 ? 14.469 9.18 11.82 1 96.38 164 ASP B O 1
ATOM 3761 N N . GLU B 1 165 ? 14.727 7.188 12.852 1 96.44 165 GLU B N 1
ATOM 3762 C CA . GLU B 1 165 ? 13.32 6.801 12.758 1 96.44 165 GLU B CA 1
ATOM 3763 C C . GLU B 1 165 ? 12.438 7.758 13.547 1 96.44 165 GLU B C 1
ATOM 3765 O O . GLU B 1 165 ? 11.32 8.07 13.125 1 96.44 165 GLU B O 1
ATOM 3770 N N . GLU B 1 166 ? 12.922 8.148 14.68 1 96.69 166 GLU B N 1
ATOM 3771 C CA . GLU B 1 166 ? 12.117 9.047 15.508 1 96.69 166 GLU B CA 1
ATOM 3772 C C . GLU B 1 166 ? 11.906 10.391 14.82 1 96.69 166 GLU B C 1
ATOM 3774 O O . GLU B 1 166 ? 10.789 10.906 14.773 1 96.69 166 GLU B O 1
ATOM 3779 N N . GLN B 1 167 ? 12.984 10.945 14.328 1 96.44 167 GLN B N 1
ATOM 3780 C CA . GLN B 1 167 ? 12.859 12.211 13.609 1 96.44 167 GLN B CA 1
ATOM 3781 C C . GLN B 1 167 ? 11.945 12.07 12.398 1 96.44 167 GLN B C 1
ATOM 3783 O O . GLN B 1 167 ? 11.094 12.93 12.156 1 96.44 167 GLN B O 1
ATOM 3788 N N . PHE B 1 168 ? 12.133 11.008 11.664 1 97.38 168 PHE B N 1
ATOM 3789 C CA . PHE B 1 168 ? 11.281 10.805 10.5 1 97.38 168 PHE B CA 1
ATOM 3790 C C . PHE B 1 168 ? 9.812 10.734 10.906 1 97.38 168 PHE B C 1
ATOM 3792 O O . PHE B 1 168 ? 8.953 11.336 10.258 1 97.38 168 PHE B O 1
ATOM 3799 N N . MET B 1 169 ? 9.5 9.977 11.953 1 98.06 169 MET B N 1
ATOM 3800 C CA . MET B 1 169 ? 8.125 9.812 12.43 1 98.06 169 MET B CA 1
ATOM 3801 C C . MET B 1 169 ? 7.527 11.141 12.859 1 98.06 169 MET B C 1
ATOM 3803 O O . MET B 1 169 ? 6.422 11.492 12.445 1 98.06 169 MET B O 1
ATOM 3807 N N . LYS B 1 170 ? 8.25 11.93 13.547 1 96.88 170 LYS B N 1
ATOM 3808 C CA . LYS B 1 170 ? 7.676 13.086 14.234 1 96.88 170 LYS B CA 1
ATOM 3809 C C . LYS B 1 170 ? 7.801 14.352 13.391 1 96.88 170 LYS B C 1
ATOM 3811 O O . LYS B 1 170 ? 7.125 15.344 13.656 1 96.88 170 LYS B O 1
ATOM 3816 N N . LEU B 1 171 ? 8.656 14.312 12.336 1 94.81 171 LEU B N 1
ATOM 3817 C CA . LEU B 1 171 ? 8.859 15.523 11.547 1 94.81 171 LEU B CA 1
ATOM 3818 C C . LEU B 1 171 ? 8.281 15.359 10.148 1 94.81 171 LEU B C 1
ATOM 3820 O O . LEU B 1 171 ? 8.016 16.344 9.461 1 94.81 171 LEU B O 1
ATOM 3824 N N . ALA B 1 172 ? 8.117 14.109 9.703 1 95.19 172 ALA B N 1
ATOM 3825 C CA . ALA B 1 172 ? 7.66 13.906 8.328 1 95.19 172 ALA B CA 1
ATOM 3826 C C . ALA B 1 172 ? 6.391 13.062 8.289 1 95.19 172 ALA B C 1
ATOM 3828 O O . ALA B 1 172 ? 5.309 13.562 7.984 1 95.19 172 ALA B O 1
ATOM 3829 N N . ALA B 1 173 ? 6.484 11.883 8.844 1 97.5 173 ALA B N 1
ATOM 3830 C CA . ALA B 1 173 ? 5.398 10.914 8.719 1 97.5 173 ALA B CA 1
ATOM 3831 C C . ALA B 1 173 ? 4.23 11.273 9.633 1 97.5 173 ALA B C 1
ATOM 3833 O O . ALA B 1 173 ? 3.127 10.742 9.477 1 97.5 173 ALA B O 1
ATOM 3834 N N . ILE B 1 174 ? 4.402 12.172 10.539 1 97.88 174 ILE B N 1
ATOM 3835 C CA . ILE B 1 174 ? 3.404 12.523 11.547 1 97.88 174 ILE B CA 1
ATOM 3836 C C . ILE B 1 174 ? 2.139 13.031 10.859 1 97.88 174 ILE B C 1
ATOM 3838 O O . ILE B 1 174 ? 1.033 12.867 11.383 1 97.88 174 ILE B O 1
ATOM 3842 N N . HIS B 1 175 ? 2.242 13.672 9.703 1 97.25 175 HIS B N 1
ATOM 3843 C CA . HIS B 1 175 ? 1.069 14.125 8.961 1 97.25 175 HIS B CA 1
ATOM 3844 C C . HIS B 1 175 ? 0.147 12.961 8.625 1 97.25 175 HIS B C 1
ATOM 3846 O O . HIS B 1 175 ? -1.077 13.094 8.68 1 97.25 175 HIS B O 1
ATOM 3852 N N . MET B 1 176 ? 0.754 11.836 8.281 1 98 176 MET B N 1
ATOM 3853 C CA . MET B 1 176 ? -0.027 10.656 7.934 1 98 176 MET B CA 1
ATOM 3854 C C . MET B 1 176 ? -0.608 10 9.18 1 98 176 MET B C 1
ATOM 3856 O O . MET B 1 176 ? -1.733 9.5 9.156 1 98 176 MET B O 1
ATOM 3860 N N . VAL B 1 177 ? 0.168 10.008 10.234 1 98.5 177 VAL B N 1
ATOM 3861 C CA . VAL B 1 177 ? -0.295 9.461 11.5 1 98.5 177 VAL B CA 1
ATOM 3862 C C . VAL B 1 177 ? -1.536 10.219 11.969 1 98.5 177 VAL B C 1
ATOM 3864 O O . VAL B 1 177 ? -2.535 9.609 12.359 1 98.5 177 VAL B O 1
ATOM 3867 N N . ASP B 1 178 ? -1.438 11.508 11.891 1 98.56 178 ASP B N 1
ATOM 3868 C CA . ASP B 1 178 ? -2.574 12.344 12.273 1 98.56 178 ASP B CA 1
ATOM 3869 C C . ASP B 1 178 ? -3.77 12.094 11.352 1 98.56 178 ASP B C 1
ATOM 3871 O O . ASP B 1 178 ? -4.91 12.023 11.82 1 98.56 178 ASP B O 1
ATOM 3875 N N . LEU B 1 179 ? -3.488 12.016 10.062 1 98.25 179 LEU B N 1
ATOM 3876 C CA . LEU B 1 179 ? -4.547 11.797 9.086 1 98.25 179 LEU B CA 1
ATOM 3877 C C . LEU B 1 179 ? -5.297 10.5 9.367 1 98.25 179 LEU B C 1
ATOM 3879 O O . LEU B 1 179 ? -6.523 10.453 9.258 1 98.25 179 LEU B O 1
ATOM 3883 N N . MET B 1 180 ? -4.613 9.445 9.766 1 98.38 180 MET B N 1
ATOM 3884 C CA . MET B 1 180 ? -5.258 8.18 10.102 1 98.38 180 MET B CA 1
ATOM 3885 C C . MET B 1 180 ? -6.246 8.367 11.25 1 98.38 180 MET B C 1
ATOM 3887 O O . MET B 1 180 ? -7.367 7.855 11.195 1 98.38 180 MET B O 1
ATOM 3891 N N . ARG B 1 181 ? -5.828 9.07 12.273 1 98.19 181 ARG B N 1
ATOM 3892 C CA . ARG B 1 181 ? -6.719 9.289 13.406 1 98.19 181 ARG B CA 1
ATOM 3893 C C . ARG B 1 181 ? -7.93 10.117 12.992 1 98.19 181 ARG B C 1
ATOM 3895 O O . ARG B 1 181 ? -9.047 9.852 13.438 1 98.19 181 ARG B O 1
ATOM 3902 N N . PHE B 1 182 ? -7.645 11.141 12.195 1 98.06 182 PHE B N 1
ATOM 3903 C CA . PHE B 1 182 ? -8.711 12.016 11.719 1 98.06 182 PHE B CA 1
ATOM 3904 C C . PHE B 1 182 ? -9.766 11.219 10.953 1 98.06 182 PHE B C 1
ATOM 3906 O O . PHE B 1 182 ? -10.961 11.445 11.125 1 98.06 182 PHE B O 1
ATOM 3913 N N . LEU B 1 183 ? -9.352 10.266 10.133 1 98.06 183 LEU B N 1
ATOM 3914 C CA . LEU B 1 183 ? -10.25 9.562 9.227 1 98.06 183 LEU B CA 1
ATOM 3915 C C . LEU B 1 183 ? -10.891 8.359 9.914 1 98.06 183 LEU B C 1
ATOM 3917 O O . LEU B 1 183 ? -12.055 8.039 9.656 1 98.06 183 LEU B O 1
ATOM 3921 N N . PHE B 1 184 ? -10.117 7.676 10.844 1 97.88 184 PHE B N 1
ATOM 3922 C CA . PHE B 1 184 ? -10.57 6.359 11.266 1 97.88 184 PHE B CA 1
ATOM 3923 C C . PHE B 1 184 ? -10.727 6.297 12.781 1 97.88 184 PHE B C 1
ATOM 3925 O O . PHE B 1 184 ? -11.195 5.293 13.32 1 97.88 184 PHE B O 1
ATOM 3932 N N . GLY B 1 185 ? -10.312 7.312 13.516 1 97.38 185 GLY B N 1
ATOM 3933 C CA . GLY B 1 185 ? -10.477 7.336 14.961 1 97.38 185 GLY B CA 1
ATOM 3934 C C . GLY B 1 185 ? -9.266 6.809 15.711 1 97.38 185 GLY B C 1
ATOM 3935 O O . GLY B 1 185 ? -8.133 6.926 15.227 1 97.38 185 GLY B O 1
ATOM 3936 N N . GLU B 1 186 ? -9.523 6.258 16.859 1 98 186 GLU B N 1
ATOM 3937 C CA . GLU B 1 186 ? -8.438 5.898 17.766 1 98 186 GLU B CA 1
ATOM 3938 C C . GLU B 1 186 ? -7.945 4.477 17.5 1 98 186 GLU B C 1
ATOM 3940 O O . GLU B 1 186 ? -8.742 3.584 17.219 1 98 186 GLU B O 1
ATOM 3945 N N . VAL B 1 187 ? -6.648 4.32 17.656 1 97.62 187 VAL B N 1
ATOM 3946 C CA . VAL B 1 187 ? -5.996 3.053 17.344 1 97.62 187 VAL B CA 1
ATOM 3947 C C . VAL B 1 187 ? -6.012 2.152 18.578 1 97.62 187 VAL B C 1
ATOM 3949 O O . VAL B 1 187 ? -5.742 2.607 19.703 1 97.62 187 VAL B O 1
ATOM 3952 N N . GLN B 1 188 ? -6.316 0.905 18.359 1 96.88 188 GLN B N 1
ATOM 3953 C CA . GLN B 1 188 ? -6.363 -0.11 19.406 1 96.88 188 GLN B CA 1
ATOM 3954 C C . GLN B 1 188 ? -5.039 -0.864 19.5 1 96.88 188 GLN B C 1
ATOM 3956 O O . GLN B 1 188 ? -4.562 -1.154 20.609 1 96.88 188 GLN B O 1
ATOM 3961 N N . GLN B 1 189 ? -4.488 -1.184 18.391 1 97.5 189 GLN B N 1
ATOM 3962 C CA . GLN B 1 189 ? -3.299 -2.025 18.328 1 97.5 189 GLN B CA 1
ATOM 3963 C C . GLN B 1 189 ? -2.408 -1.647 17.156 1 97.5 189 GLN B C 1
ATOM 3965 O O . GLN B 1 189 ? -2.904 -1.331 16.078 1 97.5 189 GLN B O 1
ATOM 3970 N N . VAL B 1 190 ? -1.097 -1.681 17.438 1 98.25 190 VAL B N 1
ATOM 3971 C CA . VAL B 1 190 ? -0.102 -1.402 16.406 1 98.25 190 VAL B CA 1
ATOM 3972 C C . VAL B 1 190 ? 0.96 -2.5 16.406 1 98.25 190 VAL B C 1
ATOM 3974 O O . VAL B 1 190 ? 1.399 -2.951 17.469 1 98.25 190 VAL B O 1
ATOM 3977 N N . THR B 1 191 ? 1.269 -3.037 15.234 1 98.19 191 THR B N 1
ATOM 3978 C CA . THR B 1 191 ? 2.426 -3.889 14.992 1 98.19 191 THR B CA 1
ATOM 3979 C C . THR B 1 191 ? 3.178 -3.432 13.742 1 98.19 191 THR B C 1
ATOM 3981 O O . THR B 1 191 ? 2.678 -2.607 12.977 1 98.19 191 THR B O 1
ATOM 3984 N N . GLY B 1 192 ? 4.359 -3.885 13.57 1 97.81 192 GLY B N 1
ATOM 3985 C CA . GLY B 1 192 ? 5.07 -3.5 12.359 1 97.81 192 GLY B CA 1
ATOM 3986 C C . GLY B 1 192 ? 6.531 -3.916 12.367 1 97.81 192 GLY B C 1
ATOM 3987 O O . GLY B 1 192 ? 7.012 -4.492 13.344 1 97.81 192 GLY B O 1
ATOM 3988 N N . THR B 1 193 ? 7.172 -3.732 11.242 1 97.44 193 THR B N 1
ATOM 3989 C CA . THR B 1 193 ? 8.586 -4.059 11.07 1 97.44 193 THR B CA 1
ATOM 3990 C C . THR B 1 193 ? 9.352 -2.857 10.523 1 97.44 193 THR B C 1
ATOM 3992 O O . THR B 1 193 ? 8.773 -1.989 9.867 1 97.44 193 THR B O 1
ATOM 3995 N N . THR B 1 194 ? 10.578 -2.787 10.891 1 96.38 194 THR B N 1
ATOM 3996 C CA . THR B 1 194 ? 11.5 -1.786 10.359 1 96.38 194 THR B CA 1
ATOM 3997 C C . THR B 1 194 ? 12.922 -2.334 10.305 1 96.38 194 THR B C 1
ATOM 3999 O O . THR B 1 194 ? 13.195 -3.424 10.812 1 96.38 194 THR B O 1
ATOM 4002 N N . ILE B 1 195 ? 13.758 -1.62 9.531 1 91.31 195 ILE B N 1
ATOM 4003 C CA . ILE B 1 195 ? 15.203 -1.822 9.594 1 91.31 195 ILE B CA 1
ATOM 4004 C C . ILE B 1 195 ? 15.883 -0.53 10.039 1 91.31 195 ILE B C 1
ATOM 4006 O O . ILE B 1 195 ? 15.797 0.491 9.359 1 91.31 195 ILE B O 1
ATOM 4010 N N . LYS B 1 196 ? 16.5 -0.575 11.211 1 89.62 196 LYS B N 1
ATOM 4011 C CA . LYS B 1 196 ? 17.219 0.604 11.695 1 89.62 196 LYS B CA 1
ATOM 4012 C C . LYS B 1 196 ? 18.5 0.837 10.906 1 89.62 196 LYS B C 1
ATOM 4014 O O . LYS B 1 196 ? 19.469 0.089 11.047 1 89.62 196 LYS B O 1
ATOM 4019 N N . ASP B 1 197 ? 18.453 1.796 10.094 1 93.81 197 ASP B N 1
ATOM 4020 C CA . ASP B 1 197 ? 19.562 2.105 9.195 1 93.81 197 ASP B CA 1
ATOM 4021 C C . ASP B 1 197 ? 19.797 3.613 9.109 1 93.81 197 ASP B C 1
ATOM 4023 O O . ASP B 1 197 ? 19.844 4.18 8.016 1 93.81 197 ASP B O 1
ATOM 4027 N N . GLY B 1 198 ? 19.859 4.227 10.305 1 94.5 198 GLY B N 1
ATOM 4028 C CA . GLY B 1 198 ? 20.109 5.656 10.359 1 94.5 198 GLY B CA 1
ATOM 4029 C C . GLY B 1 198 ? 19.047 6.48 9.656 1 94.5 198 GLY B C 1
ATOM 4030 O O . GLY B 1 198 ? 17.859 6.359 9.969 1 94.5 198 GLY B O 1
ATOM 4031 N N . GLU B 1 199 ? 19.531 7.195 8.555 1 94.94 199 GLU B N 1
ATOM 4032 C CA . GLU B 1 199 ? 18.625 8.133 7.898 1 94.94 199 GLU B CA 1
ATOM 4033 C C . GLU B 1 199 ? 17.828 7.449 6.785 1 94.94 199 GLU B C 1
ATOM 4035 O O . GLU B 1 199 ? 16.953 8.062 6.168 1 94.94 199 GLU B O 1
ATOM 4040 N N . HIS B 1 200 ? 18.156 6.172 6.516 1 95.19 200 HIS B N 1
ATOM 4041 C CA . HIS B 1 200 ? 17.375 5.395 5.555 1 95.19 200 HIS B CA 1
ATOM 4042 C C . HIS B 1 200 ? 16.219 4.68 6.234 1 95.19 200 HIS B C 1
ATOM 4044 O O . HIS B 1 200 ? 16.391 3.605 6.816 1 95.19 200 HIS B O 1
ATOM 4050 N N . ILE B 1 201 ? 15.062 5.27 6.023 1 96.44 201 ILE B N 1
ATOM 4051 C CA . ILE B 1 201 ? 13.891 4.816 6.762 1 96.44 201 ILE B CA 1
ATOM 4052 C C . ILE B 1 201 ? 13.039 3.908 5.875 1 96.44 201 ILE B C 1
ATOM 4054 O O . ILE B 1 201 ? 12.68 4.285 4.754 1 96.44 201 ILE B O 1
ATOM 4058 N N . ASN B 1 202 ? 12.773 2.771 6.332 1 97.25 202 ASN B N 1
ATOM 4059 C CA . ASN B 1 202 ? 11.836 1.822 5.742 1 97.25 202 ASN B CA 1
ATOM 4060 C C . ASN B 1 202 ? 10.961 1.164 6.805 1 97.25 202 ASN B C 1
ATOM 4062 O O . ASN B 1 202 ? 11.445 0.362 7.605 1 97.25 202 ASN B O 1
ATOM 4066 N N . GLN B 1 203 ? 9.625 1.465 6.75 1 98.06 203 GLN B N 1
ATOM 4067 C CA . GLN B 1 203 ? 8.75 0.979 7.812 1 98.06 203 GLN B CA 1
ATOM 4068 C C . GLN B 1 203 ? 7.473 0.376 7.234 1 98.06 203 GLN B C 1
ATOM 4070 O O . GLN B 1 203 ? 6.91 0.904 6.273 1 98.06 203 GLN B O 1
ATOM 4075 N N . SER B 1 204 ? 7.141 -0.744 7.711 1 98.38 204 SER B N 1
ATOM 4076 C CA . SER B 1 204 ? 5.836 -1.366 7.508 1 98.38 204 SER B CA 1
ATOM 4077 C C . SER B 1 204 ? 5.039 -1.415 8.805 1 98.38 204 SER B C 1
ATOM 4079 O O . SER B 1 204 ? 5.473 -2.023 9.789 1 98.38 204 SER B O 1
ATOM 4081 N N . ILE B 1 205 ? 3.861 -0.802 8.781 1 98.56 205 ILE B N 1
ATOM 4082 C CA . ILE B 1 205 ? 3.076 -0.648 10 1 98.56 205 ILE B CA 1
ATOM 4083 C C . ILE B 1 205 ? 1.677 -1.221 9.789 1 98.56 205 ILE B C 1
ATOM 4085 O O . ILE B 1 205 ? 1.038 -0.954 8.773 1 98.56 205 ILE B O 1
ATOM 4089 N N . SER B 1 206 ? 1.224 -2.018 10.711 1 98.69 206 SER B N 1
ATOM 4090 C CA . SER B 1 206 ? -0.135 -2.547 10.734 1 98.69 206 SER B CA 1
ATOM 4091 C C . SER B 1 206 ? -0.913 -2.031 11.938 1 98.69 206 SER B C 1
ATOM 4093 O O . SER B 1 206 ? -0.414 -2.061 13.062 1 98.69 206 SER B O 1
ATOM 4095 N N . LEU B 1 207 ? -2.119 -1.561 11.664 1 98.56 207 LEU B N 1
ATOM 4096 C CA . LEU B 1 207 ? -2.91 -0.937 12.719 1 98.56 207 LEU B CA 1
ATOM 4097 C C . LEU B 1 207 ? -4.301 -1.559 12.797 1 98.56 207 LEU B C 1
ATOM 4099 O O . LEU B 1 207 ? -4.875 -1.936 11.773 1 98.56 207 LEU B O 1
ATOM 4103 N N . LYS B 1 208 ? -4.816 -1.655 13.984 1 97.88 208 LYS B N 1
ATOM 4104 C CA . LYS B 1 208 ? -6.215 -1.961 14.266 1 97.88 208 LYS B CA 1
ATOM 4105 C C . LYS B 1 208 ? -6.871 -0.847 15.078 1 97.88 208 LYS B C 1
ATOM 4107 O O . LYS B 1 208 ? -6.332 -0.413 16.094 1 97.88 208 LYS B O 1
ATOM 4112 N N . PHE B 1 209 ? -7.98 -0.372 14.594 1 98.12 209 PHE B N 1
ATOM 4113 C CA . PHE B 1 209 ? -8.672 0.735 15.242 1 98.12 209 PHE B CA 1
ATOM 4114 C C . PHE B 1 209 ? -9.789 0.223 16.141 1 98.12 209 PHE B C 1
ATOM 4116 O O . PHE B 1 209 ? -10.273 -0.895 15.961 1 98.12 209 PHE B O 1
ATOM 4123 N N . ASN B 1 210 ? -10.227 1.064 17.078 1 97.31 210 ASN B N 1
ATOM 4124 C CA . ASN B 1 210 ? -11.266 0.701 18.031 1 97.31 210 ASN B CA 1
ATOM 4125 C C . ASN B 1 210 ? -12.578 0.372 17.328 1 97.31 210 ASN B C 1
ATOM 4127 O O . ASN B 1 210 ? -13.344 -0.476 17.781 1 97.31 210 ASN B O 1
ATOM 4131 N N . ASN B 1 211 ? -12.797 1.025 16.219 1 95.56 211 ASN B N 1
ATOM 4132 C CA . ASN B 1 211 ? -14.062 0.839 15.508 1 95.56 211 ASN B CA 1
ATOM 4133 C C . ASN B 1 211 ? -14 -0.348 14.547 1 95.56 211 ASN B C 1
ATOM 4135 O O . ASN B 1 211 ? -14.914 -0.559 13.75 1 95.56 211 ASN B O 1
ATOM 4139 N N . GLY B 1 212 ? -12.898 -1.018 14.5 1 94.19 212 GLY B N 1
ATOM 4140 C CA . GLY B 1 212 ? -12.812 -2.254 13.734 1 94.19 212 GLY B CA 1
ATOM 4141 C C . GLY B 1 212 ? -12.102 -2.092 12.406 1 94.19 212 GLY B C 1
ATOM 4142 O O . GLY B 1 212 ? -11.859 -3.074 11.703 1 94.19 212 GLY B O 1
ATOM 4143 N N . VAL B 1 213 ? -11.734 -0.9 11.992 1 96.69 213 VAL B N 1
ATOM 4144 C CA . VAL B 1 213 ? -10.977 -0.679 10.766 1 96.69 213 VAL B CA 1
ATOM 4145 C C . VAL B 1 213 ? -9.547 -1.194 10.945 1 96.69 213 VAL B C 1
ATOM 4147 O O . VAL B 1 213 ? -8.938 -1.002 12 1 96.69 213 VAL B O 1
ATOM 4150 N N . VAL B 1 214 ? -9.023 -1.861 9.922 1 97.25 214 VAL B N 1
ATOM 4151 C CA . VAL B 1 214 ? -7.629 -2.295 9.914 1 97.25 214 VAL B CA 1
ATOM 4152 C C . VAL B 1 214 ? -6.867 -1.563 8.812 1 97.25 214 VAL B C 1
ATOM 4154 O O . VAL B 1 214 ? -7.426 -1.28 7.746 1 97.25 214 VAL B O 1
ATOM 4157 N N . GLY B 1 215 ? -5.633 -1.23 9.141 1 97.06 215 GLY B N 1
ATOM 4158 C CA . GLY B 1 215 ? -4.898 -0.45 8.156 1 97.06 215 GLY B CA 1
ATOM 4159 C C . GLY B 1 215 ? -3.459 -0.896 7.992 1 97.06 215 GLY B C 1
ATOM 4160 O O . GLY B 1 215 ? -2.838 -1.36 8.953 1 97.06 215 GLY B O 1
ATOM 4161 N N . SER B 1 216 ? -2.939 -0.792 6.777 1 97.94 216 SER B N 1
ATOM 4162 C CA . SER B 1 216 ? -1.54 -1.003 6.422 1 97.94 216 SER B CA 1
ATOM 4163 C C . SER B 1 216 ? -0.881 0.297 5.973 1 97.94 216 SER B C 1
ATOM 4165 O O . SER B 1 216 ? -1.335 0.934 5.02 1 97.94 216 SER B O 1
ATOM 4167 N N . ALA B 1 217 ? 0.197 0.644 6.652 1 98.56 217 ALA B N 1
ATOM 4168 C CA . ALA B 1 217 ? 0.931 1.851 6.281 1 98.56 217 ALA B CA 1
ATOM 4169 C C . ALA B 1 217 ? 2.375 1.523 5.91 1 98.56 217 ALA B C 1
ATOM 4171 O O . ALA B 1 217 ? 3.055 0.789 6.633 1 98.56 217 ALA B O 1
ATOM 4172 N N . TYR B 1 218 ? 2.783 2.035 4.73 1 98.69 218 TYR B N 1
ATOM 4173 C CA . TYR B 1 218 ? 4.156 1.938 4.25 1 98.69 218 TYR B CA 1
ATOM 4174 C C . TYR B 1 218 ? 4.832 3.305 4.25 1 98.69 218 TYR B C 1
ATOM 4176 O O . TYR B 1 218 ? 4.426 4.203 3.508 1 98.69 218 TYR B O 1
ATOM 4184 N N . PHE B 1 219 ? 5.832 3.463 5.129 1 98.31 219 PHE B N 1
ATOM 4185 C CA . PHE B 1 219 ? 6.574 4.711 5.211 1 98.31 219 PHE B CA 1
ATOM 4186 C C . PHE B 1 219 ? 8.023 4.512 4.773 1 98.31 219 PHE B C 1
ATOM 4188 O O . PHE B 1 219 ? 8.711 3.619 5.281 1 98.31 219 PHE B O 1
ATOM 4195 N N . ALA B 1 220 ? 8.461 5.367 3.855 1 97.25 220 ALA B N 1
ATOM 4196 C CA . ALA B 1 220 ? 9.844 5.348 3.402 1 97.25 220 ALA B CA 1
ATOM 4197 C C . ALA B 1 220 ? 10.438 6.75 3.389 1 97.25 220 ALA B C 1
ATOM 4199 O O . ALA B 1 220 ? 9.859 7.672 2.809 1 97.25 220 ALA B O 1
ATOM 4200 N N . GLY B 1 221 ? 11.523 6.961 4.117 1 95.81 221 GLY B N 1
ATOM 4201 C CA . GLY B 1 221 ? 12.312 8.188 4.109 1 95.81 221 GLY B CA 1
ATOM 4202 C C . GLY B 1 221 ? 13.734 7.969 3.639 1 95.81 221 GLY B C 1
ATOM 4203 O O . GLY B 1 221 ? 14.609 7.617 4.43 1 95.81 221 GLY B O 1
ATOM 4204 N N . MET B 1 222 ? 14.008 8.195 2.414 1 92.75 222 MET B N 1
ATOM 4205 C CA . MET B 1 222 ? 15.344 7.988 1.862 1 92.75 222 MET B CA 1
ATOM 4206 C C . MET B 1 222 ? 15.484 8.68 0.509 1 92.75 222 MET B C 1
ATOM 4208 O O . MET B 1 222 ? 14.492 9.086 -0.089 1 92.75 222 MET B O 1
ATOM 4212 N N . SER B 1 223 ? 16.672 8.703 -0.009 1 89.94 223 SER B N 1
ATOM 4213 C CA . SER B 1 223 ? 17 9.484 -1.197 1 89.94 223 SER B CA 1
ATOM 4214 C C . SER B 1 223 ? 16.391 8.875 -2.449 1 89.94 223 SER B C 1
ATOM 4216 O O . SER B 1 223 ? 16.25 9.547 -3.473 1 89.94 223 SER B O 1
ATOM 4218 N N . ALA B 1 224 ? 15.984 7.652 -2.398 1 90.81 224 ALA B N 1
ATOM 4219 C CA . ALA B 1 224 ? 15.312 7 -3.52 1 90.81 224 ALA B CA 1
ATOM 4220 C C . ALA B 1 224 ? 14.047 7.75 -3.906 1 90.81 224 ALA B C 1
ATOM 4222 O O . ALA B 1 224 ? 13.578 7.645 -5.043 1 90.81 224 ALA B O 1
ATOM 4223 N N . TRP B 1 225 ? 13.523 8.422 -2.943 1 91.5 225 TRP B N 1
ATOM 4224 C CA . TRP B 1 225 ? 12.234 9.078 -3.143 1 91.5 225 TRP B CA 1
ATOM 4225 C C . TRP B 1 225 ? 12.414 10.586 -3.285 1 91.5 225 TRP B C 1
ATOM 4227 O O . TRP B 1 225 ? 11.812 11.359 -2.541 1 91.5 225 TRP B O 1
ATOM 4237 N N . SER B 1 226 ? 13.156 10.984 -4.309 1 86.19 226 SER B N 1
ATOM 4238 C CA . SER B 1 226 ? 13.289 12.398 -4.645 1 86.19 226 SER B CA 1
ATOM 4239 C C . SER B 1 226 ? 11.953 12.984 -5.082 1 86.19 226 SER B C 1
ATOM 4241 O O . SER B 1 226 ? 11.719 14.188 -4.938 1 86.19 226 SER B O 1
ATOM 4243 N N . ARG B 1 227 ? 11.156 12.086 -5.582 1 82.56 227 ARG B N 1
ATOM 4244 C CA . ARG B 1 227 ? 9.766 12.422 -5.844 1 82.56 227 ARG B CA 1
ATOM 4245 C C . ARG B 1 227 ? 8.859 11.938 -4.715 1 82.56 227 ARG B C 1
ATOM 4247 O O . ARG B 1 227 ? 8.641 10.734 -4.555 1 82.56 227 ARG B O 1
ATOM 4254 N N . GLU B 1 228 ? 8.32 12.875 -4 1 87.56 228 GLU B N 1
ATOM 4255 C CA . GLU B 1 228 ? 7.445 12.5 -2.893 1 87.56 228 GLU B CA 1
ATOM 4256 C C . GLU B 1 228 ? 6.207 11.766 -3.391 1 87.56 228 GLU B C 1
ATOM 4258 O O . GLU B 1 228 ? 5.73 12.016 -4.5 1 87.56 228 GLU B O 1
ATOM 4263 N N . SER B 1 229 ? 5.812 10.797 -2.611 1 93.19 229 SER B N 1
ATOM 4264 C CA . SER B 1 229 ? 4.625 10.031 -2.969 1 93.19 229 SER B CA 1
ATOM 4265 C C . SER B 1 229 ? 3.734 9.797 -1.754 1 93.19 229 SER B C 1
ATOM 4267 O O . SER B 1 229 ? 4.23 9.508 -0.663 1 93.19 229 SER B O 1
ATOM 4269 N N . GLU B 1 230 ? 2.441 10.023 -1.951 1 94.75 230 GLU B N 1
ATOM 4270 C CA . GLU B 1 230 ? 1.438 9.742 -0.929 1 94.75 230 GLU B CA 1
ATOM 4271 C C . GLU B 1 230 ? 0.162 9.18 -1.549 1 94.75 230 GLU B C 1
ATOM 4273 O O . GLU B 1 230 ? -0.28 9.641 -2.602 1 94.75 230 GLU B O 1
ATOM 4278 N N . SER B 1 231 ? -0.321 8.148 -0.925 1 96.69 231 SER B N 1
ATOM 4279 C CA . SER B 1 231 ? -1.575 7.551 -1.377 1 96.69 231 SER B CA 1
ATOM 4280 C C . SER B 1 231 ? -2.35 6.945 -0.214 1 96.69 231 SER B C 1
ATOM 4282 O O . SER B 1 231 ? -1.766 6.594 0.814 1 96.69 231 SER B O 1
ATOM 4284 N N . LEU B 1 232 ? -3.648 6.918 -0.367 1 97.69 232 LEU B N 1
ATOM 4285 C CA . LEU B 1 232 ? -4.551 6.301 0.6 1 97.69 232 LEU B CA 1
ATOM 4286 C C . LEU B 1 232 ? -5.711 5.609 -0.105 1 97.69 232 LEU B C 1
ATOM 4288 O O . LEU B 1 232 ? -6.469 6.25 -0.838 1 97.69 232 LEU B O 1
ATOM 4292 N N . LEU B 1 233 ? -5.727 4.301 0.049 1 98.38 233 LEU B N 1
ATOM 4293 C CA . LEU B 1 233 ? -6.816 3.475 -0.458 1 98.38 233 LEU B CA 1
ATOM 4294 C C . LEU B 1 233 ? -7.688 2.965 0.684 1 98.38 233 LEU B C 1
ATOM 4296 O O . LEU B 1 233 ? -7.184 2.346 1.626 1 98.38 233 LEU B O 1
ATOM 4300 N N . VAL B 1 234 ? -8.969 3.27 0.618 1 98.06 234 VAL B N 1
ATOM 4301 C CA . VAL B 1 234 ? -9.891 2.805 1.65 1 98.06 234 VAL B CA 1
ATOM 4302 C C . VAL B 1 234 ? -10.891 1.822 1.046 1 98.06 234 VAL B C 1
ATOM 4304 O O . VAL B 1 234 ? -11.523 2.119 0.031 1 98.06 234 VAL B O 1
ATOM 4307 N N . THR B 1 235 ? -10.992 0.655 1.632 1 98 235 THR B N 1
ATOM 4308 C CA . THR B 1 235 ? -11.984 -0.346 1.259 1 98 235 THR B CA 1
ATOM 4309 C C . THR B 1 235 ? -13.227 -0.231 2.139 1 98 235 THR B C 1
ATOM 4311 O O . THR B 1 235 ? -13.125 -0.2 3.365 1 98 235 THR B O 1
ATOM 4314 N N . PHE B 1 236 ? -14.375 -0.116 1.473 1 96.75 236 PHE B N 1
ATOM 4315 C CA . PHE B 1 236 ? -15.664 -0.09 2.146 1 96.75 236 PHE B CA 1
ATOM 4316 C C . PHE B 1 236 ? -16.422 -1.393 1.916 1 96.75 236 PHE B C 1
ATOM 4318 O O . PHE B 1 236 ? -15.93 -2.293 1.236 1 96.75 236 PHE B O 1
ATOM 4325 N N . ASP B 1 237 ? -17.609 -1.512 2.521 1 95.5 237 ASP B N 1
ATOM 4326 C CA . ASP B 1 237 ? -18.453 -2.693 2.314 1 95.5 237 ASP B CA 1
ATOM 4327 C C . ASP B 1 237 ? -18.797 -2.865 0.837 1 95.5 237 ASP B C 1
ATOM 4329 O O . ASP B 1 237 ? -18.859 -3.99 0.336 1 95.5 237 ASP B O 1
ATOM 4333 N N . HIS B 1 238 ? -18.984 -1.771 0.113 1 92.81 238 HIS B N 1
ATOM 4334 C CA . HIS B 1 238 ? -19.578 -1.874 -1.215 1 92.81 238 HIS B CA 1
ATOM 4335 C C . HIS B 1 238 ? -18.719 -1.172 -2.26 1 92.81 238 HIS B C 1
ATOM 4337 O O . HIS B 1 238 ? -19.219 -0.722 -3.289 1 92.81 238 HIS B O 1
ATOM 4343 N N . GLY B 1 239 ? -17.469 -1.031 -2.057 1 93.38 239 GLY B N 1
ATOM 4344 C CA . GLY B 1 239 ? -16.547 -0.409 -2.992 1 93.38 239 GLY B CA 1
ATOM 4345 C C . GLY B 1 239 ? -15.297 0.128 -2.328 1 93.38 239 GLY B C 1
ATOM 4346 O O . GLY B 1 239 ? -14.977 -0.251 -1.199 1 93.38 239 GLY B O 1
ATOM 4347 N N . PHE B 1 240 ? -14.547 0.92 -3.086 1 95.44 240 PHE B N 1
ATOM 4348 C CA . PHE B 1 240 ? -13.32 1.491 -2.531 1 95.44 240 PHE B CA 1
ATOM 4349 C C . PHE B 1 240 ? -13.109 2.912 -3.039 1 95.44 240 PHE B C 1
ATOM 4351 O O . PHE B 1 240 ? -13.719 3.322 -4.027 1 95.44 240 PHE B O 1
ATOM 4358 N N . VAL B 1 241 ? -12.375 3.676 -2.326 1 94.88 241 VAL B N 1
ATOM 4359 C CA . VAL B 1 241 ? -11.984 5.035 -2.682 1 94.88 241 VAL B CA 1
ATOM 4360 C C . VAL B 1 241 ? -10.461 5.164 -2.615 1 94.88 241 VAL B C 1
ATOM 4362 O O . VAL B 1 241 ? -9.836 4.73 -1.643 1 94.88 241 VAL B O 1
ATOM 4365 N N . SER B 1 242 ? -9.875 5.695 -3.664 1 96.19 242 SER B N 1
ATOM 4366 C CA . SER B 1 242 ? -8.43 5.871 -3.727 1 96.19 242 SER B CA 1
ATOM 4367 C C . SER B 1 242 ? -8.055 7.34 -3.871 1 96.19 242 SER B C 1
ATOM 4369 O O . SER B 1 242 ? -8.508 8.016 -4.801 1 96.19 242 SER B O 1
ATOM 4371 N N . ALA B 1 243 ? -7.297 7.848 -2.922 1 95.19 243 ALA B N 1
ATOM 4372 C CA . ALA B 1 243 ? -6.672 9.164 -2.998 1 95.19 243 ALA B CA 1
ATOM 4373 C C . ALA B 1 243 ? -5.207 9.055 -3.408 1 95.19 243 ALA B C 1
ATOM 4375 O O . ALA B 1 243 ? -4.391 8.5 -2.67 1 95.19 243 ALA B O 1
ATOM 4376 N N . ASP B 1 244 ? -4.844 9.68 -4.555 1 94.12 244 ASP B N 1
ATOM 4377 C CA . ASP B 1 244 ? -3.5 9.523 -5.102 1 94.12 244 ASP B CA 1
ATOM 4378 C C . ASP B 1 244 ? -2.812 10.875 -5.266 1 94.12 244 ASP B C 1
ATOM 4380 O O . ASP B 1 244 ? -3.324 11.758 -5.957 1 94.12 244 ASP B O 1
ATOM 4384 N N . GLU B 1 245 ? -1.647 11.016 -4.602 1 89.31 245 GLU B N 1
ATOM 4385 C CA . GLU B 1 245 ? -0.706 12.117 -4.746 1 89.31 245 GLU B CA 1
ATOM 4386 C C . GLU B 1 245 ? -1.393 13.461 -4.512 1 89.31 245 GLU B C 1
ATOM 4388 O O . GLU B 1 245 ? -1.1 14.445 -5.199 1 89.31 245 GLU B O 1
ATOM 4393 N N . ILE B 1 246 ? -2.371 13.43 -3.676 1 86.31 246 ILE B N 1
ATOM 4394 C CA . ILE B 1 246 ? -3.113 14.609 -3.264 1 86.31 246 ILE B CA 1
ATOM 4395 C C . ILE B 1 246 ? -3.791 15.242 -4.477 1 86.31 246 ILE B C 1
ATOM 4397 O O . ILE B 1 246 ? -4.016 16.453 -4.512 1 86.31 246 ILE B O 1
ATOM 4401 N N . ASN B 1 247 ? -4.008 14.539 -5.469 1 84.12 247 ASN B N 1
ATOM 4402 C CA . ASN B 1 247 ? -4.469 15.117 -6.727 1 84.12 247 ASN B CA 1
ATOM 4403 C C . ASN B 1 247 ? -5.691 14.383 -7.266 1 84.12 247 ASN B C 1
ATOM 4405 O O . ASN B 1 247 ? -6.621 15.008 -7.773 1 84.12 247 ASN B O 1
ATOM 4409 N N . THR B 1 248 ? -5.703 13.125 -7.172 1 88.88 248 THR B N 1
ATOM 4410 C CA . THR B 1 248 ? -6.746 12.352 -7.828 1 88.88 248 THR B CA 1
ATOM 4411 C C . THR B 1 248 ? -7.496 11.484 -6.816 1 88.88 248 THR B C 1
ATOM 4413 O O . THR B 1 248 ? -6.895 10.648 -6.141 1 88.88 248 THR B O 1
ATOM 4416 N N . LEU B 1 249 ? -8.766 11.711 -6.707 1 91.31 249 LEU B N 1
ATOM 4417 C CA . LEU B 1 249 ? -9.633 10.867 -5.902 1 91.31 249 LEU B CA 1
ATOM 4418 C C . LEU B 1 249 ? -10.523 10 -6.789 1 91.31 249 LEU B C 1
ATOM 4420 O O . LEU B 1 249 ? -11.32 10.523 -7.574 1 91.31 249 LEU B O 1
ATOM 4424 N N . THR B 1 250 ? -10.383 8.711 -6.723 1 92.88 250 THR B N 1
ATOM 4425 C CA . THR B 1 250 ? -11.195 7.766 -7.477 1 92.88 250 THR B CA 1
ATOM 4426 C C . THR B 1 250 ? -12.164 7.027 -6.559 1 92.88 250 THR B C 1
ATOM 4428 O O . THR B 1 250 ? -11.75 6.434 -5.559 1 92.88 250 THR B O 1
ATOM 4431 N N . ILE B 1 251 ? -13.438 7.117 -6.809 1 91.31 251 ILE B N 1
ATOM 4432 C CA . ILE B 1 251 ? -14.477 6.387 -6.094 1 91.31 251 ILE B CA 1
ATOM 4433 C C . ILE B 1 251 ? -15.008 5.254 -6.973 1 91.31 251 ILE B C 1
ATOM 4435 O O . ILE B 1 251 ? -15.516 5.496 -8.07 1 91.31 2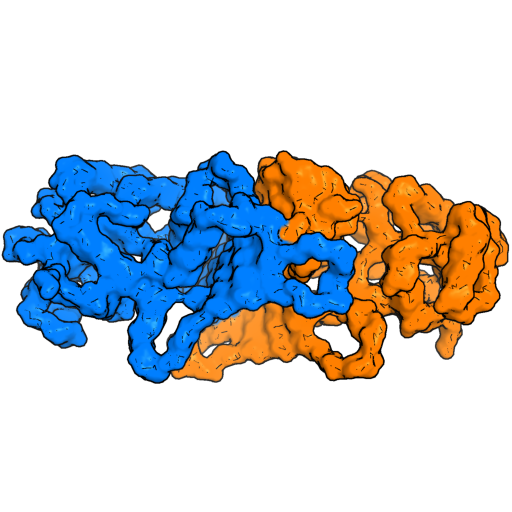51 ILE B O 1
ATOM 4439 N N . HIS B 1 252 ? -14.867 4.047 -6.484 1 91.75 252 HIS B N 1
ATOM 4440 C CA . HIS B 1 252 ? -15.336 2.875 -7.215 1 91.75 252 HIS B CA 1
ATOM 4441 C C . HIS B 1 252 ? -16.438 2.154 -6.441 1 91.75 252 HIS B C 1
ATOM 4443 O O . HIS B 1 252 ? -16.203 1.652 -5.34 1 91.75 252 HIS B O 1
ATOM 4449 N N . HIS B 1 253 ? -17.594 2.045 -6.996 1 87.81 253 HIS B N 1
ATOM 4450 C CA . HIS B 1 253 ? -18.672 1.241 -6.449 1 87.81 253 HIS B CA 1
ATOM 4451 C C . HIS B 1 253 ? -18.641 -0.178 -7.008 1 87.81 253 HIS B C 1
ATOM 4453 O O . HIS B 1 253 ? -18.578 -0.371 -8.219 1 87.81 253 HIS B O 1
ATOM 4459 N N . SER B 1 254 ? -18.609 -1.089 -6.066 1 85.62 254 SER B N 1
ATOM 4460 C CA . SER B 1 254 ? -18.578 -2.479 -6.512 1 85.62 254 SER B CA 1
ATOM 4461 C C . SER B 1 254 ? -19.844 -2.861 -7.25 1 85.62 254 SER B C 1
ATOM 4463 O O . SER B 1 254 ? -20.922 -2.301 -6.988 1 85.62 254 SER B O 1
ATOM 4465 N N . ARG B 1 255 ? -19.672 -3.885 -8.156 1 75.38 255 ARG B N 1
ATOM 4466 C CA . ARG B 1 255 ? -20.797 -4.391 -8.938 1 75.38 255 ARG B CA 1
ATOM 4467 C C . ARG B 1 255 ? -21.531 -5.5 -8.188 1 75.38 255 ARG B C 1
ATOM 4469 O O . ARG B 1 255 ? -20.891 -6.344 -7.547 1 75.38 255 ARG B O 1
ATOM 4476 N N . THR B 1 256 ? -22.719 -5.379 -8.117 1 68.06 256 THR B N 1
ATOM 4477 C CA . THR B 1 256 ? -23.547 -6.43 -7.52 1 68.06 256 THR B CA 1
ATOM 4478 C C . THR B 1 256 ? -24.172 -7.309 -8.602 1 68.06 256 THR B C 1
ATOM 4480 O O . THR B 1 256 ? -25 -8.164 -8.312 1 68.06 256 THR B O 1
ATOM 4483 N N . SER B 1 257 ? -23.594 -7.258 -9.711 1 62.97 257 SER B N 1
ATOM 4484 C CA . SER B 1 257 ? -24.297 -7.953 -10.781 1 62.97 257 SER B CA 1
ATOM 4485 C C . SER B 1 257 ? -23.859 -9.414 -10.875 1 62.97 257 SER B C 1
ATOM 4487 O O . SER B 1 257 ? -22.797 -9.773 -10.391 1 62.97 257 SER B O 1
ATOM 4489 N N . ASP B 1 258 ? -24.781 -10.164 -11.297 1 64.25 258 ASP B N 1
ATOM 4490 C CA . ASP B 1 258 ? -24.609 -11.602 -11.492 1 64.25 258 ASP B CA 1
ATOM 4491 C C . ASP B 1 258 ? -23.703 -11.883 -12.688 1 64.25 258 ASP B C 1
ATOM 4493 O O . ASP B 1 258 ? -23.156 -12.984 -12.82 1 64.25 258 ASP B O 1
ATOM 4497 N N . SER B 1 259 ? -23.531 -10.859 -13.5 1 61.97 259 SER B N 1
ATOM 4498 C CA . SER B 1 259 ? -22.688 -11.102 -14.672 1 61.97 259 SER B CA 1
ATOM 4499 C C . SER B 1 259 ? -21.219 -10.875 -14.359 1 61.97 259 SER B C 1
ATOM 4501 O O . SER B 1 259 ? -20.875 -10.156 -13.414 1 61.97 259 SER B O 1
ATOM 4503 N N . LEU B 1 260 ? -20.375 -11.664 -15.156 1 66.56 260 LEU B N 1
ATOM 4504 C CA . LEU B 1 260 ? -18.938 -11.477 -15 1 66.56 260 LEU B CA 1
ATOM 4505 C C . LEU B 1 260 ? -18.547 -10.039 -15.328 1 66.56 260 LEU B C 1
ATOM 4507 O O . LEU B 1 260 ? -18.938 -9.508 -16.375 1 66.56 260 LEU B O 1
ATOM 4511 N N . PRO B 1 261 ? -17.875 -9.406 -14.477 1 62.75 261 PRO B N 1
ATOM 4512 C CA . PRO B 1 261 ? -17.609 -7.98 -14.648 1 62.75 261 PRO B CA 1
ATOM 4513 C C . PRO B 1 261 ? -16.906 -7.664 -15.977 1 62.75 261 PRO B C 1
ATOM 4515 O O . PRO B 1 261 ? -17.109 -6.586 -16.531 1 62.75 261 PRO B O 1
ATOM 4518 N N . TRP B 1 262 ? -16.188 -8.625 -16.547 1 59.41 262 TRP B N 1
ATOM 4519 C CA . TRP B 1 262 ? -15.438 -8.312 -17.75 1 59.41 262 TRP B CA 1
ATOM 4520 C C . TRP B 1 262 ? -16.312 -8.461 -18.984 1 59.41 262 TRP B C 1
ATOM 4522 O O . TRP B 1 262 ? -15.883 -8.133 -20.094 1 59.41 262 TRP B O 1
ATOM 4532 N N . LYS B 1 263 ? -17.531 -8.883 -18.719 1 62.69 263 LYS B N 1
ATOM 4533 C CA . LYS B 1 263 ? -18.438 -9.055 -19.844 1 62.69 263 LYS B CA 1
ATOM 4534 C C . LYS B 1 263 ? -19.234 -7.793 -20.109 1 62.69 263 LYS B C 1
ATOM 4536 O O . LYS B 1 263 ? -19.953 -7.707 -21.109 1 62.69 263 LYS B O 1
ATOM 4541 N N . SER B 1 264 ? -19.188 -6.883 -19.078 1 58.53 264 SER B N 1
ATOM 4542 C CA . SER B 1 264 ? -20.016 -5.691 -19.234 1 58.53 264 SER B CA 1
ATOM 4543 C C . SER B 1 264 ? -19.266 -4.438 -18.812 1 58.53 264 SER B C 1
ATOM 4545 O O . SER B 1 264 ? -18.219 -4.523 -18.141 1 58.53 264 SER B O 1
ATOM 4547 N N . LEU B 1 265 ? -19.609 -3.334 -19.375 1 64.56 265 LEU B N 1
ATOM 4548 C CA . LEU B 1 265 ? -19.078 -2.037 -18.969 1 64.56 265 LEU B CA 1
ATOM 4549 C C . LEU B 1 265 ? -19.891 -1.458 -17.812 1 64.56 265 LEU B C 1
ATOM 4551 O O . LEU B 1 265 ? -20.547 -0.425 -17.969 1 64.56 265 LEU B O 1
ATOM 4555 N N . GLU B 1 266 ? -19.906 -2.246 -16.766 1 61.81 266 GLU B N 1
ATOM 4556 C CA . GLU B 1 266 ? -20.781 -1.852 -15.672 1 61.81 266 GLU B CA 1
ATOM 4557 C C . GLU B 1 266 ? -19.984 -1.281 -14.5 1 61.81 266 GLU B C 1
ATOM 4559 O O . GLU B 1 266 ? -20.547 -0.643 -13.609 1 61.81 266 GLU B O 1
ATOM 4564 N N . GLU B 1 267 ? -18.75 -1.492 -14.656 1 68.06 267 GLU B N 1
ATOM 4565 C CA . GLU B 1 267 ? -17.953 -0.9 -13.586 1 68.06 267 GLU B CA 1
ATOM 4566 C C . GLU B 1 267 ? -17.766 0.601 -13.797 1 68.06 267 GLU B C 1
ATOM 4568 O O . GLU B 1 267 ? -17.547 1.056 -14.922 1 68.06 267 GLU B O 1
ATOM 4573 N N . GLN B 1 268 ? -18.109 1.331 -12.711 1 68.25 268 GLN B N 1
ATOM 4574 C CA . GLN B 1 268 ? -18.016 2.783 -12.828 1 68.25 268 GLN B CA 1
ATOM 4575 C C . GLN B 1 268 ? -17.062 3.355 -11.781 1 68.25 268 GLN B C 1
ATOM 4577 O O . GLN B 1 268 ? -17.062 2.922 -10.633 1 68.25 268 GLN B O 1
ATOM 4582 N N . ASP B 1 269 ? -16.188 4.164 -12.367 1 77.44 269 ASP B N 1
ATOM 4583 C CA . ASP B 1 269 ? -15.352 4.988 -11.492 1 77.44 269 ASP B CA 1
ATOM 4584 C C . ASP B 1 269 ? -15.734 6.461 -11.602 1 77.44 269 ASP B C 1
ATOM 4586 O O . ASP B 1 269 ? -16.016 6.961 -12.688 1 77.44 269 ASP B O 1
ATOM 4590 N N . THR B 1 270 ? -15.969 7.07 -10.453 1 76.12 270 THR B N 1
ATOM 4591 C CA . THR B 1 270 ? -15.984 8.531 -10.406 1 76.12 270 THR B CA 1
ATOM 4592 C C . THR B 1 270 ? -14.617 9.07 -10 1 76.12 270 THR B C 1
ATOM 4594 O O . THR B 1 270 ? -14.062 8.664 -8.977 1 76.12 270 THR B O 1
ATOM 4597 N N . VAL B 1 271 ? -14.086 9.867 -10.898 1 79 271 VAL B N 1
ATOM 4598 C CA . VAL B 1 271 ? -12.75 10.391 -10.656 1 79 271 VAL B CA 1
ATOM 4599 C C . VAL B 1 271 ? -12.805 11.906 -10.469 1 79 271 VAL B C 1
ATOM 4601 O O . VAL B 1 271 ? -13.367 12.625 -11.305 1 79 271 VAL B O 1
ATOM 4604 N N . PHE B 1 272 ? -12.242 12.43 -9.375 1 76.31 272 PHE B N 1
ATOM 4605 C CA . PHE B 1 272 ? -12.117 13.852 -9.086 1 76.31 272 PHE B CA 1
ATOM 4606 C C . PHE B 1 272 ? -10.664 14.305 -9.219 1 76.31 272 PHE B C 1
ATOM 4608 O O . PHE B 1 272 ? -9.766 13.703 -8.625 1 76.31 272 PHE B O 1
ATOM 4615 N N . THR B 1 273 ? -10.398 15.328 -10.016 1 71.81 273 THR B N 1
ATOM 4616 C CA . THR B 1 273 ? -9.102 15.984 -10.18 1 71.81 273 THR B CA 1
ATOM 4617 C C . THR B 1 273 ? -9.258 17.5 -10.125 1 71.81 273 THR B C 1
ATOM 4619 O O . THR B 1 273 ? -10.289 18.047 -10.523 1 71.81 273 THR B O 1
ATOM 4622 N N . PRO B 1 274 ? -8.242 18.141 -9.523 1 63.25 274 PRO B N 1
ATOM 4623 C CA . PRO B 1 274 ? -8.359 19.594 -9.578 1 63.25 274 PRO B CA 1
ATOM 4624 C C . PRO B 1 274 ? -8.25 20.141 -11 1 63.25 274 PRO B C 1
ATOM 4626 O O . PRO B 1 274 ? -7.594 19.531 -11.852 1 63.25 274 PRO B O 1
ATOM 4629 N N . SER B 1 275 ? -8.969 21.344 -11.211 1 61.72 275 SER B N 1
ATOM 4630 C CA . SER B 1 275 ? -8.859 21.984 -12.516 1 61.72 275 SER B CA 1
ATOM 4631 C C . SER B 1 275 ? -7.508 22.672 -12.68 1 61.72 275 SER B C 1
ATOM 4633 O O . SER B 1 275 ? -7.012 23.312 -11.75 1 61.72 275 SER B O 1
ATOM 4635 N N . GLY B 1 276 ? -6.723 22.156 -13.594 1 55.56 276 GLY B N 1
ATOM 4636 C CA . GLY B 1 276 ? -5.492 22.859 -13.898 1 55.56 276 GLY B CA 1
ATOM 4637 C C . GLY B 1 276 ? -5.73 24.203 -14.555 1 55.56 276 GLY B C 1
ATOM 4638 O O . GLY B 1 276 ? -6.602 24.344 -15.422 1 55.56 276 GLY B O 1
ATOM 4639 N N . SER B 1 277 ? -5.336 25.234 -13.898 1 51.31 277 SER B N 1
ATOM 4640 C CA . SER B 1 277 ? -5.422 26.562 -14.5 1 51.31 277 SER B CA 1
ATOM 4641 C C . SER B 1 277 ? -4.117 27.328 -14.32 1 51.31 277 SER B C 1
ATOM 4643 O O . SER B 1 277 ? -3.537 27.344 -13.234 1 51.31 277 SER B O 1
ATOM 4645 N N . PRO B 1 278 ? -3.57 27.781 -15.383 1 48.03 278 PRO B N 1
ATOM 4646 C CA . PRO B 1 278 ? -2.398 28.656 -15.211 1 48.03 278 PRO B CA 1
ATOM 4647 C C . PRO B 1 278 ? -2.631 29.766 -14.195 1 48.03 278 PRO B C 1
ATOM 4649 O O . PRO B 1 278 ? -1.673 30.359 -13.688 1 48.03 278 PRO B O 1
ATOM 4652 N N . MET B 1 279 ? -3.799 30.016 -13.906 1 44.44 279 MET B N 1
ATOM 4653 C CA . MET B 1 279 ? -4.141 31.109 -13.008 1 44.44 279 MET B CA 1
ATOM 4654 C C . MET B 1 279 ? -3.943 30.703 -11.555 1 44.44 279 MET B C 1
ATOM 4656 O O . MET B 1 279 ? -3.918 31.562 -10.664 1 44.44 279 MET B O 1
ATOM 4660 N N . SER B 1 280 ? -3.826 29.453 -11.273 1 53.59 280 SER B N 1
ATOM 4661 C CA . SER B 1 280 ? -3.695 29.031 -9.883 1 53.59 280 SER B CA 1
ATOM 4662 C C . SER B 1 280 ? -2.355 29.453 -9.297 1 53.59 280 SER B C 1
ATOM 4664 O O . SER B 1 280 ? -2.271 29.812 -8.117 1 53.59 280 SER B O 1
ATOM 4666 N N . GLY B 1 281 ? -1.428 29.609 -10.211 1 49.53 281 GLY B N 1
ATOM 4667 C CA . GLY B 1 281 ? -0.115 30.078 -9.805 1 49.53 281 GLY B CA 1
ATOM 4668 C C . GLY B 1 281 ? 0.44 29.344 -8.609 1 49.53 281 GLY B C 1
ATOM 4669 O O . GLY B 1 281 ? 0.44 28.109 -8.578 1 49.53 281 GLY B O 1
ATOM 4670 N N . ALA B 1 282 ? 0.936 30.141 -7.637 1 60.44 282 ALA B N 1
ATOM 4671 C CA . ALA B 1 282 ? 1.604 29.656 -6.434 1 60.44 282 ALA B CA 1
ATOM 4672 C C . ALA B 1 282 ? 0.599 29.078 -5.441 1 60.44 282 ALA B C 1
ATOM 4674 O O . ALA B 1 282 ? 0.979 28.391 -4.496 1 60.44 282 ALA B O 1
ATOM 4675 N N . TYR B 1 283 ? -0.645 29.125 -5.848 1 72.81 283 TYR B N 1
ATOM 4676 C CA . TYR B 1 283 ? -1.628 28.891 -4.801 1 72.81 283 TYR B CA 1
ATOM 4677 C C . TYR B 1 283 ? -2.201 27.469 -4.902 1 72.81 283 TYR B C 1
ATOM 4679 O O . TYR B 1 283 ? -2.752 26.953 -3.93 1 72.81 283 TYR B O 1
ATOM 4687 N N . ARG B 1 284 ? -2.045 27.016 -6.047 1 73 284 ARG B N 1
ATOM 4688 C CA . ARG B 1 284 ? -2.664 25.703 -6.258 1 73 284 ARG B CA 1
ATOM 4689 C C . ARG B 1 284 ? -2.186 24.703 -5.219 1 73 284 ARG B C 1
ATOM 4691 O O . ARG B 1 284 ? -2.996 24.062 -4.535 1 73 284 ARG B O 1
ATOM 4698 N N . ASP B 1 285 ? -0.942 24.656 -5.055 1 79.56 285 ASP B N 1
ATOM 4699 C CA . ASP B 1 285 ? -0.362 23.688 -4.133 1 79.56 285 ASP B CA 1
ATOM 4700 C C . ASP B 1 285 ? -0.771 23.984 -2.691 1 79.56 285 ASP B C 1
ATOM 4702 O O . ASP B 1 285 ? -1.016 23.062 -1.908 1 79.56 285 ASP B O 1
ATOM 4706 N N . LEU B 1 286 ? -0.909 25.219 -2.404 1 86.38 286 LEU B N 1
ATOM 4707 C CA . LEU B 1 286 ? -1.27 25.609 -1.047 1 86.38 286 LEU B CA 1
ATOM 4708 C C . LEU B 1 286 ? -2.703 25.203 -0.725 1 86.38 286 LEU B C 1
ATOM 4710 O O . LEU B 1 286 ? -3.004 24.828 0.408 1 86.38 286 LEU B O 1
ATOM 4714 N N . TYR B 1 287 ? -3.551 25.297 -1.703 1 81.88 287 TYR B N 1
ATOM 4715 C CA . TYR B 1 287 ? -4.938 24.891 -1.517 1 81.88 287 TYR B CA 1
ATOM 4716 C C . TYR B 1 287 ? -5.051 23.375 -1.463 1 81.88 287 TYR B C 1
ATOM 4718 O O . TYR B 1 287 ? -5.688 22.812 -0.561 1 81.88 287 TYR B O 1
ATOM 4726 N N . LEU B 1 288 ? -4.426 22.719 -2.361 1 84.88 288 LEU B N 1
ATOM 4727 C CA . LEU B 1 288 ? -4.59 21.281 -2.5 1 84.88 288 LEU B CA 1
ATOM 4728 C C . LEU B 1 288 ? -3.953 20.547 -1.327 1 84.88 288 LEU B C 1
ATOM 4730 O O . LEU B 1 288 ? -4.445 19.5 -0.905 1 84.88 288 LEU B O 1
ATOM 4734 N N . ARG B 1 289 ? -2.986 21.141 -0.763 1 89.56 289 ARG B N 1
ATOM 4735 C CA . ARG B 1 289 ? -2.312 20.484 0.36 1 89.56 289 ARG B CA 1
ATOM 4736 C C . ARG B 1 289 ? -2.996 20.828 1.679 1 89.56 289 ARG B C 1
ATOM 4738 O O . ARG B 1 289 ? -2.68 20.25 2.719 1 89.56 289 ARG B O 1
ATOM 4745 N N . GLY B 1 290 ? -3.879 21.859 1.697 1 92.69 290 GLY B N 1
ATOM 4746 C CA . GLY B 1 290 ? -4.715 22.109 2.857 1 92.69 290 GLY B CA 1
ATOM 4747 C C . GLY B 1 290 ? -4.242 23.297 3.678 1 92.69 290 GLY B C 1
ATOM 4748 O O . GLY B 1 290 ? -4.883 23.672 4.664 1 92.69 290 GLY B O 1
ATOM 4749 N N . PHE B 1 291 ? -3.193 23.969 3.23 1 93.38 291 PHE B N 1
ATOM 4750 C CA . PHE B 1 291 ? -2.605 25.047 4.027 1 93.38 291 PHE B CA 1
ATOM 4751 C C . PHE B 1 291 ? -3.566 26.219 4.152 1 93.38 291 PHE B C 1
ATOM 4753 O O . PHE B 1 291 ? -3.732 26.781 5.234 1 93.38 291 PHE B O 1
ATOM 4760 N N . VAL B 1 292 ? -4.207 26.594 3.053 1 91.81 292 VAL B N 1
ATOM 4761 C CA . VAL B 1 292 ? -5.105 27.75 3.08 1 91.81 292 VAL B CA 1
ATOM 4762 C C . VAL B 1 292 ? -6.328 27.422 3.936 1 91.81 292 VAL B C 1
ATOM 4764 O O . VAL B 1 292 ? -6.75 28.234 4.766 1 91.81 292 VAL B O 1
ATOM 4767 N N . GLY B 1 293 ? -6.852 26.203 3.707 1 93.94 293 GLY B N 1
ATOM 4768 C CA . GLY B 1 293 ? -7.98 25.781 4.52 1 93.94 293 GLY B CA 1
ATOM 4769 C C . GLY B 1 293 ? -7.66 25.734 6.004 1 93.94 293 GLY B C 1
ATOM 4770 O O . GLY B 1 293 ? -8.5 26.078 6.836 1 93.94 293 GLY B O 1
ATOM 4771 N N . GLU B 1 294 ? -6.52 25.312 6.324 1 96.25 294 GLU B N 1
ATOM 4772 C CA . GLU B 1 294 ? -6.059 25.234 7.707 1 96.25 294 GLU B CA 1
ATOM 4773 C C . GLU B 1 294 ? -5.984 26.625 8.344 1 96.25 294 GLU B C 1
ATOM 4775 O O . GLU B 1 294 ? -6.441 26.812 9.477 1 96.25 294 GLU B O 1
ATOM 4780 N N . MET B 1 295 ? -5.469 27.578 7.637 1 95.94 295 MET B N 1
ATOM 4781 C CA . MET B 1 295 ? -5.352 28.938 8.141 1 95.94 295 MET B CA 1
ATOM 4782 C C . MET B 1 295 ? -6.727 29.578 8.312 1 95.94 295 MET B C 1
ATOM 4784 O O . MET B 1 295 ? -6.984 30.25 9.312 1 95.94 295 MET B O 1
ATOM 4788 N N . ALA B 1 296 ? -7.555 29.344 7.336 1 95.44 296 ALA B N 1
ATOM 4789 C CA . ALA B 1 296 ? -8.914 29.859 7.422 1 95.44 296 ALA B CA 1
ATOM 4790 C C . ALA B 1 296 ? -9.641 29.297 8.648 1 95.44 296 ALA B C 1
ATOM 4792 O O . ALA B 1 296 ? -10.336 30.031 9.352 1 95.44 296 ALA B O 1
ATOM 4793 N N . HIS B 1 297 ? -9.461 28.062 8.875 1 96.75 297 HIS B N 1
ATOM 4794 C CA . HIS B 1 297 ? -10.086 27.422 10.023 1 96.75 297 HIS B CA 1
ATOM 4795 C C . HIS B 1 297 ? -9.57 28 11.328 1 96.75 297 HIS B C 1
ATOM 4797 O O . HIS B 1 297 ? -10.344 28.266 12.25 1 96.75 297 HIS B O 1
ATOM 4803 N N . PHE B 1 298 ? -8.281 28.203 11.422 1 97.94 298 PHE B N 1
ATOM 4804 C CA . PHE B 1 298 ? -7.695 28.781 12.625 1 97.94 298 PHE B CA 1
ATOM 4805 C C . PHE B 1 298 ? -8.281 30.156 12.906 1 97.94 298 PHE B C 1
ATOM 4807 O O . PHE B 1 298 ? -8.695 30.453 14.031 1 97.94 298 PHE B O 1
ATOM 4814 N N . MET B 1 299 ? -8.328 30.984 11.922 1 97.19 299 MET B N 1
ATOM 4815 C CA . MET B 1 299 ? -8.828 32.344 12.086 1 97.19 299 MET B CA 1
ATOM 4816 C C . MET B 1 299 ? -10.297 32.344 12.508 1 97.19 299 MET B C 1
ATOM 4818 O O . MET B 1 299 ? -10.695 33.125 13.375 1 97.19 299 MET B O 1
ATOM 4822 N N . ALA B 1 300 ? -11.023 31.453 11.898 1 96.5 300 ALA B N 1
ATOM 4823 C CA . ALA B 1 300 ? -12.43 31.328 12.289 1 96.5 300 ALA B CA 1
ATOM 4824 C C . ALA B 1 300 ? -12.555 30.922 13.758 1 96.5 300 ALA B C 1
ATOM 4826 O O . ALA B 1 300 ? -13.406 31.438 14.484 1 96.5 300 ALA B O 1
ATOM 4827 N N . CYS B 1 301 ? -11.711 30.016 14.172 1 97.56 301 CYS B N 1
ATOM 4828 C CA . CYS B 1 301 ? -11.727 29.547 15.555 1 97.56 301 CYS B CA 1
ATOM 4829 C C . CYS B 1 301 ? -11.344 30.672 16.516 1 97.56 301 CYS B C 1
ATOM 4831 O O . CYS B 1 301 ? -11.891 30.781 17.609 1 97.56 301 CYS B O 1
ATOM 4833 N N . CYS B 1 302 ? -10.43 31.469 16.141 1 96.56 302 CYS B N 1
ATOM 4834 C CA . CYS B 1 302 ? -10.016 32.594 16.969 1 96.56 302 CYS B CA 1
ATOM 4835 C C . CYS B 1 302 ? -11.18 33.562 17.203 1 96.56 302 CYS B C 1
ATOM 4837 O O . CYS B 1 302 ? -11.367 34.062 18.297 1 96.56 302 CYS B O 1
ATOM 4839 N N . HIS B 1 303 ? -11.961 33.781 16.172 1 95.44 303 HIS B N 1
ATOM 4840 C CA . HIS B 1 303 ? -13.062 34.75 16.234 1 95.44 303 HIS B CA 1
ATOM 4841 C C . HIS B 1 303 ? -14.227 34.188 17.031 1 95.44 303 HIS B C 1
ATOM 4843 O O . HIS B 1 303 ? -14.875 34.906 17.781 1 95.44 303 HIS B O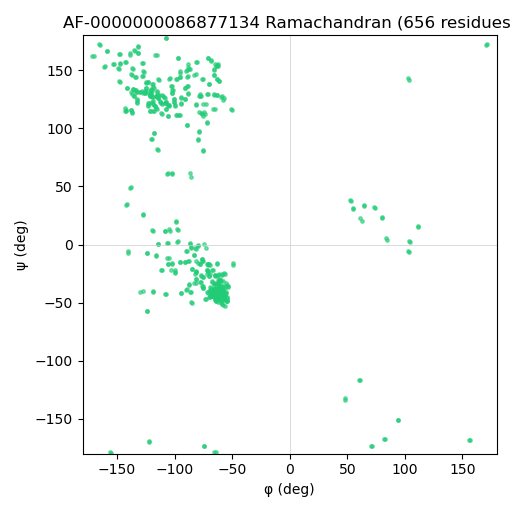 1
ATOM 4849 N N . ASN B 1 304 ? -14.461 32.906 16.922 1 94.5 304 ASN B N 1
ATOM 4850 C CA . ASN B 1 304 ? -15.672 32.344 17.5 1 94.5 304 ASN B CA 1
ATOM 4851 C C . ASN B 1 304 ? -15.359 31.547 18.766 1 94.5 304 ASN B C 1
ATOM 4853 O O . ASN B 1 304 ? -16.266 30.984 19.391 1 94.5 304 ASN B O 1
ATOM 4857 N N . LYS B 1 305 ? -14.086 31.516 19.141 1 93.25 305 LYS B N 1
ATOM 4858 C CA . LYS B 1 305 ? -13.625 30.75 20.297 1 93.25 305 LYS B CA 1
ATOM 4859 C C . LYS B 1 305 ? -14.07 29.297 20.203 1 93.25 305 LYS B C 1
ATOM 4861 O O . LYS B 1 305 ? -14.523 28.719 21.188 1 93.25 305 LYS B O 1
ATOM 4866 N N . ALA B 1 306 ? -14.031 28.812 18.953 1 94.75 306 ALA B N 1
ATOM 4867 C CA . ALA B 1 306 ? -14.43 27.438 18.688 1 94.75 306 ALA B CA 1
ATOM 4868 C C . ALA B 1 306 ? -13.242 26.484 18.844 1 94.75 306 ALA B C 1
ATOM 4870 O O . ALA B 1 306 ? -12.086 26.906 18.766 1 94.75 306 ALA B O 1
ATOM 4871 N N . LEU B 1 307 ? -13.555 25.25 19.172 1 95.81 307 LEU B N 1
ATOM 4872 C CA . LEU B 1 307 ? -12.547 24.188 19.25 1 95.81 307 LEU B CA 1
ATOM 4873 C C . LEU B 1 307 ? -12.086 23.781 17.859 1 95.81 307 LEU B C 1
ATOM 4875 O O . LEU B 1 307 ? -12.898 23.344 17.031 1 95.81 307 LEU B O 1
ATOM 4879 N N . PRO B 1 308 ? -10.789 23.906 17.594 1 97.25 308 PRO B N 1
ATOM 4880 C CA . PRO B 1 308 ? -10.312 23.516 16.266 1 97.25 308 PRO B CA 1
ATOM 4881 C C . PRO B 1 308 ? -10.391 22.016 16.016 1 97.25 308 PRO B C 1
ATOM 4883 O O . PRO B 1 308 ? -10.359 21.234 16.969 1 97.25 308 PRO B O 1
ATOM 4886 N N . HIS B 1 309 ? -10.422 21.578 14.695 1 94.38 309 HIS B N 1
ATOM 4887 C CA . HIS B 1 309 ? -10.391 20.172 14.328 1 94.38 309 HIS B CA 1
ATOM 4888 C C . HIS B 1 309 ? -9.094 19.5 14.789 1 94.38 309 HIS B C 1
ATOM 4890 O O . HIS B 1 309 ? -9.109 18.375 15.281 1 94.38 309 HIS B O 1
ATOM 4896 N N . SER B 1 310 ? -8.023 20.219 14.602 1 97 310 SER B N 1
ATOM 4897 C CA . SER B 1 310 ? -6.73 19.766 15.094 1 97 310 SER B CA 1
ATOM 4898 C C . SER B 1 310 ? -6.332 20.484 16.375 1 97 310 SER B C 1
ATOM 4900 O O . SER B 1 310 ? -5.277 21.125 16.422 1 97 310 SER B O 1
ATOM 4902 N N . SER B 1 311 ? -7.109 20.344 17.391 1 97.81 311 SER B N 1
ATOM 4903 C CA . SER B 1 311 ? -6.902 21.031 18.672 1 97.81 311 SER B CA 1
ATOM 4904 C C . SER B 1 311 ? -5.699 20.453 19.406 1 97.81 311 SER B C 1
ATOM 4906 O O . SER B 1 311 ? -5.262 19.328 19.125 1 97.81 311 SER B O 1
ATOM 4908 N N . GLY B 1 312 ? -5.211 21.25 20.328 1 97.31 312 GLY B N 1
ATOM 4909 C CA . GLY B 1 312 ? -4.148 20.75 21.188 1 97.31 312 GLY B CA 1
ATOM 4910 C C . GLY B 1 312 ? -4.508 19.453 21.891 1 97.31 312 GLY B C 1
ATOM 4911 O O . GLY B 1 312 ? -3.729 18.5 21.875 1 97.31 312 GLY B O 1
ATOM 4912 N N . LYS B 1 313 ? -5.652 19.406 22.422 1 96.69 313 LYS B N 1
ATOM 4913 C CA . LYS B 1 313 ? -6.105 18.219 23.141 1 96.69 313 LYS B CA 1
ATOM 4914 C C . LYS B 1 313 ? -6.156 17 22.219 1 96.69 313 LYS B C 1
ATOM 4916 O O . LYS B 1 313 ? -5.703 15.914 22.594 1 96.69 313 LYS B O 1
ATOM 4921 N N . ASP B 1 314 ? -6.684 17.172 21.078 1 97.5 314 ASP B N 1
ATOM 4922 C CA . ASP B 1 314 ? -6.754 16.094 20.109 1 97.5 314 ASP B CA 1
ATOM 4923 C C . ASP B 1 314 ? -5.355 15.594 19.734 1 97.5 314 ASP B C 1
ATOM 4925 O O . ASP B 1 314 ? -5.137 14.391 19.562 1 97.5 314 ASP B O 1
ATOM 4929 N N . ASN B 1 315 ? -4.441 16.516 19.656 1 97.06 315 ASN B N 1
ATOM 4930 C CA . ASN B 1 315 ? -3.109 16.203 19.156 1 97.06 315 ASN B CA 1
ATOM 4931 C C . ASN B 1 315 ? -2.277 15.445 20.188 1 97.06 315 ASN B C 1
ATOM 4933 O O . ASN B 1 315 ? -1.229 14.891 19.859 1 97.06 315 ASN B O 1
ATOM 4937 N N . ILE B 1 316 ? -2.719 15.43 21.453 1 97.94 316 ILE B N 1
ATOM 4938 C CA . ILE B 1 316 ? -2.105 14.523 22.406 1 97.94 316 ILE B CA 1
ATOM 4939 C C . ILE B 1 316 ? -2.17 13.094 21.891 1 97.94 316 ILE 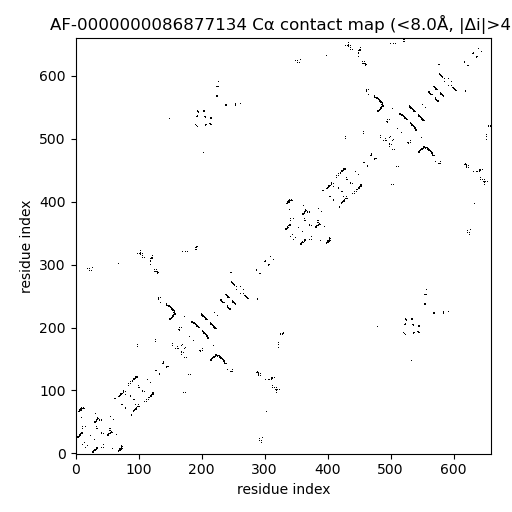B C 1
ATOM 4941 O O . ILE B 1 316 ? -1.194 12.344 21.984 1 97.94 316 ILE B O 1
ATOM 4945 N N . GLY B 1 317 ? -3.307 12.75 21.312 1 98.25 317 GLY B N 1
ATOM 4946 C CA . GLY B 1 317 ? -3.492 11.422 20.75 1 98.25 317 GLY B CA 1
ATOM 4947 C C . GLY B 1 317 ? -2.561 11.141 19.578 1 98.25 317 GLY B C 1
ATOM 4948 O O . GLY B 1 317 ? -2.07 10.016 19.438 1 98.25 317 GLY B O 1
ATOM 4949 N N . THR B 1 318 ? -2.326 12.141 18.734 1 98.44 318 THR B N 1
ATOM 4950 C CA . THR B 1 318 ? -1.43 11.969 17.594 1 98.44 318 THR B CA 1
ATOM 4951 C C . THR B 1 318 ? -0.003 11.703 18.078 1 98.44 318 THR B C 1
ATOM 4953 O O . THR B 1 318 ? 0.659 10.789 17.578 1 98.44 318 THR B O 1
ATOM 4956 N N . MET B 1 319 ? 0.424 12.5 19.062 1 98.06 319 MET B N 1
ATOM 4957 C CA . MET B 1 319 ? 1.77 12.297 19.578 1 98.06 319 MET B CA 1
ATOM 4958 C C . MET B 1 319 ? 1.885 10.945 20.266 1 98.06 319 MET B C 1
ATOM 4960 O O . MET B 1 319 ? 2.906 10.266 20.156 1 98.06 319 MET B O 1
ATOM 4964 N N . ALA B 1 320 ? 0.867 10.547 20.984 1 98.44 320 ALA B N 1
ATOM 4965 C CA . ALA B 1 320 ? 0.856 9.234 21.641 1 98.44 320 ALA B CA 1
ATOM 4966 C C . ALA B 1 320 ? 0.951 8.109 20.609 1 98.44 320 ALA B C 1
ATOM 4968 O O . ALA B 1 320 ? 1.651 7.121 20.828 1 98.44 320 ALA B O 1
ATOM 4969 N N . LEU B 1 321 ? 0.259 8.227 19.531 1 98.5 321 LEU B N 1
ATOM 4970 C CA . LEU B 1 321 ? 0.288 7.195 18.5 1 98.5 321 LEU B CA 1
ATOM 4971 C C . LEU B 1 321 ? 1.666 7.117 17.844 1 98.5 321 LEU B C 1
ATOM 4973 O O . LEU B 1 321 ? 2.145 6.027 17.531 1 98.5 321 LEU B O 1
ATOM 4977 N N . CYS B 1 322 ? 2.297 8.273 17.609 1 98.44 322 CYS B N 1
ATOM 4978 C CA . CYS B 1 322 ? 3.67 8.25 17.109 1 98.44 322 CYS B CA 1
ATOM 4979 C C . CYS B 1 322 ? 4.566 7.418 18.016 1 98.44 322 CYS B C 1
ATOM 4981 O O . CYS B 1 322 ? 5.324 6.57 17.547 1 98.44 322 CYS B O 1
ATOM 4983 N N . ASP B 1 323 ? 4.445 7.703 19.312 1 97.69 323 ASP B N 1
ATOM 4984 C CA . ASP B 1 323 ? 5.25 6.973 20.297 1 97.69 323 ASP B CA 1
ATOM 4985 C C . ASP B 1 323 ? 4.93 5.48 20.266 1 97.69 323 ASP B C 1
ATOM 4987 O O . ASP B 1 323 ? 5.832 4.645 20.328 1 97.69 323 ASP B O 1
ATOM 4991 N N . THR B 1 324 ? 3.686 5.141 20.172 1 98 324 THR B N 1
ATOM 4992 C CA . THR B 1 324 ? 3.236 3.754 20.156 1 98 324 THR B CA 1
ATOM 4993 C C . THR B 1 324 ? 3.781 3.033 18.922 1 98 324 THR B C 1
ATOM 4995 O O . THR B 1 324 ? 4.25 1.896 19.016 1 98 324 THR B O 1
ATOM 4998 N N . ILE B 1 325 ? 3.711 3.676 17.75 1 98.38 325 ILE B N 1
ATOM 4999 C CA . ILE B 1 325 ? 4.203 3.08 16.516 1 98.38 325 ILE B CA 1
ATOM 5000 C C . ILE B 1 325 ? 5.699 2.797 16.641 1 98.38 325 ILE B C 1
ATOM 5002 O O . ILE B 1 325 ? 6.156 1.689 16.344 1 98.38 325 ILE B O 1
ATOM 5006 N N . LEU B 1 326 ? 6.453 3.803 17.125 1 97.5 326 LEU B N 1
ATOM 5007 C CA . LEU B 1 326 ? 7.898 3.658 17.25 1 97.5 326 LEU B CA 1
ATOM 5008 C C . LEU B 1 326 ? 8.258 2.508 18.188 1 97.5 326 LEU B C 1
ATOM 5010 O O . LEU B 1 326 ? 9.203 1.764 17.922 1 97.5 326 LEU B O 1
ATOM 5014 N N . ALA B 1 327 ? 7.477 2.34 19.234 1 97 327 ALA B N 1
ATOM 5015 C CA . ALA B 1 327 ? 7.742 1.301 20.234 1 97 327 ALA B CA 1
ATOM 5016 C C . ALA B 1 327 ? 7.363 -0.077 19.688 1 97 327 ALA B C 1
ATOM 5018 O O . ALA B 1 327 ? 7.906 -1.093 20.141 1 97 327 ALA B O 1
ATOM 5019 N N . ALA B 1 328 ? 6.402 -0.136 18.766 1 97.12 328 ALA B N 1
ATOM 5020 C CA . ALA B 1 328 ? 5.844 -1.399 18.281 1 97.12 328 ALA B CA 1
ATOM 5021 C C . ALA B 1 328 ? 6.699 -1.985 17.156 1 97.12 328 ALA B C 1
ATOM 5023 O O . ALA B 1 328 ? 6.578 -3.17 16.828 1 97.12 328 ALA B O 1
ATOM 5024 N N . LEU B 1 329 ? 7.488 -1.184 16.5 1 95.62 329 LEU B N 1
ATOM 5025 C CA . LEU B 1 329 ? 8.258 -1.633 15.344 1 95.62 329 LEU B CA 1
ATOM 5026 C C . LEU B 1 329 ? 9.398 -2.551 15.781 1 95.62 329 LEU B C 1
ATOM 5028 O O . LEU B 1 329 ? 10.148 -2.225 16.703 1 95.62 329 LEU B O 1
ATOM 5032 N N . VAL B 1 330 ? 9.523 -3.701 15.164 1 94 330 VAL B N 1
ATOM 5033 C CA . VAL B 1 330 ? 10.539 -4.695 15.492 1 94 330 VAL B CA 1
ATOM 5034 C C . VAL B 1 330 ? 11.508 -4.855 14.32 1 94 330 VAL B C 1
ATOM 5036 O O . VAL B 1 330 ? 11.156 -4.555 13.18 1 94 330 VAL B O 1
#

InterPro domains:
  IPR000683 Gfo/Idh/MocA-like oxidoreductase, N-terminal [PF01408] (5-124)
  IPR036291 NAD(P)-binding domain superfamily [SSF51735] (5-154)
  IPR051317 Gfo/Idh/MocA family oxidoreductases [PTHR43708] (2-327)
  IPR055170 GFO/IDH/MocA-like oxidoreductase domain [PF22725] (132-239)

Solvent-accessible surface area (backbone atoms only — not comparable to full-atom values): 32949 Å² total; per-residue (Å²): 124,88,68,44,34,30,31,35,34,43,76,48,68,64,33,62,68,47,48,51,54,17,31,43,73,49,49,40,38,57,47,29,30,22,29,91,33,49,66,58,15,42,50,52,32,55,74,67,72,41,87,40,49,59,23,49,40,61,67,57,46,63,72,72,54,88,60,54,29,36,39,40,43,61,56,78,89,51,37,49,62,52,52,46,51,42,29,74,71,62,36,24,36,38,35,45,62,49,64,43,89,38,32,68,47,14,43,53,51,25,51,49,22,58,74,57,69,36,44,38,32,43,55,56,29,57,70,39,7,57,62,50,43,52,51,41,48,50,55,72,67,38,84,40,40,58,64,44,30,35,42,34,40,40,32,28,48,38,52,91,81,18,62,33,65,65,46,35,42,54,73,57,50,37,60,56,55,39,45,48,36,73,72,62,45,59,76,67,45,65,32,22,22,48,50,95,50,53,37,44,38,42,37,11,37,10,31,30,27,71,81,59,32,32,31,21,36,34,41,35,25,24,59,20,23,57,65,68,43,42,37,41,36,38,36,27,57,40,10,36,37,37,40,41,64,74,46,38,37,38,41,34,54,36,64,83,61,91,60,63,66,90,78,47,92,71,74,48,72,49,74,48,64,75,84,85,48,89,81,44,62,84,45,45,62,38,43,45,49,0,38,24,48,41,39,37,48,50,54,50,21,49,76,65,70,41,86,49,93,47,15,33,66,59,44,22,54,41,36,40,47,52,53,50,48,64,70,36,44,80,127,87,69,44,32,31,30,35,35,43,74,47,70,65,32,61,68,46,48,52,55,18,32,44,73,49,47,39,39,60,47,30,31,23,29,91,33,49,67,58,15,43,50,52,32,56,75,68,71,40,87,39,49,59,22,49,38,60,69,58,46,62,72,70,54,90,59,54,29,35,39,40,44,61,56,77,89,50,36,49,63,52,52,46,51,42,30,73,71,62,36,23,34,37,35,45,63,50,64,42,92,38,32,66,49,14,42,54,50,26,50,49,23,59,75,59,70,36,45,39,32,42,55,56,31,56,72,39,7,58,64,50,43,52,49,42,47,50,55,72,68,38,84,41,38,57,65,43,30,37,42,35,41,41,32,27,50,37,51,90,80,21,63,32,65,65,47,35,41,54,72,57,50,37,59,56,55,40,44,48,38,74,69,63,45,57,74,67,45,64,33,20,23,50,53,95,50,54,37,44,39,41,38,12,37,10,31,30,25,71,82,59,32,31,30,23,37,33,41,35,25,25,61,20,22,58,63,68,44,41,36,40,36,38,36,27,57,41,10,36,38,36,40,40,64,74,46,38,37,38,39,32,53,37,63,86,61,91,61,63,66,89,79,47,92,71,75,50,73,50,74,46,64,75,83,87,50,87,79,43,63,86,44,44,62,38,45,45,50,0,38,24,48,40,37,37,50,51,55,50,21,49,75,66,71,39,86,49,93,46,15,31,67,59,44,21,54,42,37,40,48,52,54,49,47,64,70,37,43,80

Foldseek 3Di:
DPAFEEEEEDDDDCCLQFQVVLLVVLRHAHAEYEYCDQVSRVVSCVVNVHPHYGYNDLLVCLVPDDGLAYEYDDDQVCQLVSLLSNLVSLGAYEYEDDQHLFLVSLCVSQVSNVVSLHFYFYPLQQLQFPQLVVVLCCQVVQPQHHWAEKEKEWAAACLVPFFWDSCCLRPPVLSVLLSCCLRPNAWDDKAWAWDTDTQWTWIWIWTAHPVNYIYIYTYTHHPVCNPIWIKMWIDHPFWIWIDTPLFKIKTWGHDPDPDDCVVDPPTDIDMDGDDDDPVCPSPVCNRSSRSNVSSSQSSVCSVVVDHGSRTSVSSSSSSNVSVNNVVNYD/DPAFEEEEEDDDDCCLQFFVVLLVVLRHAHAEYEYCDQVSRVVSCVVSVHPHYGYNDLLVCLVPDDGLAYEYDDDQVCQLVSLLSNLVSLGAYEYEDDQHLFLVSLVVSQVSNVVSLHFYFYPLQQLQFPQLVVVLCCCVVQPQHHWAEKEKEWAAACLVPFFWDSCCLRPPVLSVLLSCCLRPNAWDDKAWAWDTDTQWTWIWIWTAHPVNYIYIYTYTHHPVCNPIWIKMWIDHPFWIWIDTPLFKIKTWGHDPDPDDCVVDPPTDIDMDGDDDDPVCPSPPCNRSSRSNVSSSQSSVCSVVVDHGSRTSVSSSSSSNVSVNNVVNYD

Nearest PDB structures (foldseek):
  4had-assembly1_D  TM=8.717E-01  e=1.230E-21  Rhizobium etli CFN 42
  4had-assembly1_C  TM=8.662E-01  e=1.230E-21  Rhizobium etli CFN 42
  3ezy-assembly1_B  TM=7.683E-01  e=2.923E-21  Thermotoga maritima
  3q2k-assembly1_F  TM=7.909E-01  e=2.491E-19  Bordetella pertussis Tohama I
  3gfg-assembly3_F  TM=7.546E-01  e=3.978E-18  Bacillus subtilis subsp. subtilis str. 168

Radius of gyration: 29.28 Å; Cα contacts (8 Å, |Δi|>4): 1540; chains: 2; bounding box: 46×94×64 Å

Secondary structure (DSSP, 8-state):
---EEEEEE--SHHIIIIIHHHHHHTTEEEEEEE-S-HHHHHHHHHHTT---EEES-HHHHHHH---SEEEE---HHHHHHHHHHHHHTT--EEEESPSSSSHHHHHHHHHHHHHHT--EEEE-GGGG-HHHHHHHHHHHH-TT--EEEEEEEEEE--TTT--SHHHHIIIIIHHHHHHHHHHH--EEEEEEEE---TT-EEEEEEEEETTS-EEEEEEEESGGGSS-EEEEEEEETTEEEEEETTTEEEEEEPP--SS-GGGSS--EEEEE-----TTTTTHHHHHHTTHHHHHHHHHHHHHHTPPPTTBHHHHHHHHHHHHHHHHHB-/---EEEEEE--SHHIIIIIHHHHHHTTEEEEEEE-S-HHHHHHHHHHTT---EEES-HHHHHHH---SEEEE---HHHHHHHHHHHHHTT--EEEESPSSSSHHHHHHHHHHHHHHT--EEEE-GGGG-HHHHHHHHHHHH-TT--EEEEEEEEEE--TTT--SHHHHIIIIIHHHHHHHHHHH--EEEEEEEE---TT-EEEEEEEEETTS-EEEEEEEESGGGSS-EEEEEEEETTEEEEEETTTEEEEEEPP--SS-GGGSS--EEEEE-----GGGTTHHHHHHTTHHHHHHHHHHHHHHTPPPTTBHHHHHHHHHHHHHHHHHB-

Organism: NCBI:txid248903